Protein AF-A0A4P9W4B7-F1 (afdb_monomer)

Organism: NCBI:txid388810

Sequence (622 aa):
MSDSAPPSPTVDARPPLRFEDCFWGVDSKDPTVGVRSLHAVFSQNLKEAEDLLSLVKCRIKLEEDDAARTSDVGRHFGFPPPPLPSGTPVSSLMEFEAKERKAMNRRSHVPAFAASTMTGTEVPEKRSLASHIASGFGSAAATLFAGAKETALVKQHAAAAEEEDVADALRDGSSLRPVTRMLVDQISSMSRIHRRHADTLTLAVASPLQAFIEQNRRTMNKKKAEVDAHCQRLQALAADIEVRKRAYMEKSKIAEDEVKKFRDDASKRAAAAARPGPIAVGSRYMEVGELHGLVSQLQQDVRTRSITTPVGLFDGAFIGSDLVDSVRKRFPALPVADARALCSEILSRRLISSVVGGITPDFEPAIPYQFGRALLKTGEFPHAKASRDAADVRAEYETAIRTAEHTRSALDFHITAYLVAAQKAETYRLSIVRDCLVALESTQLFAAQETLNLWTPPENTDQDDTSPLPLLPSPDPIQGVQCLARKHRTGHVRHHPFVFESYRDGRAPHQVFGIGLDELAAATTVPILRAEFNGDLRGGRVSGAMLGRHGAGVLVAVLKLFLVEGPGSLCSCDTYETMKILYSGDFDDFDATVRLKSVTSLLSTISKPHYETLKLFAAYLS

pLDDT: mean 75.32, std 19.84, range [26.77, 98.56]

Secondary structure (DSSP, 8-state):
----PPPP--S--PPPPPHHHH-S-SSTT-TTHHHHHHHHHHHHHHHHHHHHHHHHHHHHHHHHHHHHHHHHHHHHT-PPPPPPPTT--THHHHHHHHHHHHHHHHSS----------------S---THHHHHHHHHHHHHHHHHHHHHHHHHHHTTTT-TTTHHHHHHHHT-THHHHHHHHHHHHHHHHHHHHHHHHHHIIIIIHHHHHHHHHHHHHHHHHHHHHHHHHHHHHHHHHHHHHHHHHHHHHHHHHHHHHHHHHHHHHHHHHHHT---PEEETTEEEPHHHHHHHHHHHHHHS--EEEE-SS-EEEEEEEHHHHHHHHHHH-TTS-HHHHHHHHHHHHHTTSEEESSSS--SS--TTSEEEESS--BTTS--HHHHHHHHHHHHHHHHHHHHHHHHHHHHHHHHHHHHHHHHHHHHHHHHHHHHHHHHHHHHHHHHHHHHHHHHHSSPPP--S-S--PPPPSSPPPPHHHHHHHHHHHH----PPPPPPPP-BTTTBSGGG-SS---HHHHHTT-SHHHHHHHHH-STT-----HHHHTTS-HHHHHHHHHHHHHSSSS-SS-HHHHHHHHHHTSGGGTTS-HHHHHHHHHHHHHTS-HHHHHHHHHHHHHH-

Mean predicted aligned error: 18.23 Å

Radius of gyration: 65.45 Å; Cα contacts (8 Å, |Δi|>4): 476; chains: 1; bounding box: 142×78×184 Å

Solvent-accessible surface area (backbone atoms only — not comparable to full-atom values): 35688 Å² total; per-residue (Å²): 143,78,92,76,79,79,83,81,91,81,72,80,90,64,78,85,86,49,52,72,80,68,41,60,34,96,48,94,87,43,62,55,50,27,54,54,54,50,48,52,52,50,53,51,56,49,48,54,53,50,50,51,41,50,53,50,52,52,51,30,49,52,27,44,51,50,15,50,55,33,38,49,54,28,57,73,71,56,76,74,80,76,84,72,72,94,82,73,68,72,77,62,54,59,57,50,56,52,49,52,54,53,56,57,61,65,75,69,70,75,84,83,78,80,87,76,81,93,84,76,95,78,87,75,88,89,70,67,76,65,62,63,56,52,52,54,52,49,47,54,49,46,56,54,54,55,51,55,53,56,58,51,54,59,57,64,64,62,74,75,39,82,85,53,47,72,62,50,38,61,72,68,56,34,45,57,52,64,43,51,48,52,53,31,52,52,40,37,50,47,14,52,48,31,39,51,44,24,54,46,47,42,63,60,31,42,48,56,50,50,52,52,51,57,53,51,53,55,53,52,53,51,42,49,52,53,32,54,54,34,50,54,51,39,54,54,44,53,56,52,43,56,52,36,49,51,52,27,54,54,34,42,51,52,16,53,53,34,44,50,48,52,51,53,48,54,55,46,48,58,54,36,75,68,60,88,72,70,43,78,52,80,95,42,75,40,50,70,70,56,50,53,55,50,49,62,48,47,67,72,68,39,71,60,44,73,45,79,49,100,78,44,48,28,52,67,23,29,45,33,48,49,50,39,51,47,48,32,72,75,38,77,88,53,52,71,68,42,34,46,51,48,49,22,48,40,43,57,60,46,53,33,26,69,73,56,85,75,90,64,86,65,67,53,46,89,41,39,30,22,70,37,71,57,43,33,68,87,70,46,46,57,36,61,50,24,44,47,56,23,50,53,40,41,52,53,37,55,49,47,50,54,53,38,52,53,40,47,54,51,31,54,49,37,47,43,58,36,31,53,47,51,51,51,49,52,55,49,48,56,51,52,52,51,53,27,50,53,42,52,51,52,52,50,54,49,51,52,50,53,54,51,56,73,75,47,47,65,78,79,87,82,65,96,64,89,69,76,54,66,78,62,69,81,61,49,67,66,61,27,52,50,39,42,49,71,75,65,60,90,72,85,83,71,88,76,60,82,67,66,67,42,95,87,69,44,45,51,86,84,53,92,62,63,71,57,71,73,58,43,40,78,73,43,74,48,49,62,56,50,46,65,48,61,65,38,101,79,63,52,80,88,45,72,75,62,56,70,75,51,59,69,71,51,55,52,49,41,51,50,47,59,38,44,70,38,104,60,48,59,46,47,71,68,56,46,53,52,51,49,52,65,70,31,82,90,40,67,87,55,59,68,70,58,52,50,50,53,51,52,53,56,55,68,74,45,55,68,74,39,43,55,52,52,52,53,51,51,66,72,74,108

Foldseek 3Di:
DDDDDDDDDDDPPDPDDFLLVPQADPDPPDRCRSVVVLVVVVVVLLVVLVVVLVVLLVLLVVLLVLLVVLQVVLVVLPDDDPPDDPDDDPVVVVVVVVVVVVVVVVVPDDDDDDPDDDDDDDDDPDDDPVVVVCVLCVVLVVLLVVVVVVVVVVVVVVVVCPVVVLVVCLVVLFLVVVLSNLVSVLSNVLSVLSNSLSVSSCSQFNVLSVVLSVVLVVVLVVLVVLLVVLVVVLVVLVVVLVVLVVVLVVLVVQLVQQVVQVVVLVVLLVVLVVDDDFDDQPPDTHHPVRLVVVLVVLLVQFDWDWDADPLGIFGSKHALLSSLVSQCVVVVVGDSVSSQVSVLNCVSNQQKDFPDDGSDNGRDRGTIIHGHAGAHPVRDHSSVSSVVSSVVSVVVSVVSVVVSVVSVVSSSVSSSVSSNSSVVSVVVSVVSVVSSVVSNVVSVVSSVVVSVVSCDQDDDPDDPPPDGDHSRDDRDPVSSVVSCCVVPPPDDDDDADDFDADPPQGGAPPDLDGDDPVVVVVVDPLVVLVCVQVVDPVGDDDDPVSVVVDDPVSVVSNVSCVQQVPVHRLAPPVRVVQLCVLPDPVNPPDDPVVSVVSNVVSLVPGDPVSSVVVVVVVVVVD

Nearest PDB structures (foldseek):
  4wpe-assembly1_A-2  TM=5.189E-01  e=2.497E-04  Saccharomyces cerevisiae S288C
  2efl-assembly1_A-2  TM=5.092E-01  e=4.591E-03  Homo sapiens
  3qwe-assembly1_A-2  TM=5.738E-01  e=7.698E-02  Homo sapiens
  5i6r-assembly1_A-2  TM=2.783E-01  e=7.350E-02  Homo sapiens
  5i7d-assembly1_A  TM=2.005E-01  e=3.848E-02  Homo sapiens

InterPro domains:
  IPR008936 Rho GTPase activation protein [SSF48350] (524-621)
  IPR027267 AH/BAR domain superfamily [G3DSA:1.20.1270.60] (19-510)
  IPR027267 AH/BAR domain superfamily [SSF103657] (173-503)

Structure (mmCIF, N/CA/C/O backbone):
data_AF-A0A4P9W4B7-F1
#
_entry.id   AF-A0A4P9W4B7-F1
#
loop_
_atom_site.group_PDB
_atom_site.id
_atom_site.type_symbol
_atom_site.label_atom_id
_atom_site.label_alt_id
_atom_site.label_comp_id
_atom_site.label_asym_id
_atom_site.label_entity_id
_atom_site.label_seq_id
_atom_site.pdbx_PDB_ins_code
_atom_site.Cartn_x
_atom_site.Cartn_y
_atom_site.Cartn_z
_atom_site.occupancy
_atom_site.B_iso_or_equiv
_atom_site.auth_seq_id
_atom_site.auth_comp_id
_atom_site.auth_asym_id
_atom_site.auth_atom_id
_atom_site.pdbx_PDB_model_num
ATOM 1 N N . MET A 1 1 ? 12.907 -38.551 -34.557 1.00 43.94 1 MET A N 1
ATOM 2 C CA . MET A 1 1 ? 12.338 -39.421 -33.508 1.00 43.94 1 MET A CA 1
ATOM 3 C C . MET A 1 1 ? 13.300 -39.390 -32.338 1.00 43.94 1 MET A C 1
ATOM 5 O O . MET A 1 1 ? 14.321 -40.058 -32.376 1.00 43.94 1 MET A O 1
ATOM 9 N N . SER A 1 2 ? 13.032 -38.513 -31.378 1.00 38.94 2 SER A N 1
ATOM 10 C CA . SER A 1 2 ? 13.786 -38.375 -30.133 1.00 38.94 2 SER A CA 1
ATOM 11 C C . SER A 1 2 ? 12.744 -38.297 -29.026 1.00 38.94 2 SER A C 1
ATOM 13 O O . SER A 1 2 ? 12.036 -37.295 -28.925 1.00 38.94 2 SER A O 1
ATOM 15 N N . ASP A 1 3 ? 12.598 -39.395 -28.288 1.00 45.12 3 ASP A N 1
ATOM 16 C CA . ASP A 1 3 ? 11.686 -39.535 -27.155 1.00 45.12 3 ASP A CA 1
ATOM 17 C C . ASP A 1 3 ? 12.055 -38.532 -26.059 1.00 45.12 3 ASP A C 1
ATOM 19 O O . ASP A 1 3 ? 13.038 -38.704 -25.337 1.00 45.12 3 ASP A O 1
ATOM 23 N N . SER A 1 4 ? 11.259 -37.471 -25.923 1.00 48.75 4 SER A N 1
ATOM 24 C CA . SER A 1 4 ? 11.249 -36.654 -24.714 1.00 48.75 4 SER A CA 1
ATOM 25 C C . SER A 1 4 ? 10.365 -37.349 -23.682 1.00 48.75 4 SER A C 1
ATOM 27 O O . SER A 1 4 ? 9.150 -37.449 -23.866 1.00 48.75 4 SER A O 1
ATOM 29 N N . ALA A 1 5 ? 10.979 -37.836 -22.606 1.00 50.66 5 ALA A N 1
ATOM 30 C CA . ALA A 1 5 ? 10.281 -38.395 -21.457 1.00 50.66 5 ALA A CA 1
ATOM 31 C C . ALA A 1 5 ? 9.204 -37.422 -20.918 1.00 50.66 5 ALA A C 1
ATOM 33 O O . ALA A 1 5 ? 9.424 -36.206 -20.922 1.00 50.66 5 ALA A O 1
ATOM 34 N N . PRO A 1 6 ? 8.050 -37.923 -20.440 1.00 51.19 6 PRO A N 1
ATOM 35 C CA . PRO A 1 6 ? 7.016 -37.073 -19.864 1.00 51.19 6 PRO A CA 1
ATOM 36 C C . PRO A 1 6 ? 7.502 -36.458 -18.538 1.00 51.19 6 PRO A C 1
ATOM 38 O O . PRO A 1 6 ? 8.196 -37.132 -17.771 1.00 51.19 6 PRO A O 1
ATOM 41 N N . PRO A 1 7 ? 7.143 -35.197 -18.234 1.00 49.91 7 PRO A N 1
ATOM 42 C CA . PRO A 1 7 ? 7.537 -34.560 -16.986 1.00 49.91 7 PRO A CA 1
ATOM 43 C C . PRO A 1 7 ? 6.885 -35.270 -15.791 1.00 49.91 7 PRO A C 1
ATOM 45 O O . PRO A 1 7 ? 5.684 -35.540 -15.773 1.00 49.91 7 PRO A O 1
ATOM 48 N N . SER A 1 8 ? 7.698 -35.564 -14.781 1.00 45.88 8 SER A N 1
ATOM 49 C CA . SER A 1 8 ? 7.299 -36.140 -13.496 1.00 45.88 8 SER A CA 1
ATOM 50 C C . SER A 1 8 ? 6.288 -35.247 -12.752 1.00 45.88 8 SER A C 1
ATOM 52 O O . SER A 1 8 ? 6.561 -34.056 -12.578 1.00 45.88 8 SER A O 1
ATOM 54 N N . PRO A 1 9 ? 5.155 -35.782 -12.252 1.00 54.34 9 PRO A N 1
ATOM 55 C CA . PRO A 1 9 ? 4.183 -35.012 -11.492 1.00 54.34 9 PRO A CA 1
ATOM 56 C C . PRO A 1 9 ? 4.551 -35.042 -10.006 1.00 54.34 9 PRO A C 1
ATOM 58 O O . PRO A 1 9 ? 4.150 -35.938 -9.271 1.00 54.34 9 PRO A O 1
ATOM 61 N N . THR A 1 10 ? 5.302 -34.051 -9.540 1.00 55.50 10 THR A N 1
ATOM 62 C CA . THR A 1 10 ? 5.438 -33.791 -8.099 1.00 55.50 10 THR A CA 1
ATOM 63 C C . THR A 1 10 ? 5.320 -32.297 -7.844 1.00 55.50 10 THR A C 1
ATOM 65 O O . THR A 1 10 ? 6.303 -31.610 -7.584 1.00 55.50 10 THR A O 1
ATOM 68 N N . VAL A 1 11 ? 4.095 -31.789 -7.949 1.00 56.22 11 VAL A N 1
ATOM 69 C CA . VAL A 1 11 ? 3.700 -30.537 -7.301 1.00 56.22 11 VAL A CA 1
ATOM 70 C C . VAL A 1 11 ? 2.789 -30.950 -6.155 1.00 56.22 11 VAL A C 1
ATOM 72 O O . VAL A 1 11 ? 1.766 -31.590 -6.391 1.00 56.22 11 VAL A O 1
ATOM 75 N N . ASP A 1 12 ? 3.221 -30.667 -4.925 1.00 52.19 12 ASP A N 1
ATOM 76 C CA . ASP A 1 12 ? 2.485 -30.901 -3.681 1.00 52.19 12 ASP A CA 1
ATOM 77 C C . ASP A 1 12 ? 0.983 -30.632 -3.866 1.00 52.19 12 ASP A C 1
ATOM 79 O O . ASP A 1 12 ? 0.567 -29.502 -4.112 1.00 52.19 12 ASP A O 1
ATOM 83 N N . ALA A 1 13 ? 0.153 -31.667 -3.716 1.00 60.00 13 ALA A N 1
ATOM 84 C CA . ALA A 1 13 ? -1.305 -31.599 -3.839 1.00 60.00 13 ALA A CA 1
ATOM 85 C C . ALA A 1 13 ? -1.981 -30.881 -2.648 1.00 60.00 13 ALA A C 1
ATOM 87 O O . ALA A 1 13 ? -3.097 -31.224 -2.254 1.00 60.00 13 ALA A O 1
ATOM 88 N N . ARG A 1 14 ? -1.300 -29.914 -2.022 1.00 64.88 14 ARG A N 1
ATOM 89 C CA . ARG A 1 14 ? -1.874 -29.101 -0.949 1.00 64.88 14 ARG A CA 1
ATOM 90 C C . ARG A 1 14 ? -2.638 -27.932 -1.570 1.00 64.88 14 ARG A C 1
ATOM 92 O O . ARG A 1 14 ? -2.121 -27.294 -2.487 1.00 64.88 14 ARG A O 1
ATOM 99 N N . PRO A 1 15 ? -3.855 -27.632 -1.091 1.00 73.81 15 PRO A N 1
ATOM 100 C CA . PRO A 1 15 ? -4.589 -26.468 -1.562 1.00 73.81 15 PRO A CA 1
ATOM 101 C C . PRO A 1 15 ? -3.774 -25.186 -1.307 1.00 73.81 15 PRO A C 1
ATOM 103 O O . PRO A 1 15 ? -3.057 -25.107 -0.305 1.00 73.81 15 PRO A O 1
ATOM 106 N N . PRO A 1 16 ? -3.864 -24.182 -2.198 1.00 81.56 16 PRO A N 1
ATOM 107 C CA . PRO A 1 16 ? -3.123 -22.939 -2.046 1.00 81.56 16 PRO A CA 1
ATOM 108 C C . PRO A 1 16 ? -3.547 -22.222 -0.762 1.00 81.56 16 PRO A C 1
ATOM 110 O O . PRO A 1 16 ? -4.736 -21.985 -0.537 1.00 81.56 16 PRO A O 1
ATOM 113 N N . LEU A 1 17 ? -2.565 -21.865 0.065 1.00 89.56 17 LEU A N 1
ATOM 114 C CA . LEU A 1 17 ? -2.789 -21.119 1.300 1.00 89.56 17 LEU A CA 1
ATOM 115 C C . LEU A 1 17 ? -3.252 -19.695 0.981 1.00 89.56 17 LEU A C 1
ATOM 117 O O . LEU A 1 17 ? -2.648 -19.004 0.154 1.00 89.56 17 LEU A O 1
ATOM 121 N N . ARG A 1 18 ? -4.314 -19.245 1.651 1.00 91.94 18 ARG A N 1
ATOM 122 C CA . ARG A 1 18 ? -4.812 -17.872 1.541 1.00 91.94 18 ARG A CA 1
ATOM 123 C C . ARG A 1 18 ? -4.344 -17.045 2.719 1.00 91.94 18 ARG A C 1
ATOM 125 O O . ARG A 1 18 ? -4.219 -17.538 3.837 1.00 91.94 18 ARG A O 1
ATOM 132 N N . PHE A 1 19 ? -4.128 -15.754 2.492 1.00 94.50 19 PHE A N 1
ATOM 133 C CA . PHE A 1 19 ? -3.647 -14.882 3.561 1.00 94.50 19 PHE A CA 1
ATOM 134 C C . PHE A 1 19 ? -4.679 -14.737 4.685 1.00 94.50 19 PHE A C 1
ATOM 136 O O . PHE A 1 19 ? -4.306 -14.679 5.854 1.00 94.50 19 PHE A O 1
ATOM 143 N N . GLU A 1 20 ? -5.964 -14.752 4.331 1.00 92.75 20 GLU A N 1
ATOM 144 C CA . GLU A 1 20 ? -7.092 -14.743 5.269 1.00 92.75 20 GLU A CA 1
ATOM 145 C C . GLU A 1 20 ? -7.157 -15.976 6.182 1.00 92.75 20 GLU A C 1
ATOM 147 O O . GLU A 1 20 ? -7.802 -15.902 7.218 1.00 92.75 20 GLU A O 1
ATOM 152 N N . ASP A 1 21 ? -6.443 -17.059 5.864 1.00 90.19 21 ASP A N 1
ATOM 153 C CA . ASP A 1 21 ? -6.408 -18.277 6.684 1.00 90.19 21 ASP A CA 1
ATOM 154 C C . ASP A 1 21 ? -5.134 -18.376 7.542 1.00 90.19 21 ASP A C 1
ATOM 156 O O . ASP A 1 21 ? -5.073 -19.164 8.483 1.00 90.19 21 ASP A O 1
ATOM 160 N N . CYS A 1 22 ? -4.088 -17.606 7.218 1.00 91.00 22 CYS A N 1
ATOM 161 C CA . CYS A 1 22 ? -2.736 -17.823 7.755 1.00 91.00 22 CYS A CA 1
ATOM 162 C C . CYS A 1 22 ? -2.172 -16.655 8.572 1.00 91.00 22 CYS A C 1
ATOM 164 O O . CYS A 1 22 ? -1.196 -16.843 9.294 1.00 91.00 22 CYS A O 1
ATOM 166 N N . PHE A 1 23 ? -2.747 -15.454 8.468 1.00 91.56 23 PHE A N 1
ATOM 167 C CA . PHE A 1 23 ? -2.186 -14.239 9.074 1.00 91.56 23 PHE A CA 1
ATOM 168 C C . PHE A 1 23 ? -3.079 -13.647 10.170 1.00 91.56 23 PHE A C 1
ATOM 170 O O . PHE A 1 23 ? -3.268 -12.431 10.252 1.00 91.56 23 PHE A O 1
ATOM 177 N N . TRP A 1 24 ? -3.583 -14.515 11.044 1.00 89.38 24 TRP A N 1
ATOM 178 C CA . TRP A 1 24 ? -4.199 -14.130 12.316 1.00 89.38 24 TRP A CA 1
ATOM 179 C C . TRP A 1 24 ? -3.181 -14.186 13.463 1.00 89.38 24 TRP A C 1
ATOM 181 O O . TRP A 1 24 ? -2.117 -14.796 13.345 1.00 89.38 24 TRP A O 1
ATOM 191 N N . GLY A 1 25 ? -3.483 -13.517 14.578 1.00 81.19 25 GLY A N 1
ATOM 192 C CA . GLY A 1 25 ? -2.677 -13.616 15.797 1.00 81.19 25 GLY A CA 1
ATOM 193 C C . GLY A 1 25 ? -2.731 -15.024 16.401 1.00 81.19 25 GLY A C 1
ATOM 194 O O . GLY A 1 25 ? -3.782 -15.658 16.391 1.00 81.19 25 GLY A O 1
ATOM 195 N N . VAL A 1 26 ? -1.602 -15.503 16.937 1.00 75.00 26 VAL A N 1
ATOM 196 C CA . VAL A 1 26 ? -1.511 -16.812 17.622 1.00 75.00 26 VAL A CA 1
ATOM 197 C C . VAL A 1 26 ? -2.295 -16.802 18.939 1.00 75.00 26 VAL A C 1
ATOM 199 O O . VAL A 1 26 ? -2.929 -17.790 19.296 1.00 75.00 26 VAL A O 1
ATOM 202 N N . ASP A 1 27 ? -2.307 -15.649 19.611 1.00 69.81 27 ASP A N 1
ATOM 203 C CA . ASP A 1 27 ? -3.035 -15.418 20.853 1.00 69.81 27 ASP A CA 1
ATOM 204 C C . ASP A 1 27 ? -4.134 -14.370 20.637 1.00 69.81 27 ASP A C 1
ATOM 206 O O . ASP A 1 27 ? -3.944 -13.388 19.914 1.00 69.81 27 ASP A O 1
ATOM 210 N N . SER A 1 28 ? -5.253 -14.499 21.360 1.00 67.62 28 SER A N 1
ATOM 211 C CA . SER A 1 28 ? -6.386 -13.553 21.312 1.00 67.62 28 SER A CA 1
ATOM 212 C C . SER A 1 28 ? -6.038 -12.117 21.732 1.00 67.62 28 SER A C 1
ATOM 214 O O . SER A 1 28 ? -6.863 -11.213 21.606 1.00 67.62 28 SER A O 1
ATOM 216 N N . LYS A 1 29 ? -4.822 -11.896 22.244 1.00 76.00 29 LYS A N 1
ATOM 217 C CA . LYS A 1 29 ? -4.349 -10.604 22.750 1.00 76.00 29 LYS A CA 1
ATOM 218 C C . LYS A 1 29 ? -4.073 -9.592 21.643 1.00 76.00 29 LYS A C 1
ATOM 220 O O . LYS A 1 29 ? -4.215 -8.398 21.890 1.00 76.00 29 LYS A O 1
ATOM 225 N N . ASP A 1 30 ? -3.668 -10.043 20.456 1.00 85.69 30 ASP A N 1
ATOM 226 C CA . ASP A 1 30 ? -3.366 -9.139 19.348 1.00 85.69 30 ASP A CA 1
ATOM 227 C C . ASP A 1 30 ? -3.710 -9.759 17.984 1.00 85.69 30 ASP A C 1
ATOM 229 O O . ASP A 1 30 ? -2.860 -10.379 17.335 1.00 85.69 30 ASP A O 1
ATOM 233 N N . PRO A 1 31 ? -4.949 -9.564 17.503 1.00 86.88 31 PRO A N 1
ATOM 234 C CA . PRO A 1 31 ? -5.375 -10.085 16.208 1.00 86.88 31 PRO A CA 1
ATOM 235 C C . PRO A 1 31 ? -4.701 -9.370 15.024 1.00 86.88 31 PRO A C 1
ATOM 237 O O . PRO A 1 31 ? -4.806 -9.831 13.891 1.00 86.88 31 PRO A O 1
ATOM 240 N N . THR A 1 32 ? -3.992 -8.257 15.253 1.00 93.00 32 THR A N 1
ATOM 241 C CA . THR A 1 32 ? -3.412 -7.428 14.183 1.00 93.00 32 THR A CA 1
ATOM 242 C C . THR A 1 32 ? -1.952 -7.756 13.864 1.00 93.00 32 THR A C 1
ATOM 244 O O . THR A 1 32 ? -1.388 -7.173 12.935 1.00 93.00 32 THR A O 1
ATOM 247 N N . VAL A 1 33 ? -1.329 -8.702 14.582 1.00 92.94 33 VAL A N 1
ATOM 248 C CA . VAL A 1 33 ? 0.074 -9.107 14.360 1.00 92.94 33 VAL A CA 1
ATOM 249 C C . VAL A 1 33 ? 0.319 -9.481 12.900 1.00 92.94 33 VAL A C 1
ATOM 251 O O . VAL A 1 33 ? 1.248 -8.957 12.289 1.00 92.94 33 VAL A O 1
ATOM 254 N N . GLY A 1 34 ? -0.540 -10.321 12.315 1.00 92.00 34 GLY A N 1
ATOM 255 C CA . GLY A 1 34 ? -0.390 -10.746 10.924 1.00 92.00 34 GLY A CA 1
ATOM 256 C C . GLY A 1 34 ? -0.489 -9.587 9.931 1.00 92.00 34 GLY A C 1
ATOM 257 O O . GLY A 1 34 ? 0.332 -9.497 9.020 1.00 92.00 34 GLY A O 1
ATOM 258 N N . VAL A 1 35 ? -1.403 -8.636 10.157 1.00 95.94 35 VAL A N 1
ATOM 259 C CA . VAL A 1 35 ? -1.517 -7.410 9.347 1.00 95.94 35 VAL A CA 1
ATOM 260 C C . VAL A 1 35 ? -0.242 -6.575 9.425 1.00 95.94 35 VAL A C 1
ATOM 262 O O . VAL A 1 35 ? 0.248 -6.127 8.391 1.00 95.94 35 VAL A O 1
ATOM 265 N N . ARG A 1 36 ? 0.328 -6.370 10.620 1.00 95.88 36 ARG A N 1
ATOM 266 C CA . ARG A 1 36 ? 1.565 -5.586 10.783 1.00 95.88 36 ARG A CA 1
ATOM 267 C C . ARG A 1 36 ? 2.758 -6.262 10.115 1.00 95.88 36 ARG A C 1
ATOM 269 O O . ARG A 1 36 ? 3.483 -5.592 9.383 1.00 95.88 36 ARG A O 1
ATOM 276 N N . SER A 1 37 ? 2.919 -7.568 10.318 1.00 94.69 37 SER A N 1
ATOM 277 C CA . SER A 1 37 ? 3.982 -8.35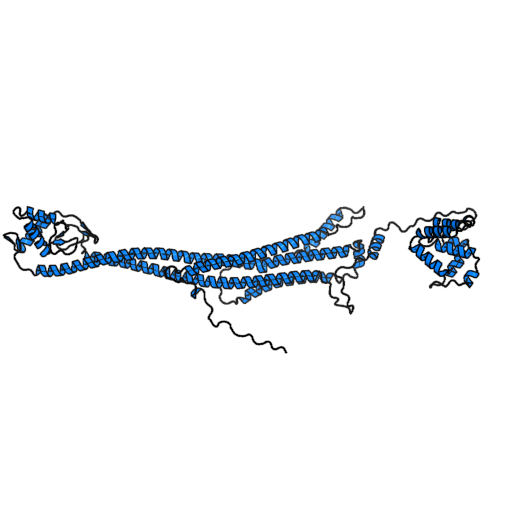3 9.686 1.00 94.69 37 SER A CA 1
ATOM 278 C C . SER A 1 37 ? 3.867 -8.309 8.162 1.00 94.69 37 SER A C 1
ATOM 280 O O . SER A 1 37 ? 4.829 -7.962 7.482 1.00 94.69 37 SER A O 1
ATOM 282 N N . LEU A 1 38 ? 2.672 -8.554 7.613 1.00 95.81 38 LEU A N 1
ATOM 283 C CA . LEU A 1 38 ? 2.437 -8.465 6.171 1.00 95.81 38 LEU A CA 1
ATOM 284 C C . LEU A 1 38 ? 2.617 -7.052 5.626 1.00 95.81 38 LEU A C 1
ATOM 286 O O . LEU A 1 38 ? 3.090 -6.895 4.508 1.00 95.81 38 LEU A O 1
ATOM 290 N N . HIS A 1 39 ? 2.247 -6.014 6.375 1.00 97.56 39 HIS A N 1
ATOM 291 C CA . HIS A 1 39 ? 2.465 -4.639 5.935 1.00 97.56 39 HIS A CA 1
ATOM 292 C C . HIS A 1 39 ? 3.950 -4.273 5.866 1.00 97.56 39 HIS A C 1
ATOM 294 O O . HIS A 1 39 ? 4.356 -3.545 4.959 1.00 97.56 39 HIS A O 1
ATOM 300 N N . ALA A 1 40 ? 4.763 -4.788 6.791 1.00 97.06 40 ALA A N 1
ATOM 301 C CA . ALA A 1 40 ? 6.211 -4.617 6.746 1.00 97.06 40 ALA A CA 1
ATOM 302 C C . ALA A 1 40 ? 6.801 -5.311 5.509 1.00 97.06 40 ALA A C 1
ATOM 304 O O . ALA A 1 40 ? 7.524 -4.673 4.746 1.00 97.06 40 ALA A O 1
ATOM 305 N N . VAL A 1 41 ? 6.402 -6.564 5.251 1.00 95.88 41 VAL A N 1
ATOM 306 C CA . VAL A 1 41 ? 6.798 -7.306 4.040 1.00 95.88 41 VAL A CA 1
ATOM 307 C C . VAL A 1 41 ? 6.351 -6.568 2.777 1.00 95.88 41 VAL A C 1
ATOM 309 O O . VAL A 1 41 ? 7.146 -6.337 1.878 1.00 95.88 41 VAL A O 1
ATOM 312 N N . PHE A 1 42 ? 5.103 -6.107 2.722 1.00 95.50 42 PHE A N 1
ATOM 313 C CA . PHE A 1 42 ? 4.595 -5.319 1.601 1.00 95.50 42 PHE A CA 1
ATOM 314 C C . PHE A 1 42 ? 5.393 -4.024 1.379 1.00 95.50 42 PHE A C 1
ATOM 316 O O . PHE A 1 42 ? 5.679 -3.663 0.239 1.00 95.50 42 PHE A O 1
ATOM 323 N N . SER A 1 43 ? 5.779 -3.329 2.451 1.00 95.81 43 SER A N 1
ATOM 324 C CA . SER A 1 43 ? 6.607 -2.121 2.351 1.00 95.81 43 SER A CA 1
ATOM 325 C C . SER A 1 43 ? 7.983 -2.431 1.764 1.00 95.81 43 SER A C 1
ATOM 327 O O . SER A 1 43 ? 8.464 -1.684 0.913 1.00 95.81 43 SER A O 1
ATOM 329 N N . GLN A 1 44 ? 8.586 -3.552 2.165 1.00 96.56 44 GLN A N 1
ATOM 330 C CA . GLN A 1 44 ? 9.830 -4.045 1.579 1.00 96.56 44 GLN A CA 1
ATOM 331 C C . GLN A 1 44 ? 9.648 -4.402 0.096 1.00 96.56 44 GLN A C 1
ATOM 333 O O . GLN A 1 44 ? 10.412 -3.938 -0.744 1.00 96.56 44 GLN A O 1
ATOM 338 N N . ASN A 1 45 ? 8.586 -5.126 -0.253 1.00 95.38 45 ASN A N 1
ATOM 339 C CA . ASN A 1 45 ? 8.288 -5.515 -1.632 1.00 95.38 45 ASN A CA 1
ATOM 340 C C . ASN A 1 45 ? 8.024 -4.306 -2.548 1.00 95.38 45 ASN A C 1
ATOM 342 O O . ASN A 1 45 ? 8.375 -4.324 -3.729 1.00 95.38 45 ASN A O 1
ATOM 346 N N . LEU A 1 46 ? 7.404 -3.241 -2.027 1.00 95.75 46 LEU A N 1
ATOM 347 C CA . LEU A 1 46 ? 7.278 -1.972 -2.747 1.00 95.75 46 LEU A CA 1
ATOM 348 C C . LEU A 1 46 ? 8.637 -1.307 -2.958 1.00 95.75 46 LEU A C 1
ATOM 350 O O . LEU A 1 46 ? 8.866 -0.742 -4.025 1.00 95.75 46 LEU A O 1
ATOM 354 N N . LYS A 1 47 ? 9.527 -1.376 -1.964 1.00 96.75 47 LYS A N 1
ATOM 355 C CA . LYS A 1 47 ? 10.870 -0.808 -2.066 1.00 96.75 47 LYS A CA 1
ATOM 356 C C . LYS A 1 47 ? 11.690 -1.497 -3.160 1.00 96.75 47 LYS A C 1
ATOM 358 O O . LYS A 1 47 ? 12.318 -0.811 -3.955 1.00 96.75 47 LYS A O 1
ATOM 363 N N . GLU A 1 48 ? 11.586 -2.819 -3.285 1.00 96.75 48 GLU A N 1
ATOM 364 C CA . GLU A 1 48 ? 12.195 -3.570 -4.396 1.00 96.75 48 GLU A CA 1
ATOM 365 C C . GLU A 1 48 ? 11.705 -3.076 -5.769 1.00 96.75 48 GLU A C 1
ATOM 367 O O . GLU A 1 48 ? 12.499 -2.882 -6.690 1.00 96.75 48 GLU A O 1
ATOM 372 N N . ALA A 1 49 ? 10.398 -2.828 -5.914 1.00 96.56 49 ALA A N 1
ATOM 373 C CA . ALA A 1 49 ? 9.834 -2.298 -7.155 1.00 96.56 49 ALA A CA 1
ATOM 374 C C . ALA A 1 49 ? 10.310 -0.861 -7.447 1.00 96.56 49 ALA A C 1
ATOM 376 O O . ALA A 1 49 ? 10.532 -0.506 -8.606 1.00 96.56 49 ALA A O 1
ATOM 377 N N . GLU A 1 50 ? 10.496 -0.033 -6.416 1.00 98.25 50 GLU A N 1
ATOM 378 C CA . GLU A 1 50 ? 11.080 1.308 -6.549 1.00 98.25 50 GLU A CA 1
ATOM 379 C C . GLU A 1 50 ? 12.547 1.272 -6.968 1.00 98.25 50 GLU A C 1
ATOM 381 O O . GLU A 1 50 ? 12.977 2.105 -7.770 1.00 98.25 50 GLU A O 1
ATOM 386 N N . ASP A 1 51 ? 13.311 0.315 -6.451 1.00 98.25 51 ASP A N 1
ATOM 387 C CA . ASP A 1 51 ? 14.712 0.136 -6.813 1.00 98.25 51 ASP A CA 1
ATOM 388 C C . ASP A 1 51 ? 14.827 -0.318 -8.279 1.00 98.25 51 ASP A C 1
ATOM 390 O O . ASP A 1 51 ? 15.615 0.255 -9.037 1.00 98.25 51 ASP A O 1
ATOM 394 N N . LEU A 1 52 ? 13.961 -1.238 -8.730 1.00 97.81 52 LEU A N 1
ATOM 395 C CA . LEU A 1 52 ? 13.853 -1.613 -10.146 1.00 97.81 52 LEU A CA 1
ATOM 396 C C . LEU A 1 52 ? 13.469 -0.414 -11.026 1.00 97.81 52 LEU A C 1
ATOM 398 O O . LEU A 1 52 ? 14.107 -0.169 -12.049 1.00 97.81 52 LEU A O 1
ATOM 402 N N . LEU A 1 53 ? 12.461 0.368 -10.629 1.00 98.44 53 LEU A N 1
ATOM 403 C CA . LEU A 1 53 ? 12.068 1.580 -11.353 1.00 98.44 53 LEU A CA 1
ATOM 404 C C . LEU A 1 53 ? 13.226 2.584 -11.441 1.00 98.44 53 LEU A C 1
ATOM 406 O O . LEU A 1 53 ? 13.429 3.204 -12.485 1.00 98.44 53 LEU A O 1
ATOM 410 N N . SER A 1 54 ? 13.989 2.744 -10.361 1.00 98.56 54 SER A N 1
ATOM 411 C CA . SER A 1 54 ? 15.151 3.636 -10.317 1.00 98.56 54 SER A CA 1
ATOM 412 C C . SER A 1 54 ? 16.244 3.167 -11.276 1.00 98.56 54 SER A C 1
ATOM 414 O O . SER A 1 54 ? 16.775 3.976 -12.036 1.00 98.56 54 SER A O 1
ATOM 416 N N . LEU A 1 55 ? 16.520 1.861 -11.315 1.00 98.44 55 LEU A N 1
ATOM 417 C CA . LEU A 1 55 ? 17.451 1.259 -12.270 1.00 98.44 55 LEU A CA 1
ATOM 418 C C . LEU A 1 55 ? 17.007 1.509 -13.718 1.00 98.44 55 LEU A C 1
ATOM 420 O O . LEU A 1 55 ? 17.810 1.950 -14.540 1.00 98.44 55 LEU A O 1
ATOM 424 N N . VAL A 1 56 ? 15.725 1.294 -14.025 1.00 98.19 56 VAL A N 1
ATOM 425 C CA . VAL A 1 56 ? 15.167 1.534 -15.367 1.00 98.19 56 VAL A CA 1
ATOM 426 C C . VAL A 1 56 ? 15.258 3.014 -15.746 1.00 98.19 56 VAL A C 1
ATOM 428 O O . VAL A 1 56 ? 15.654 3.327 -16.865 1.00 98.19 56 VAL A O 1
ATOM 431 N N . LYS A 1 57 ? 14.973 3.941 -14.822 1.00 98.50 57 LYS A N 1
ATOM 432 C CA . LYS A 1 57 ? 15.133 5.389 -15.055 1.00 98.50 57 LYS A CA 1
ATOM 433 C C . LYS A 1 57 ? 16.587 5.777 -15.325 1.00 98.50 57 LYS A C 1
ATOM 435 O O . LYS A 1 57 ? 16.838 6.581 -16.219 1.00 98.50 57 LYS A O 1
ATOM 440 N N . CYS A 1 58 ? 17.542 5.184 -14.610 1.00 98.56 58 CYS A N 1
ATOM 441 C CA . CYS A 1 58 ? 18.961 5.358 -14.915 1.00 98.56 58 CYS A CA 1
ATOM 442 C C . CYS A 1 58 ? 19.297 4.846 -16.320 1.00 98.56 58 CYS A C 1
ATOM 444 O O . CYS A 1 58 ? 20.000 5.535 -17.055 1.00 98.56 58 CYS A O 1
ATOM 446 N N . ARG A 1 59 ? 18.765 3.684 -16.728 1.00 98.12 59 ARG A N 1
ATOM 447 C CA . ARG A 1 59 ? 18.971 3.166 -18.088 1.00 98.12 59 ARG A CA 1
ATOM 448 C C . ARG A 1 59 ? 18.369 4.079 -19.155 1.00 98.12 59 ARG A C 1
ATOM 450 O O . ARG A 1 59 ? 19.049 4.356 -20.131 1.00 98.12 59 ARG A O 1
ATOM 457 N N . ILE A 1 60 ? 17.148 4.574 -18.957 1.00 98.50 60 ILE A N 1
ATOM 458 C CA . ILE A 1 60 ? 16.509 5.544 -19.862 1.00 98.50 60 ILE A CA 1
ATOM 459 C C . ILE A 1 60 ? 17.416 6.760 -20.046 1.00 98.50 60 ILE A C 1
ATOM 461 O O . ILE A 1 60 ? 17.724 7.121 -21.174 1.00 98.50 60 ILE A O 1
ATOM 465 N N . LYS A 1 61 ? 17.916 7.333 -18.946 1.00 98.50 61 LYS A N 1
ATOM 466 C CA . LYS A 1 61 ? 18.816 8.486 -19.006 1.00 98.50 61 LYS A CA 1
ATOM 467 C C . LYS A 1 61 ? 20.103 8.189 -19.784 1.00 98.50 61 LYS A C 1
ATOM 469 O O . LYS A 1 61 ? 20.534 9.022 -20.569 1.00 98.50 61 LYS A O 1
ATOM 474 N N . LEU A 1 62 ? 20.699 7.009 -19.593 1.00 98.31 62 LEU A N 1
ATOM 475 C CA . LEU A 1 62 ? 21.881 6.598 -20.361 1.00 98.31 62 LEU A CA 1
ATOM 476 C C . LEU A 1 62 ? 21.597 6.577 -21.869 1.00 98.31 62 LEU A C 1
ATOM 478 O O . LEU A 1 62 ? 22.392 7.110 -22.635 1.00 98.31 62 LEU A O 1
ATOM 482 N N . GLU A 1 63 ? 20.453 6.027 -22.281 1.00 98.12 63 GLU A N 1
ATOM 483 C CA . GLU A 1 63 ? 20.032 5.991 -23.688 1.00 98.12 63 GLU A CA 1
ATOM 484 C C . GLU A 1 63 ? 19.757 7.395 -24.251 1.00 98.12 63 GLU A C 1
ATOM 486 O O . GLU A 1 63 ? 20.116 7.691 -25.388 1.00 98.12 63 GLU A O 1
ATOM 491 N N . GLU A 1 64 ? 19.152 8.289 -23.463 1.00 98.06 64 GLU A N 1
ATOM 492 C CA . GLU A 1 64 ? 18.948 9.687 -23.863 1.00 98.06 64 GLU A CA 1
ATOM 493 C C . GLU A 1 64 ? 20.275 10.433 -24.041 1.00 98.06 64 GLU A C 1
ATOM 495 O O . GLU A 1 64 ? 20.452 11.157 -25.023 1.00 98.06 64 GLU A O 1
ATOM 500 N N . ASP A 1 65 ? 21.214 10.229 -23.117 1.00 97.69 65 ASP A N 1
ATOM 501 C CA . ASP A 1 65 ? 22.542 10.830 -23.165 1.00 97.69 65 ASP A CA 1
ATOM 502 C C . ASP A 1 65 ? 23.354 10.286 -24.361 1.00 97.69 65 ASP A C 1
ATOM 504 O O . ASP A 1 65 ? 24.029 11.054 -25.052 1.00 97.69 65 ASP A O 1
ATOM 508 N N . ASP A 1 66 ? 23.272 8.980 -24.645 1.00 95.81 66 ASP A N 1
ATOM 509 C CA . ASP A 1 66 ? 23.886 8.356 -25.827 1.00 95.81 66 ASP A CA 1
ATOM 510 C C . ASP A 1 66 ? 23.274 8.883 -27.128 1.00 95.81 66 ASP A C 1
ATOM 512 O O . ASP A 1 66 ? 24.007 9.240 -28.058 1.00 95.81 66 ASP A O 1
ATOM 516 N N . ALA A 1 67 ? 21.947 9.015 -27.189 1.00 96.81 67 ALA A N 1
ATOM 517 C CA . ALA A 1 67 ? 21.257 9.605 -28.330 1.00 96.81 67 ALA A CA 1
ATOM 518 C C . ALA A 1 67 ? 21.704 11.054 -28.577 1.00 96.81 67 ALA A C 1
ATOM 520 O O . ALA A 1 67 ? 21.980 11.426 -29.720 1.00 96.81 67 ALA A O 1
ATOM 521 N N . ALA A 1 68 ? 21.817 11.870 -27.526 1.00 95.25 68 ALA A N 1
ATOM 522 C CA . ALA A 1 68 ? 22.267 13.255 -27.636 1.00 95.25 68 ALA A CA 1
ATOM 523 C C . ALA A 1 68 ? 23.712 13.339 -28.151 1.00 95.25 68 ALA A C 1
ATOM 525 O O . ALA A 1 68 ? 23.970 14.003 -29.157 1.00 95.25 68 ALA A O 1
ATOM 526 N N . ARG A 1 69 ? 24.637 12.587 -27.535 1.00 94.88 69 ARG A N 1
ATOM 527 C CA . ARG A 1 69 ? 26.049 12.554 -27.948 1.00 94.88 69 ARG A CA 1
ATOM 528 C C . ARG A 1 69 ? 26.218 12.126 -29.404 1.00 94.88 69 ARG A C 1
ATOM 530 O O . ARG A 1 69 ? 26.961 12.759 -30.150 1.00 94.88 69 ARG A O 1
ATOM 537 N N . THR A 1 70 ? 25.531 11.067 -29.823 1.00 91.44 70 THR A N 1
ATOM 538 C CA . THR A 1 70 ? 25.615 10.555 -31.202 1.00 91.44 70 THR A CA 1
ATOM 539 C C . THR A 1 70 ? 24.983 11.512 -32.215 1.00 91.44 70 THR A C 1
ATOM 541 O O . THR A 1 70 ? 25.544 11.714 -33.292 1.00 91.44 70 THR A O 1
ATOM 544 N N . SER A 1 71 ? 23.878 12.178 -31.862 1.00 91.50 71 SER A N 1
ATOM 545 C CA . SER A 1 71 ? 23.289 13.243 -32.688 1.00 91.50 71 SER A CA 1
ATOM 546 C C . SER A 1 71 ? 24.270 14.400 -32.896 1.00 91.50 71 SER A C 1
ATOM 548 O O . SER A 1 71 ? 24.383 14.921 -34.006 1.00 91.50 71 SER A O 1
ATOM 550 N N . ASP A 1 72 ? 24.979 14.819 -31.848 1.00 89.06 72 ASP A N 1
ATOM 551 C CA . ASP A 1 72 ? 25.933 15.927 -31.939 1.00 89.06 72 ASP A CA 1
ATOM 552 C C . ASP A 1 72 ? 27.138 15.571 -32.817 1.00 89.06 72 ASP A C 1
ATOM 554 O O . ASP A 1 72 ? 27.549 16.383 -33.648 1.00 89.06 72 ASP A O 1
ATOM 558 N N . VAL A 1 73 ? 27.641 14.332 -32.733 1.00 86.75 73 VAL A N 1
ATOM 559 C CA . VAL A 1 73 ? 28.668 13.825 -33.662 1.00 86.75 73 VAL A CA 1
ATOM 560 C C . VAL A 1 73 ? 28.183 13.926 -35.110 1.00 86.75 73 VAL A C 1
ATOM 562 O O . VAL A 1 73 ? 28.905 14.454 -35.954 1.00 86.75 73 VAL A O 1
ATOM 565 N N . GLY A 1 74 ? 26.947 13.508 -35.400 1.00 80.38 74 GLY A N 1
ATOM 566 C CA . GLY A 1 74 ? 26.370 13.635 -36.742 1.00 80.38 74 GLY A CA 1
ATOM 567 C C . GLY A 1 74 ? 26.311 15.086 -37.244 1.00 80.38 74 GLY A C 1
ATOM 568 O O . GLY A 1 74 ? 26.552 15.354 -38.418 1.00 80.38 74 GLY A O 1
ATOM 569 N N . ARG A 1 75 ? 26.067 16.054 -36.352 1.00 79.50 75 ARG A N 1
ATOM 570 C CA . ARG A 1 75 ? 26.013 17.484 -36.704 1.00 79.50 75 ARG A CA 1
ATOM 571 C C . ARG A 1 75 ? 27.390 18.102 -36.943 1.00 79.50 75 ARG A C 1
ATOM 573 O O . ARG A 1 75 ? 27.527 18.922 -37.846 1.00 79.50 75 ARG A O 1
ATOM 580 N N . HIS A 1 76 ? 28.402 17.729 -36.160 1.00 75.06 76 HIS A N 1
ATOM 581 C CA . HIS A 1 76 ? 29.737 18.336 -36.234 1.00 75.06 76 HIS A CA 1
ATOM 582 C C . HIS A 1 76 ? 30.496 18.027 -37.531 1.00 75.06 76 HIS A C 1
ATOM 584 O O . HIS A 1 76 ? 31.321 18.836 -37.954 1.00 75.06 76 HIS A O 1
ATOM 590 N N . PHE A 1 77 ? 30.207 16.896 -38.175 1.00 69.75 77 PHE A N 1
ATOM 591 C CA . PHE A 1 77 ? 30.833 16.501 -39.442 1.00 69.75 77 PHE A CA 1
ATOM 592 C C . PHE A 1 77 ? 30.006 16.877 -40.685 1.00 69.75 77 PHE A C 1
ATOM 594 O O . PHE A 1 77 ? 30.396 16.547 -41.806 1.00 69.75 77 PHE A O 1
ATOM 601 N N . GLY A 1 78 ? 28.896 17.607 -40.519 1.00 59.81 78 GLY A N 1
ATOM 602 C CA . GLY A 1 78 ? 28.176 18.219 -41.633 1.00 59.81 78 GLY A CA 1
ATOM 603 C C . GLY A 1 78 ? 29.053 19.281 -42.298 1.00 59.81 78 GLY A C 1
ATOM 604 O O . GLY A 1 78 ? 29.305 20.335 -41.718 1.00 59.81 78 GLY A O 1
ATOM 605 N N . PHE A 1 79 ? 29.568 18.999 -43.497 1.00 58.25 79 PHE A N 1
ATOM 606 C CA . PHE A 1 79 ? 30.431 19.937 -44.214 1.00 58.25 79 PHE A CA 1
ATOM 607 C C . PHE A 1 79 ? 29.721 21.287 -44.422 1.00 58.25 79 PHE A C 1
ATOM 609 O O . PHE A 1 79 ? 28.587 21.294 -44.905 1.00 58.25 79 PHE A O 1
ATOM 616 N N . PRO A 1 80 ? 30.375 22.430 -44.140 1.00 54.78 80 PRO A N 1
ATOM 617 C CA . PRO A 1 80 ? 29.858 23.717 -44.582 1.00 54.78 80 PRO A CA 1
ATOM 618 C C . PRO A 1 80 ? 29.779 23.743 -46.120 1.00 54.78 80 PRO A C 1
ATOM 620 O O . PRO A 1 80 ? 30.594 23.086 -46.787 1.00 54.78 80 PRO A O 1
ATOM 623 N N . PRO A 1 81 ? 28.822 24.489 -46.704 1.00 50.12 81 PRO A N 1
ATOM 624 C CA . PRO A 1 81 ? 28.732 24.631 -48.152 1.00 50.12 81 PRO A CA 1
ATOM 625 C C . PRO A 1 81 ? 30.074 25.132 -48.712 1.00 50.12 81 PRO A C 1
ATOM 627 O O . PRO A 1 81 ? 30.769 25.910 -48.049 1.00 50.12 81 PRO A O 1
ATOM 630 N N . PRO A 1 82 ? 30.495 24.668 -49.905 1.00 49.12 82 PRO A N 1
ATOM 631 C CA . PRO A 1 82 ? 31.767 25.084 -50.480 1.00 49.12 82 PRO A CA 1
ATOM 632 C C . PRO A 1 82 ? 31.824 26.617 -50.600 1.00 49.12 82 PRO A C 1
ATOM 634 O O . PRO A 1 82 ? 30.808 27.228 -50.944 1.00 49.12 82 PRO A O 1
ATOM 637 N N . PRO A 1 83 ? 32.987 27.252 -50.352 1.00 44.44 83 PRO A N 1
ATOM 638 C CA . PRO A 1 83 ? 33.132 28.683 -50.571 1.00 44.44 83 PRO A CA 1
ATOM 639 C C . PRO A 1 83 ? 32.820 28.986 -52.039 1.00 44.44 83 PRO A C 1
ATOM 641 O O . PRO A 1 83 ? 33.405 28.390 -52.949 1.00 44.44 83 PRO A O 1
ATOM 644 N N . LEU A 1 84 ? 31.845 29.869 -52.257 1.00 45.12 84 LEU A N 1
ATOM 645 C CA . LEU A 1 84 ? 31.441 30.300 -53.589 1.00 45.12 84 LEU A CA 1
ATOM 646 C C . LEU A 1 84 ? 32.628 30.961 -54.311 1.00 45.12 84 LEU A C 1
ATOM 648 O O . LEU A 1 84 ? 33.439 31.635 -53.667 1.00 45.12 84 LEU A O 1
ATOM 652 N N . PRO A 1 85 ? 32.729 30.818 -55.645 1.00 50.09 85 PRO A N 1
ATOM 653 C CA . PRO A 1 85 ? 33.673 31.602 -56.426 1.00 50.09 85 PRO A CA 1
ATOM 654 C C . PRO A 1 85 ? 33.403 33.094 -56.192 1.00 50.09 85 PRO A C 1
ATOM 656 O O . PRO A 1 85 ? 32.253 33.529 -56.110 1.00 50.09 85 PRO A O 1
ATOM 659 N N . SER A 1 86 ? 34.470 33.879 -56.053 1.00 46.28 86 SER A N 1
ATOM 660 C CA . SER A 1 86 ? 34.409 35.323 -55.824 1.00 46.28 86 SER A CA 1
ATOM 661 C C . SER A 1 86 ? 33.543 36.008 -56.893 1.00 46.28 86 SER A C 1
ATOM 663 O O . SER A 1 86 ? 33.989 36.158 -58.029 1.00 46.28 86 SER A O 1
ATOM 665 N N . GLY A 1 87 ? 32.308 36.400 -56.545 1.00 49.56 87 GLY A N 1
ATOM 666 C CA . GLY A 1 87 ? 31.412 37.136 -57.451 1.00 49.56 87 GLY A CA 1
ATOM 667 C C . GLY A 1 87 ? 29.895 36.966 -57.263 1.00 49.56 87 GLY A C 1
ATOM 668 O O . GLY A 1 87 ? 29.145 37.734 -57.857 1.00 49.56 87 GLY A O 1
ATOM 669 N N . THR A 1 88 ? 29.399 36.016 -56.463 1.00 44.69 88 THR A N 1
ATOM 670 C CA . THR A 1 88 ? 27.939 35.804 -56.296 1.00 44.69 88 THR A CA 1
ATOM 671 C C . THR A 1 88 ? 27.293 36.721 -55.238 1.00 44.69 88 THR A C 1
ATOM 673 O O . THR A 1 88 ? 27.824 36.830 -54.132 1.00 44.69 88 THR A O 1
ATOM 676 N N . PRO A 1 89 ? 26.136 37.361 -55.522 1.00 45.78 89 PRO A N 1
ATOM 677 C CA . PRO A 1 89 ? 25.494 38.315 -54.615 1.00 45.78 89 PRO A CA 1
ATOM 678 C C . PRO A 1 89 ? 24.851 37.656 -53.380 1.00 45.78 89 PRO A C 1
ATOM 680 O O . PRO A 1 89 ? 24.133 36.660 -53.470 1.00 45.78 89 PRO A O 1
ATOM 683 N N . VAL A 1 90 ? 25.055 38.291 -52.220 1.00 49.28 90 VAL A N 1
ATOM 684 C CA . VAL A 1 90 ? 24.696 37.832 -50.858 1.00 49.28 90 VAL A CA 1
ATOM 685 C C . VAL A 1 90 ? 23.194 37.535 -50.665 1.00 49.28 90 VAL A C 1
ATOM 687 O O . VAL A 1 90 ? 22.827 36.729 -49.815 1.00 49.28 90 VAL A O 1
ATOM 690 N N . SER A 1 91 ? 22.309 38.106 -51.492 1.00 49.00 91 SER A N 1
ATOM 691 C CA . SER A 1 91 ? 20.851 37.893 -51.414 1.00 49.00 91 SER A CA 1
ATOM 692 C C . SER A 1 91 ? 20.416 36.450 -51.703 1.00 49.00 91 SER A C 1
ATOM 694 O O . SER A 1 91 ? 19.402 36.005 -51.174 1.00 49.00 91 SER A O 1
ATOM 696 N N . SER A 1 92 ? 21.176 35.703 -52.510 1.00 49.06 92 SER A N 1
ATOM 697 C CA . SER A 1 92 ? 20.862 34.303 -52.840 1.00 49.06 92 SER A CA 1
ATOM 698 C C . SER A 1 92 ? 21.207 33.329 -51.704 1.00 49.06 92 SER A C 1
ATOM 700 O O . SER A 1 92 ? 20.766 32.180 -51.728 1.00 49.06 92 SER A O 1
ATOM 702 N N . LEU A 1 93 ? 22.003 33.771 -50.721 1.00 42.41 93 LEU A N 1
ATOM 703 C CA . LEU A 1 93 ? 22.523 32.941 -49.632 1.00 42.41 93 LEU A CA 1
ATOM 704 C C . LEU A 1 93 ? 21.447 32.664 -48.568 1.00 42.41 93 LEU A C 1
ATOM 706 O O . LEU A 1 93 ? 21.280 31.530 -48.127 1.00 42.41 93 LEU A O 1
ATOM 710 N N . MET A 1 94 ? 20.652 33.683 -48.219 1.00 50.31 94 MET A N 1
ATOM 711 C CA . MET A 1 94 ? 19.592 33.547 -47.212 1.00 50.31 94 MET A CA 1
ATOM 712 C C . MET A 1 94 ? 18.403 32.708 -47.694 1.00 50.31 94 MET A C 1
ATOM 714 O O . MET A 1 94 ? 17.786 32.010 -46.892 1.00 50.31 94 MET A O 1
ATOM 718 N N . GLU A 1 95 ? 18.085 32.723 -48.991 1.00 46.56 95 GLU A N 1
ATOM 719 C CA . GLU A 1 95 ? 16.996 31.900 -49.533 1.00 46.56 95 GLU A CA 1
ATOM 720 C C . GLU A 1 95 ? 17.356 30.412 -49.617 1.00 46.56 95 GLU A C 1
ATOM 722 O O . GLU A 1 95 ? 16.483 29.564 -49.408 1.00 46.56 95 GLU A O 1
ATOM 727 N N . PHE A 1 96 ? 18.625 30.081 -49.883 1.00 46.62 96 PHE A N 1
ATOM 728 C CA . PHE A 1 96 ? 19.086 28.695 -49.960 1.00 46.62 96 PHE A CA 1
ATOM 729 C C . PHE A 1 96 ? 19.160 28.055 -48.566 1.00 46.62 96 PHE A C 1
ATOM 731 O O . PHE A 1 96 ? 18.548 27.010 -48.346 1.00 46.62 96 PHE A O 1
ATOM 738 N N . GLU A 1 97 ? 19.775 28.735 -47.591 1.00 45.03 97 GLU A N 1
ATOM 739 C CA . GLU A 1 97 ? 19.828 28.269 -46.195 1.00 45.03 97 GLU A CA 1
ATOM 740 C C . GLU A 1 97 ? 18.429 28.166 -45.559 1.00 45.03 97 GLU A C 1
ATOM 742 O O . GLU A 1 97 ? 18.147 27.235 -44.797 1.00 45.03 97 GLU A O 1
ATOM 747 N N . ALA A 1 98 ? 17.507 29.077 -45.899 1.00 51.09 98 ALA A N 1
ATOM 748 C CA . ALA A 1 98 ? 16.123 29.016 -45.433 1.00 51.09 98 ALA A CA 1
ATOM 749 C C . ALA A 1 98 ? 15.334 27.854 -46.061 1.00 51.09 98 ALA A C 1
ATOM 751 O O . ALA A 1 98 ? 14.496 27.255 -45.379 1.00 51.09 98 ALA A O 1
ATOM 752 N N . LYS A 1 99 ? 15.591 27.511 -47.333 1.00 47.12 99 LYS A N 1
ATOM 753 C CA . LYS A 1 99 ? 14.981 26.348 -48.003 1.00 47.12 99 LYS A CA 1
ATOM 754 C C . LYS A 1 99 ? 15.504 25.029 -47.441 1.00 47.12 99 LYS A C 1
ATOM 756 O O . LYS A 1 99 ? 14.693 24.140 -47.183 1.00 47.12 99 LYS A O 1
ATOM 761 N N . GLU A 1 100 ? 16.806 24.921 -47.195 1.00 42.81 100 GLU A N 1
ATOM 762 C CA . GLU A 1 100 ? 17.426 23.707 -46.654 1.00 42.81 100 GLU A CA 1
ATOM 763 C C . GLU A 1 100 ? 17.005 23.457 -45.196 1.00 42.81 100 GLU A C 1
ATOM 765 O O . GLU A 1 100 ? 16.548 22.362 -44.860 1.00 42.81 100 GLU A O 1
ATOM 770 N N . ARG A 1 101 ? 16.981 24.503 -44.350 1.00 44.31 101 ARG A N 1
ATOM 771 C CA . ARG A 1 101 ? 16.416 24.421 -42.987 1.00 44.31 101 ARG A CA 1
ATOM 772 C C . ARG A 1 101 ? 14.929 24.049 -42.980 1.00 44.31 101 ARG A C 1
ATOM 774 O O . ARG A 1 101 ? 14.500 23.281 -42.119 1.00 44.31 101 ARG A O 1
ATOM 781 N N . LYS A 1 102 ? 14.127 24.542 -43.937 1.00 44.03 102 LYS A N 1
ATOM 782 C CA . LYS A 1 102 ? 12.708 24.146 -44.078 1.00 44.03 102 LYS A CA 1
ATOM 783 C C . LYS A 1 102 ? 12.542 22.693 -44.527 1.00 44.03 102 LYS A C 1
ATOM 785 O O . LYS A 1 102 ? 11.581 22.053 -44.102 1.00 44.03 102 LYS A O 1
ATOM 790 N N . ALA A 1 103 ? 13.434 22.179 -45.372 1.00 42.47 103 ALA A N 1
ATOM 791 C CA . ALA A 1 103 ? 13.408 20.790 -45.825 1.00 42.47 103 ALA A CA 1
ATOM 792 C C . ALA A 1 103 ? 13.797 19.817 -44.698 1.00 42.47 103 ALA A C 1
ATOM 794 O O . ALA A 1 103 ? 13.144 18.786 -44.534 1.00 42.47 103 ALA A O 1
ATOM 795 N N . MET A 1 104 ? 14.778 20.184 -43.866 1.00 41.91 104 MET A N 1
ATOM 796 C CA . MET A 1 104 ? 15.201 19.388 -42.708 1.00 41.91 104 MET A CA 1
ATOM 797 C C . MET A 1 104 ? 14.139 19.362 -41.592 1.00 41.91 104 MET A C 1
ATOM 799 O O . MET A 1 104 ? 13.797 18.287 -41.108 1.00 41.91 104 MET A O 1
ATOM 803 N N . ASN A 1 105 ? 13.522 20.507 -41.261 1.00 38.84 105 ASN A N 1
ATOM 804 C CA . ASN A 1 105 ? 12.454 20.580 -40.246 1.00 38.84 105 ASN A CA 1
ATOM 805 C C . ASN A 1 105 ? 11.134 19.909 -40.669 1.00 38.84 105 ASN A C 1
ATOM 807 O O . ASN A 1 105 ? 10.322 19.551 -39.819 1.00 38.84 105 ASN A O 1
ATOM 811 N N . ARG A 1 106 ? 10.881 19.731 -41.974 1.00 39.66 106 ARG A N 1
ATOM 812 C CA . ARG A 1 106 ? 9.698 18.996 -42.461 1.00 39.66 106 ARG A CA 1
ATOM 813 C C . ARG A 1 106 ? 9.843 17.477 -42.346 1.00 39.66 106 ARG A C 1
ATOM 815 O O . ARG A 1 106 ? 8.826 16.795 -42.312 1.00 39.66 106 ARG A O 1
ATOM 822 N N . ARG A 1 107 ? 11.072 16.956 -42.259 1.00 39.75 107 ARG A N 1
ATOM 823 C CA . ARG A 1 107 ? 11.359 15.518 -42.106 1.00 39.75 107 ARG A CA 1
ATOM 824 C C . ARG A 1 107 ? 11.390 15.048 -40.644 1.00 39.75 107 ARG A C 1
ATOM 826 O O . ARG A 1 107 ? 11.457 13.852 -40.410 1.00 39.75 107 ARG A O 1
ATOM 833 N N . SER A 1 108 ? 11.324 15.957 -39.667 1.00 35.78 108 SER A N 1
ATOM 834 C CA . SER A 1 108 ? 11.410 15.649 -38.229 1.00 35.78 108 SER A CA 1
ATOM 835 C C . SER A 1 108 ? 10.064 15.649 -37.486 1.00 35.78 108 SER A C 1
ATOM 837 O O . SER A 1 108 ? 10.048 15.598 -36.258 1.00 35.78 108 SER A O 1
ATOM 839 N N . HIS A 1 109 ? 8.930 15.740 -38.188 1.00 28.62 109 HIS A N 1
ATOM 840 C CA . HIS A 1 109 ? 7.608 15.743 -37.557 1.00 28.62 109 HIS A CA 1
ATOM 841 C C . HIS A 1 109 ? 7.021 14.328 -37.466 1.00 28.62 109 HIS A C 1
ATOM 843 O O . HIS A 1 109 ? 6.442 13.822 -38.422 1.00 28.62 109 HIS A O 1
ATOM 849 N N . VAL A 1 110 ? 7.111 13.726 -36.279 1.00 33.50 110 VAL A N 1
ATOM 850 C CA . VAL A 1 110 ? 6.251 12.605 -35.868 1.00 33.50 110 VAL A CA 1
ATOM 851 C C . VAL A 1 110 ? 4.900 13.192 -35.422 1.00 33.50 110 VAL A C 1
ATOM 853 O O . VAL A 1 110 ? 4.896 14.189 -34.691 1.00 33.50 110 VAL A O 1
ATOM 856 N N . PRO A 1 111 ? 3.740 12.651 -35.844 1.00 30.80 111 PRO A N 1
ATOM 857 C CA . PRO A 1 111 ? 2.453 13.147 -35.376 1.00 30.80 111 PRO A CA 1
ATOM 858 C C . PRO A 1 111 ? 2.272 12.814 -33.891 1.00 30.80 111 PRO A C 1
ATOM 860 O O . PRO A 1 111 ? 2.346 11.657 -33.479 1.00 30.80 111 PRO A O 1
ATOM 863 N N . ALA A 1 112 ? 2.018 13.844 -33.083 1.00 29.50 112 ALA A N 1
ATOM 864 C CA . ALA A 1 112 ? 1.641 13.693 -31.687 1.00 29.50 112 ALA A CA 1
ATOM 865 C C . ALA A 1 112 ? 0.274 12.995 -31.600 1.00 29.50 112 ALA A C 1
ATOM 867 O O . ALA A 1 112 ? -0.754 13.588 -31.930 1.00 29.50 112 ALA A O 1
ATOM 868 N N . PHE A 1 113 ? 0.254 11.741 -31.150 1.00 29.81 113 PHE A N 1
ATOM 869 C CA . PHE A 1 113 ? -0.987 11.097 -30.736 1.00 29.81 113 PHE A CA 1
ATOM 870 C C . PHE A 1 113 ? -1.360 11.589 -29.337 1.00 29.81 113 PHE A C 1
ATOM 872 O O . PHE A 1 113 ? -0.619 11.416 -28.370 1.00 29.81 113 PHE A O 1
ATOM 879 N N . ALA A 1 114 ? -2.514 12.247 -29.257 1.00 27.78 114 ALA A N 1
ATOM 880 C CA . ALA A 1 114 ? -3.090 12.756 -28.027 1.00 27.78 114 ALA A CA 1
ATOM 881 C C . ALA A 1 114 ? -3.364 11.611 -27.040 1.00 27.78 114 ALA A C 1
ATOM 883 O O . ALA A 1 114 ? -4.152 10.705 -27.313 1.00 27.78 114 ALA A O 1
ATOM 884 N N . ALA A 1 115 ? -2.737 11.683 -25.867 1.00 28.88 115 ALA A N 1
ATOM 885 C CA . ALA A 1 115 ? -3.100 10.880 -24.711 1.00 28.88 115 ALA A CA 1
ATOM 886 C C . ALA A 1 115 ? -4.432 11.399 -24.141 1.00 28.88 115 ALA A C 1
ATOM 888 O O . ALA A 1 115 ? -4.460 12.285 -23.288 1.00 28.88 115 ALA A O 1
ATOM 889 N N . SER A 1 116 ? -5.554 10.878 -24.639 1.00 27.73 116 SER A N 1
ATOM 890 C CA . SER A 1 116 ? -6.869 11.136 -24.051 1.00 27.73 116 SER A CA 1
ATOM 891 C C . SER A 1 116 ? -7.125 10.220 -22.848 1.00 27.73 116 SER A C 1
ATOM 893 O O . SER A 1 116 ? -7.264 9.010 -22.979 1.00 27.73 116 SER A O 1
ATOM 895 N N . THR A 1 117 ? -7.183 10.859 -21.678 1.00 29.92 117 THR A N 1
ATOM 896 C CA . THR A 1 117 ? -8.172 10.667 -20.600 1.00 29.92 117 THR A CA 1
ATOM 897 C C . THR A 1 117 ? -8.493 9.231 -20.148 1.00 29.92 117 THR A C 1
ATOM 899 O O . THR A 1 117 ? -9.353 8.554 -20.702 1.00 29.92 117 THR A O 1
ATOM 902 N N . MET A 1 118 ? -7.917 8.827 -19.009 1.00 26.77 118 MET A N 1
ATOM 903 C CA . MET A 1 118 ? -8.429 7.748 -18.148 1.00 26.77 118 MET A CA 1
ATOM 904 C C . MET A 1 118 ? -8.744 8.319 -16.756 1.00 26.77 118 MET A C 1
ATOM 906 O O . MET A 1 118 ? -8.045 8.080 -15.776 1.00 26.77 118 MET A O 1
ATOM 910 N N . THR A 1 119 ? -9.810 9.113 -16.681 1.00 34.56 119 THR A N 1
ATOM 911 C CA . THR A 1 119 ? -10.529 9.406 -15.434 1.00 34.56 119 THR A CA 1
ATOM 912 C C . THR A 1 119 ? -11.941 8.869 -15.607 1.00 34.56 119 THR A C 1
ATOM 914 O O . THR A 1 119 ? -12.736 9.449 -16.341 1.00 34.56 119 THR A O 1
ATOM 917 N N . GLY A 1 120 ? -12.233 7.732 -14.983 1.00 27.42 120 GLY A N 1
ATOM 918 C CA . GLY A 1 120 ? -13.531 7.076 -15.088 1.00 27.42 120 GLY A CA 1
ATOM 919 C C . GLY A 1 120 ? -13.648 5.960 -14.068 1.00 27.42 120 GLY A C 1
ATOM 920 O O . GLY A 1 120 ? -13.333 4.808 -14.341 1.00 27.42 120 GLY A O 1
ATOM 921 N N . THR A 1 121 ? -14.055 6.337 -12.863 1.00 36.03 121 THR A N 1
ATOM 922 C CA . THR A 1 121 ? -14.620 5.443 -11.858 1.00 36.03 121 THR A CA 1
ATOM 923 C C . THR A 1 121 ? -15.906 4.836 -12.409 1.00 36.03 121 THR A C 1
ATOM 925 O O . THR A 1 121 ? -16.873 5.567 -12.561 1.00 36.03 121 THR A O 1
ATOM 928 N N . GLU A 1 122 ? -15.905 3.541 -12.718 1.00 27.14 122 GLU A N 1
ATOM 929 C CA . GLU A 1 122 ? -17.002 2.594 -12.462 1.00 27.14 122 GLU A CA 1
ATOM 930 C C . GLU A 1 122 ? -16.621 1.202 -12.985 1.00 27.14 122 GLU A C 1
ATOM 932 O O . GLU A 1 122 ? -16.019 1.042 -14.044 1.00 27.14 122 GLU A O 1
ATOM 937 N N . VAL A 1 123 ? -16.926 0.189 -12.178 1.00 35.16 123 VAL A N 1
ATOM 938 C CA . VAL A 1 123 ? -16.626 -1.223 -12.425 1.00 35.16 123 VAL A CA 1
ATOM 939 C C . VAL A 1 123 ? -17.804 -1.851 -13.172 1.00 35.16 123 VAL A C 1
ATOM 941 O O . VAL A 1 123 ? -18.895 -1.884 -12.606 1.00 35.16 123 VAL A O 1
ATOM 944 N N . PRO A 1 124 ? -17.599 -2.467 -14.351 1.00 28.83 124 PRO A N 1
ATOM 945 C CA . PRO A 1 124 ? -18.406 -3.597 -14.763 1.00 28.83 124 PRO A CA 1
ATOM 946 C C . PRO A 1 124 ? -17.577 -4.878 -14.654 1.00 28.83 124 PRO A C 1
ATOM 948 O O . PRO A 1 124 ? -16.493 -5.021 -15.226 1.00 28.83 124 PRO A O 1
ATOM 951 N N . GLU A 1 125 ? -18.106 -5.822 -13.884 1.00 42.31 125 GLU A N 1
ATOM 952 C CA . GLU A 1 125 ? -17.596 -7.181 -13.793 1.00 42.31 125 GLU A CA 1
ATOM 953 C C . GLU A 1 125 ? -17.623 -7.881 -15.163 1.00 42.31 125 GLU A C 1
ATOM 955 O O . GLU A 1 125 ? -18.562 -7.738 -15.944 1.00 42.31 125 GLU A O 1
ATOM 960 N N . LYS A 1 126 ? -16.602 -8.717 -15.391 1.00 37.75 126 LYS A N 1
ATOM 961 C CA . LYS A 1 126 ? -16.440 -9.663 -16.512 1.00 37.75 126 LYS A CA 1
ATOM 962 C C . LYS A 1 126 ? -16.074 -9.046 -17.870 1.00 37.75 126 LYS A C 1
ATOM 964 O O . LYS A 1 126 ? -16.761 -9.229 -18.870 1.00 37.75 126 LYS A O 1
ATOM 969 N N . ARG A 1 127 ? -14.868 -8.477 -17.953 1.00 32.34 127 ARG A N 1
ATOM 970 C CA . ARG A 1 127 ? -14.024 -8.578 -19.160 1.00 32.34 127 ARG A CA 1
ATOM 971 C C . ARG A 1 127 ? -12.655 -9.129 -18.771 1.00 32.34 127 ARG A C 1
ATOM 973 O O . ARG A 1 127 ? -12.092 -8.744 -17.752 1.00 32.34 127 ARG A O 1
ATOM 980 N N . SER A 1 128 ? -12.177 -10.109 -19.533 1.00 38.03 128 SER A N 1
ATOM 981 C CA . SER A 1 128 ? -10.972 -10.882 -19.231 1.00 38.03 128 SER A CA 1
ATOM 982 C C . SER A 1 128 ? -9.733 -9.988 -19.142 1.00 38.03 128 SER A C 1
ATOM 984 O O . SER A 1 128 ? -9.448 -9.247 -20.082 1.00 38.03 128 SER A O 1
ATOM 986 N N . LEU A 1 129 ? -8.955 -10.156 -18.069 1.00 40.19 129 LEU A N 1
ATOM 987 C CA . LEU A 1 129 ? -7.648 -9.533 -17.805 1.00 40.19 129 LEU A CA 1
ATOM 988 C C . LEU A 1 129 ? -6.680 -9.581 -19.015 1.00 40.19 129 LEU A C 1
ATOM 990 O O . LEU A 1 129 ? -5.828 -8.714 -19.174 1.00 40.19 129 LEU A O 1
ATOM 994 N N . ALA A 1 130 ? -6.860 -10.555 -19.913 1.00 32.97 130 ALA A N 1
ATOM 995 C CA . ALA A 1 130 ? -6.103 -10.709 -21.153 1.00 32.97 130 ALA A CA 1
ATOM 996 C C . ALA A 1 130 ? -6.270 -9.550 -22.165 1.00 32.97 130 ALA A C 1
ATOM 998 O O . ALA A 1 130 ? -5.353 -9.303 -22.945 1.00 32.97 130 ALA A O 1
ATOM 999 N N . SER A 1 131 ? -7.387 -8.803 -22.163 1.00 31.39 131 SER A N 1
ATOM 1000 C CA . SER A 1 131 ? -7.626 -7.777 -23.197 1.00 31.39 131 SER A CA 1
ATOM 1001 C C . SER A 1 131 ? -6.848 -6.476 -22.969 1.00 31.39 131 SER A C 1
ATOM 1003 O O . SER A 1 131 ? -6.548 -5.783 -23.936 1.00 31.39 131 SER A O 1
ATOM 1005 N N . HIS A 1 132 ? -6.483 -6.151 -21.723 1.00 39.59 132 HIS A N 1
ATOM 1006 C CA . HIS A 1 132 ? -5.633 -4.987 -21.426 1.00 39.59 132 HIS A CA 1
ATOM 1007 C C . HIS A 1 132 ? -4.136 -5.282 -21.610 1.00 39.59 132 HIS A C 1
ATOM 1009 O O . HIS A 1 132 ? -3.374 -4.396 -21.996 1.00 39.59 132 HIS A O 1
ATOM 1015 N N . ILE A 1 133 ? -3.724 -6.539 -21.419 1.00 40.44 133 ILE A N 1
ATOM 1016 C CA . ILE A 1 133 ? -2.345 -6.997 -21.652 1.00 40.44 133 ILE A CA 1
ATOM 1017 C C . ILE A 1 133 ? -2.032 -7.002 -23.159 1.00 40.44 133 ILE A C 1
ATOM 1019 O O . ILE A 1 133 ? -0.979 -6.518 -23.574 1.00 40.44 133 ILE A O 1
ATOM 1023 N N . ALA A 1 134 ? -2.984 -7.435 -23.994 1.00 33.59 134 ALA A N 1
ATOM 1024 C CA . ALA A 1 134 ? -2.848 -7.387 -25.451 1.00 33.59 134 ALA A CA 1
ATOM 1025 C C . ALA A 1 134 ? -2.799 -5.950 -26.009 1.00 33.59 134 ALA A C 1
ATOM 1027 O O . ALA A 1 134 ? -2.104 -5.707 -26.993 1.00 33.59 134 ALA A O 1
ATOM 1028 N N . SER A 1 135 ? -3.473 -4.976 -25.381 1.00 42.47 135 SER A N 1
ATOM 1029 C CA . SER A 1 135 ? -3.444 -3.583 -25.855 1.00 42.47 135 SER A CA 1
ATOM 1030 C C . SER A 1 135 ? -2.135 -2.853 -25.530 1.00 42.47 135 SER A C 1
ATOM 1032 O O . SER A 1 135 ? -1.694 -2.026 -26.323 1.00 42.47 135 SER A O 1
ATOM 1034 N N . GLY A 1 136 ? -1.490 -3.162 -24.395 1.00 41.97 136 GLY A N 1
ATOM 1035 C CA . GLY A 1 136 ? -0.203 -2.561 -24.009 1.00 41.97 136 GLY A CA 1
ATOM 1036 C C . GLY A 1 136 ? 0.971 -3.096 -24.834 1.00 41.97 136 GLY A C 1
ATOM 1037 O O . GLY A 1 136 ? 1.739 -2.314 -25.392 1.00 41.97 136 GLY A O 1
ATOM 1038 N N . PHE A 1 137 ? 1.048 -4.423 -24.995 1.00 42.00 137 PHE A N 1
ATOM 1039 C CA . PHE A 1 137 ? 2.023 -5.063 -25.885 1.00 42.00 137 PHE A CA 1
ATOM 1040 C C . PHE A 1 137 ? 1.756 -4.742 -27.356 1.00 42.00 137 PHE A C 1
ATOM 1042 O O . PHE A 1 137 ? 2.698 -4.487 -28.094 1.00 42.00 137 PHE A O 1
ATOM 1049 N N . GLY A 1 138 ? 0.489 -4.689 -27.778 1.00 45.75 138 GLY A N 1
ATOM 1050 C CA . GLY A 1 138 ? 0.117 -4.292 -29.135 1.00 45.75 138 GLY A CA 1
ATOM 1051 C C . GLY A 1 138 ? 0.518 -2.853 -29.456 1.00 45.75 138 GLY A C 1
ATOM 1052 O O . GLY A 1 138 ? 0.977 -2.596 -30.560 1.00 45.75 138 GLY A O 1
ATOM 1053 N N . SER A 1 139 ? 0.416 -1.935 -28.487 1.00 49.25 139 SER A N 1
ATOM 1054 C CA . SER A 1 139 ? 0.843 -0.542 -28.652 1.00 49.25 139 SER A CA 1
ATOM 1055 C C . SER A 1 139 ? 2.366 -0.420 -28.719 1.00 49.25 139 SER A C 1
ATOM 1057 O O . SER A 1 139 ? 2.873 0.122 -29.691 1.00 49.25 139 SER A O 1
ATOM 1059 N N . ALA A 1 140 ? 3.111 -1.001 -27.769 1.00 46.50 140 ALA A N 1
ATOM 1060 C CA . ALA A 1 140 ? 4.577 -0.959 -27.784 1.00 46.50 140 ALA A CA 1
ATOM 1061 C C . ALA A 1 140 ? 5.168 -1.678 -29.010 1.00 46.50 140 ALA A C 1
ATOM 1063 O O . ALA A 1 140 ? 6.040 -1.132 -29.681 1.00 46.50 140 ALA A O 1
ATOM 1064 N N . ALA A 1 141 ? 4.644 -2.856 -29.366 1.00 46.56 141 ALA A N 1
ATOM 1065 C CA . ALA A 1 141 ? 5.021 -3.549 -30.594 1.00 46.56 141 ALA A CA 1
ATOM 1066 C C . ALA A 1 141 ? 4.662 -2.722 -31.836 1.00 46.56 141 ALA A C 1
ATOM 1068 O O . ALA A 1 141 ? 5.481 -2.625 -32.744 1.00 46.56 141 ALA A O 1
ATOM 1069 N N . ALA A 1 142 ? 3.497 -2.066 -31.880 1.00 49.16 142 ALA A N 1
ATOM 1070 C CA . ALA A 1 142 ? 3.139 -1.178 -32.985 1.00 49.16 142 ALA A CA 1
ATOM 1071 C C . ALA A 1 142 ? 4.095 0.019 -33.109 1.00 49.16 142 ALA A C 1
ATOM 1073 O O . ALA A 1 142 ? 4.460 0.370 -34.230 1.00 49.16 142 ALA A O 1
ATOM 1074 N N . THR A 1 143 ? 4.564 0.605 -32.001 1.00 54.50 143 THR A N 1
ATOM 1075 C CA . THR A 1 143 ? 5.583 1.670 -32.025 1.00 54.50 143 THR A CA 1
ATOM 1076 C C . THR A 1 143 ? 6.921 1.159 -32.567 1.00 54.50 143 THR A C 1
ATOM 1078 O O . THR A 1 143 ? 7.569 1.843 -33.361 1.00 54.50 143 THR A O 1
ATOM 1081 N N . LEU A 1 144 ? 7.321 -0.062 -32.192 1.00 51.94 144 LEU A N 1
ATOM 1082 C CA . LEU A 1 144 ? 8.539 -0.707 -32.694 1.00 51.94 144 LEU A CA 1
ATOM 1083 C C . LEU A 1 144 ? 8.433 -1.033 -34.197 1.00 51.94 144 LEU A C 1
ATOM 1085 O O . LEU A 1 144 ? 9.338 -0.699 -34.963 1.00 51.94 144 LEU A O 1
ATOM 1089 N N . PHE A 1 145 ? 7.304 -1.592 -34.646 1.00 49.31 145 PHE A N 1
ATOM 1090 C CA . PHE A 1 145 ? 7.054 -1.929 -36.054 1.00 49.31 145 PHE A CA 1
ATOM 1091 C C . PHE A 1 145 ? 6.880 -0.697 -36.954 1.00 49.31 145 PHE A C 1
ATOM 1093 O O . PHE A 1 145 ? 7.307 -0.721 -38.109 1.00 49.31 145 PHE A O 1
ATOM 1100 N N . ALA A 1 146 ? 6.288 0.390 -36.451 1.00 51.62 146 ALA A N 1
ATOM 1101 C CA . ALA A 1 146 ? 6.169 1.640 -37.200 1.00 51.62 146 ALA A CA 1
ATOM 1102 C C . ALA A 1 146 ? 7.546 2.271 -37.475 1.00 51.62 146 ALA A C 1
ATOM 1104 O O . ALA A 1 146 ? 7.799 2.704 -38.598 1.00 51.62 146 ALA A O 1
ATOM 1105 N N . GLY A 1 147 ? 8.456 2.247 -36.493 1.00 49.50 147 GLY A N 1
ATOM 1106 C CA . GLY A 1 147 ? 9.818 2.767 -36.652 1.00 49.50 147 GLY A CA 1
ATOM 1107 C C . GLY A 1 147 ? 10.700 1.927 -37.585 1.00 49.50 147 GLY A C 1
ATOM 1108 O O . GLY A 1 147 ? 11.426 2.489 -38.402 1.00 49.50 147 GLY A O 1
ATOM 1109 N N . ALA A 1 148 ? 10.580 0.594 -37.544 1.00 48.78 148 ALA A N 1
ATOM 1110 C CA . ALA A 1 148 ? 11.310 -0.307 -38.448 1.00 48.78 148 ALA A CA 1
ATOM 1111 C C . ALA A 1 148 ? 10.935 -0.105 -39.932 1.00 48.78 148 ALA A C 1
ATOM 1113 O O . ALA A 1 148 ? 11.751 -0.297 -40.835 1.00 48.78 148 ALA A O 1
ATOM 1114 N N . LYS A 1 149 ? 9.690 0.311 -40.202 1.00 48.66 149 LYS A N 1
ATOM 1115 C CA . LYS A 1 149 ? 9.212 0.610 -41.559 1.00 48.66 149 LYS A CA 1
ATOM 1116 C C . LYS A 1 149 ? 9.793 1.922 -42.104 1.00 48.66 149 LYS A C 1
ATOM 1118 O O . LYS A 1 149 ? 10.013 2.039 -43.307 1.00 48.66 149 LYS A O 1
ATOM 1123 N N . GLU A 1 150 ? 10.072 2.885 -41.228 1.00 44.69 150 GLU A N 1
ATOM 1124 C CA . GLU A 1 150 ? 10.673 4.174 -41.583 1.00 44.69 150 GLU A CA 1
ATOM 1125 C C . GLU A 1 150 ? 12.175 4.039 -41.897 1.00 44.69 150 GLU A C 1
ATOM 1127 O O . GLU A 1 150 ? 12.656 4.624 -42.866 1.00 44.69 150 GLU A O 1
ATOM 1132 N N . THR A 1 151 ? 12.909 3.189 -41.169 1.00 46.50 151 THR A N 1
ATOM 1133 C CA . THR A 1 151 ? 14.316 2.856 -41.469 1.00 46.50 151 THR A CA 1
ATOM 1134 C C . THR A 1 151 ? 14.478 1.996 -42.728 1.00 46.50 151 THR A C 1
ATOM 1136 O O . THR A 1 151 ? 15.440 2.184 -43.473 1.00 46.50 151 THR A O 1
ATOM 1139 N N . ALA A 1 152 ? 13.528 1.103 -43.030 1.00 44.78 152 ALA A N 1
ATOM 1140 C CA . ALA A 1 152 ? 13.536 0.314 -44.268 1.00 44.78 152 ALA A CA 1
ATOM 1141 C C . ALA A 1 152 ? 13.334 1.172 -45.536 1.00 44.78 152 ALA A C 1
ATOM 1143 O O . ALA A 1 152 ? 13.973 0.921 -46.558 1.00 44.78 152 ALA A O 1
ATOM 1144 N N . LEU A 1 153 ? 12.510 2.225 -45.465 1.00 43.38 153 LEU A N 1
ATOM 1145 C CA . LEU A 1 153 ? 12.309 3.173 -46.571 1.00 43.38 153 LEU A CA 1
ATOM 1146 C C . LEU A 1 153 ? 13.580 3.971 -46.903 1.00 43.38 153 LEU A C 1
ATOM 1148 O O . LEU A 1 153 ? 13.838 4.251 -48.071 1.00 43.38 153 LEU A O 1
ATOM 1152 N N . VAL A 1 154 ? 14.414 4.282 -45.904 1.00 44.94 154 VAL A N 1
ATOM 1153 C CA . VAL A 1 154 ? 15.720 4.931 -46.125 1.00 44.94 154 VAL A CA 1
ATOM 1154 C C . VAL A 1 154 ? 16.679 4.010 -46.893 1.00 44.94 154 VAL A C 1
ATOM 1156 O O . VAL A 1 154 ? 17.396 4.488 -47.768 1.00 44.94 154 VAL A O 1
ATOM 1159 N N . LYS A 1 155 ? 16.647 2.688 -46.649 1.00 44.91 155 LYS A N 1
ATOM 1160 C CA . LYS A 1 155 ? 17.458 1.707 -47.400 1.00 44.91 155 LYS A CA 1
ATOM 1161 C C . LYS A 1 155 ? 17.021 1.562 -48.864 1.00 44.91 155 LYS A C 1
ATOM 1163 O O . LYS A 1 155 ? 17.874 1.405 -49.730 1.00 44.91 155 LYS A O 1
ATOM 1168 N N . GLN A 1 156 ? 15.724 1.670 -49.163 1.00 41.50 156 GLN A N 1
ATOM 1169 C CA . GLN A 1 156 ? 15.206 1.538 -50.535 1.00 41.50 156 GLN A CA 1
ATOM 1170 C C . GLN A 1 156 ? 15.600 2.706 -51.457 1.00 41.50 156 GLN A C 1
ATOM 1172 O O . GLN A 1 156 ? 15.707 2.522 -52.666 1.00 41.50 156 GLN A O 1
ATOM 1177 N N . HIS A 1 157 ? 15.871 3.889 -50.898 1.00 40.62 157 HIS A N 1
ATOM 1178 C CA . HIS A 1 157 ? 16.357 5.041 -51.662 1.00 40.62 157 HIS A CA 1
ATOM 1179 C C . HIS A 1 157 ? 17.864 4.998 -51.972 1.00 40.62 157 HIS A C 1
ATOM 1181 O O . HIS A 1 157 ? 18.307 5.746 -52.836 1.00 40.62 157 HIS A O 1
ATOM 1187 N N . ALA A 1 158 ? 18.643 4.127 -51.317 1.00 41.22 158 ALA A N 1
ATOM 1188 C CA . ALA A 1 158 ? 20.087 4.016 -51.539 1.00 41.22 158 ALA A CA 1
ATOM 1189 C C . ALA A 1 158 ? 20.459 3.125 -52.743 1.00 41.22 158 ALA A C 1
ATOM 1191 O O . ALA A 1 158 ? 21.507 3.327 -53.342 1.00 41.22 158 ALA A O 1
ATOM 1192 N N . ALA A 1 159 ? 19.600 2.174 -53.130 1.00 39.75 159 ALA A N 1
ATOM 1193 C CA . ALA A 1 159 ? 19.877 1.231 -54.223 1.00 39.75 159 ALA A CA 1
ATOM 1194 C C . ALA A 1 159 ? 19.591 1.794 -55.632 1.00 39.75 159 ALA A C 1
ATOM 1196 O O . ALA A 1 159 ? 20.058 1.248 -56.622 1.00 39.75 159 ALA A O 1
ATOM 1197 N N . ALA A 1 160 ? 18.846 2.899 -55.745 1.00 35.91 160 ALA A N 1
ATOM 1198 C CA . ALA A 1 160 ? 18.513 3.523 -57.032 1.00 35.91 160 ALA A CA 1
ATOM 1199 C C . ALA A 1 160 ? 19.598 4.496 -57.556 1.00 35.91 160 ALA A C 1
ATOM 1201 O O . ALA A 1 160 ? 19.364 5.192 -58.540 1.00 35.91 160 ALA A O 1
ATOM 1202 N N . ALA A 1 161 ? 20.756 4.580 -56.890 1.00 41.19 161 ALA A N 1
ATOM 1203 C CA . ALA A 1 161 ? 21.726 5.667 -57.047 1.00 41.19 161 ALA A CA 1
ATOM 1204 C C . ALA A 1 161 ? 22.899 5.384 -58.012 1.00 41.19 161 ALA A C 1
ATOM 1206 O O . ALA A 1 161 ? 23.731 6.265 -58.208 1.00 41.19 161 ALA A O 1
ATOM 1207 N N . GLU A 1 162 ? 22.987 4.207 -58.643 1.00 44.34 162 GLU A N 1
ATOM 1208 C CA . GLU A 1 162 ? 24.192 3.836 -59.412 1.00 44.34 162 GLU A CA 1
ATOM 1209 C C . GLU A 1 162 ? 24.374 4.600 -60.745 1.00 44.34 162 GLU A C 1
ATOM 1211 O O . GLU A 1 162 ? 25.506 4.762 -61.199 1.00 44.34 162 GLU A O 1
ATOM 1216 N N . GLU A 1 163 ? 23.316 5.159 -61.353 1.00 41.47 163 GLU A N 1
ATOM 1217 C CA . GLU A 1 163 ? 23.441 5.998 -62.569 1.00 41.47 163 GLU A CA 1
ATOM 1218 C C . GLU A 1 163 ? 23.560 7.515 -62.287 1.00 41.47 163 GLU A C 1
ATOM 1220 O O . GLU A 1 163 ? 23.955 8.278 -63.172 1.00 41.47 163 GLU A O 1
ATOM 1225 N N . GLU A 1 164 ? 23.291 7.976 -61.058 1.00 42.50 164 GLU A N 1
ATOM 1226 C CA . GLU A 1 164 ? 23.358 9.401 -60.661 1.00 42.50 164 GLU A CA 1
ATOM 1227 C C . GLU A 1 164 ? 24.710 9.777 -59.994 1.00 42.50 164 GLU A C 1
ATOM 1229 O O . GLU A 1 164 ? 25.067 10.954 -59.869 1.00 42.50 164 GLU A O 1
ATOM 1234 N N . ASP A 1 165 ? 25.522 8.773 -59.643 1.00 46.44 165 ASP A N 1
ATOM 1235 C CA . ASP A 1 165 ? 26.672 8.871 -58.728 1.00 46.44 165 ASP A CA 1
ATOM 1236 C C . ASP A 1 165 ? 27.890 9.634 -59.300 1.00 46.44 165 ASP A C 1
ATOM 1238 O O . ASP A 1 165 ? 28.637 10.317 -58.592 1.00 46.44 165 ASP A O 1
ATOM 1242 N N . VAL A 1 166 ? 28.078 9.615 -60.627 1.00 45.19 166 VAL A N 1
ATOM 1243 C CA . VAL A 1 166 ? 29.145 10.401 -61.280 1.00 45.19 166 VAL A CA 1
ATOM 1244 C C . VAL A 1 166 ? 28.797 11.894 -61.305 1.00 45.19 166 VAL A C 1
ATOM 1246 O O . VAL A 1 166 ? 29.697 12.736 -61.229 1.00 45.19 166 VAL A O 1
ATOM 1249 N N . ALA A 1 167 ? 27.509 12.240 -61.382 1.00 47.78 167 ALA A N 1
ATOM 1250 C CA . ALA A 1 167 ? 27.051 13.627 -61.401 1.00 47.78 167 ALA A CA 1
ATOM 1251 C C . ALA A 1 167 ? 27.147 14.276 -60.009 1.00 47.78 167 ALA A C 1
ATOM 1253 O O . ALA A 1 167 ? 27.560 15.436 -59.907 1.00 47.78 167 ALA A O 1
ATOM 1254 N N . ASP A 1 168 ? 26.860 13.525 -58.944 1.00 49.56 168 ASP A N 1
ATOM 1255 C CA . ASP A 1 168 ? 26.903 14.032 -57.568 1.00 49.56 168 ASP A CA 1
ATOM 1256 C C . ASP A 1 168 ? 28.332 14.092 -56.993 1.00 49.56 168 ASP A C 1
ATOM 1258 O O . ASP A 1 168 ? 28.699 15.082 -56.349 1.00 49.56 168 ASP A O 1
ATOM 1262 N N . ALA A 1 169 ? 29.219 13.151 -57.350 1.00 48.16 169 ALA A N 1
ATOM 1263 C CA . ALA A 1 169 ? 30.650 13.253 -57.034 1.00 48.16 169 ALA A CA 1
ATOM 1264 C C . ALA A 1 169 ? 31.306 14.500 -57.669 1.00 48.16 169 ALA A C 1
ATOM 1266 O O . ALA A 1 169 ? 32.149 15.164 -57.050 1.00 48.16 169 ALA A O 1
ATOM 1267 N N . LEU A 1 170 ? 30.883 14.866 -58.888 1.00 51.06 170 LEU A N 1
ATOM 1268 C CA . LEU A 1 170 ? 31.282 16.107 -59.566 1.00 51.06 170 LEU A CA 1
ATOM 1269 C C . LEU A 1 170 ? 30.739 17.359 -58.861 1.00 51.06 170 LEU A C 1
ATOM 1271 O O . LEU A 1 170 ? 31.418 18.391 -58.830 1.00 51.06 170 LEU A O 1
ATOM 1275 N N . ARG A 1 171 ? 29.542 17.270 -58.274 1.00 56.47 171 ARG A N 1
ATOM 1276 C CA . ARG A 1 171 ? 28.901 18.350 -57.514 1.00 56.47 171 ARG A CA 1
ATOM 1277 C C . ARG A 1 171 ? 29.611 18.605 -56.182 1.00 56.47 171 ARG A C 1
ATOM 1279 O O . ARG A 1 171 ? 29.839 19.758 -55.808 1.00 56.47 171 ARG A O 1
ATOM 1286 N N . ASP A 1 172 ? 30.058 17.540 -55.523 1.00 57.03 172 ASP A N 1
ATOM 1287 C CA . ASP A 1 172 ? 30.742 17.599 -54.233 1.00 57.03 172 ASP A CA 1
ATOM 1288 C C . ASP A 1 172 ? 32.245 17.845 -54.316 1.00 57.03 172 ASP A C 1
ATOM 1290 O O . ASP A 1 172 ? 32.835 18.366 -53.365 1.00 57.03 172 ASP A O 1
ATOM 1294 N N . GLY A 1 173 ? 32.884 17.530 -55.440 1.00 66.81 173 GLY A N 1
ATOM 1295 C CA . GLY A 1 173 ? 34.306 17.787 -55.646 1.00 66.81 173 GLY A CA 1
ATOM 1296 C C . GLY A 1 173 ? 35.249 16.862 -54.868 1.00 66.81 173 GLY A C 1
ATOM 1297 O O . GLY A 1 173 ? 36.412 17.225 -54.698 1.00 66.81 173 GLY A O 1
ATOM 1298 N N . SER A 1 174 ? 34.772 15.725 -54.349 1.00 73.50 174 SER A N 1
ATOM 1299 C CA . SER A 1 174 ? 35.589 14.752 -53.608 1.00 73.50 174 SER A CA 1
ATOM 1300 C C . SER A 1 174 ? 34.932 13.372 -53.577 1.00 73.50 174 SER A C 1
ATOM 1302 O O . SER A 1 174 ? 33.769 13.269 -53.196 1.00 73.50 174 SER A O 1
ATOM 1304 N N . SER A 1 175 ? 35.698 12.317 -53.874 1.00 76.88 175 SER A N 1
ATOM 1305 C CA . SER A 1 175 ? 35.259 10.916 -53.738 1.00 76.88 175 SER A CA 1
ATOM 1306 C C . SER A 1 175 ? 35.113 10.456 -52.278 1.00 76.88 175 SER A C 1
ATOM 1308 O O . SER A 1 175 ? 34.509 9.426 -52.011 1.00 76.88 175 SER A O 1
ATOM 1310 N N . LEU A 1 176 ? 35.612 11.233 -51.308 1.00 81.38 176 LEU A N 1
ATOM 1311 C CA . LEU A 1 176 ? 35.485 10.957 -49.867 1.00 81.38 176 LEU A CA 1
ATOM 1312 C C . LEU A 1 176 ? 34.195 11.518 -49.251 1.00 81.38 176 LEU A C 1
ATOM 1314 O O . LEU A 1 176 ? 33.737 11.034 -48.213 1.00 81.38 176 LEU A O 1
ATOM 1318 N N . ARG A 1 177 ? 33.615 12.567 -49.850 1.00 80.62 177 ARG A N 1
ATOM 1319 C CA . ARG A 1 177 ? 32.442 13.261 -49.292 1.00 80.62 177 ARG A CA 1
ATOM 1320 C C . ARG A 1 177 ? 31.193 12.373 -49.236 1.00 80.62 177 ARG A C 1
ATOM 1322 O O . ARG A 1 177 ? 30.588 12.361 -48.164 1.00 80.62 177 ARG A O 1
ATOM 1329 N N . PRO A 1 178 ? 30.839 11.606 -50.286 1.00 81.38 178 PRO A N 1
ATOM 1330 C CA . PRO A 1 178 ? 29.698 10.690 -50.237 1.00 81.38 178 PRO A CA 1
ATOM 1331 C C . PRO A 1 178 ? 29.826 9.661 -49.106 1.00 81.38 178 PRO A C 1
ATOM 1333 O O . PRO A 1 178 ? 28.935 9.552 -48.267 1.00 81.38 178 PRO A O 1
ATOM 1336 N N . VAL A 1 179 ? 30.993 9.013 -48.990 1.00 84.75 179 VAL A N 1
ATOM 1337 C CA . VAL A 1 179 ? 31.304 8.055 -47.912 1.00 84.75 179 VAL A CA 1
ATOM 1338 C C . VAL A 1 179 ? 31.154 8.696 -46.529 1.00 84.75 179 VAL A C 1
ATOM 1340 O O . VAL A 1 179 ? 30.545 8.125 -45.626 1.00 84.75 179 VAL A O 1
ATOM 1343 N N . THR A 1 180 ? 31.677 9.914 -46.360 1.00 84.62 180 THR A N 1
ATOM 1344 C CA . THR A 1 180 ? 31.586 10.643 -45.086 1.00 84.62 180 THR A CA 1
ATOM 1345 C C . THR A 1 180 ? 30.138 10.999 -44.737 1.00 84.62 180 THR A C 1
ATOM 1347 O O . THR A 1 180 ? 29.751 10.883 -43.577 1.00 84.62 180 THR A O 1
ATOM 1350 N N . ARG A 1 181 ? 29.316 11.399 -45.718 1.00 84.75 181 ARG A N 1
ATOM 1351 C CA . ARG A 1 181 ? 27.885 11.665 -45.496 1.00 84.75 181 ARG A CA 1
ATOM 1352 C C . ARG A 1 181 ? 27.130 10.407 -45.096 1.00 84.75 181 ARG A C 1
ATOM 1354 O O . ARG A 1 181 ? 26.405 10.448 -44.111 1.00 84.75 181 ARG A O 1
ATOM 1361 N N . MET A 1 182 ? 27.368 9.288 -45.780 1.00 86.88 182 MET A N 1
ATOM 1362 C CA . MET A 1 182 ? 26.767 8.006 -45.407 1.00 86.88 182 MET A CA 1
ATOM 1363 C C . MET A 1 182 ? 27.115 7.621 -43.967 1.00 86.88 182 MET A C 1
ATOM 1365 O O . MET A 1 182 ? 26.230 7.245 -43.205 1.00 86.88 182 MET A O 1
ATOM 1369 N N . LEU A 1 183 ? 28.377 7.778 -43.553 1.00 88.88 183 LEU A N 1
ATOM 1370 C CA . LEU A 1 183 ? 28.790 7.559 -42.162 1.00 88.88 183 LEU A CA 1
ATOM 1371 C C . LEU A 1 183 ? 28.026 8.461 -41.178 1.00 88.88 183 LEU A C 1
ATOM 1373 O O . LEU A 1 183 ? 27.537 7.982 -40.154 1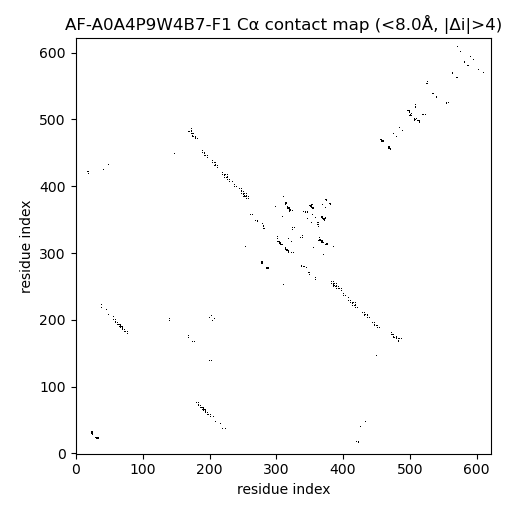.00 88.88 183 LEU A O 1
ATOM 1377 N N . VAL A 1 184 ? 27.890 9.753 -41.489 1.00 89.75 184 VAL A N 1
ATOM 1378 C CA . VAL A 1 184 ? 27.132 10.717 -40.672 1.00 89.75 184 VAL A CA 1
ATOM 1379 C C . VAL A 1 184 ? 25.648 10.344 -40.575 1.00 89.75 184 VAL A C 1
ATOM 1381 O O . VAL A 1 184 ? 25.061 10.433 -39.491 1.00 89.75 184 VAL A O 1
ATOM 1384 N N . ASP A 1 185 ? 25.046 9.882 -41.668 1.00 87.56 185 ASP A N 1
ATOM 1385 C CA . ASP A 1 185 ? 23.649 9.447 -41.711 1.00 87.56 185 ASP A CA 1
ATOM 1386 C C . ASP A 1 185 ? 23.426 8.165 -40.895 1.00 87.56 185 ASP A C 1
ATOM 1388 O O . ASP A 1 185 ? 22.428 8.062 -40.172 1.00 87.56 185 ASP A O 1
ATOM 1392 N N . GLN A 1 186 ? 24.372 7.218 -40.925 1.00 89.81 186 GLN A N 1
ATOM 1393 C CA . GLN A 1 186 ? 24.327 6.017 -40.082 1.00 89.81 186 GLN A CA 1
ATOM 1394 C C . GLN A 1 186 ? 24.423 6.369 -38.592 1.00 89.81 186 GLN A C 1
ATOM 1396 O O . GLN A 1 186 ? 23.606 5.910 -37.792 1.00 89.81 186 GLN A O 1
ATOM 1401 N N . ILE A 1 187 ? 25.354 7.252 -38.211 1.00 91.88 187 ILE A N 1
ATOM 1402 C CA . ILE A 1 187 ? 25.496 7.728 -36.824 1.00 91.88 187 ILE A CA 1
ATOM 1403 C C . ILE A 1 187 ? 24.224 8.460 -36.364 1.00 91.88 187 ILE A C 1
ATOM 1405 O O . ILE A 1 187 ? 23.732 8.235 -35.256 1.00 91.88 187 ILE A O 1
ATOM 1409 N N . SER A 1 188 ? 23.643 9.292 -37.231 1.00 90.88 188 SER A N 1
ATOM 1410 C CA . SER A 1 188 ? 22.385 9.996 -36.954 1.00 90.88 188 SER A CA 1
ATOM 1411 C C . SER A 1 188 ? 21.201 9.036 -36.812 1.00 90.88 188 SER A C 1
ATOM 1413 O O . SER A 1 188 ? 20.307 9.266 -35.997 1.00 90.88 188 SER A O 1
ATOM 1415 N N . SER A 1 189 ? 21.188 7.943 -37.576 1.00 92.31 189 SER A N 1
ATOM 1416 C CA . SER A 1 189 ? 20.169 6.894 -37.467 1.00 92.31 189 SER A CA 1
ATOM 1417 C C . SER A 1 189 ? 20.297 6.126 -36.151 1.00 92.31 189 SER A C 1
ATOM 1419 O O . SER A 1 189 ? 19.293 5.906 -35.476 1.00 92.31 189 SER A O 1
ATOM 1421 N N . MET A 1 190 ? 21.523 5.811 -35.728 1.00 93.81 190 MET A N 1
ATOM 1422 C CA . MET A 1 190 ? 21.806 5.179 -34.435 1.00 93.81 190 MET A CA 1
ATOM 1423 C C . MET A 1 190 ? 21.331 6.043 -33.258 1.00 93.81 190 MET A C 1
ATOM 1425 O O . MET A 1 190 ? 20.670 5.539 -32.352 1.00 93.81 190 MET A O 1
ATOM 1429 N N . SER A 1 191 ? 21.550 7.362 -33.313 1.00 95.31 191 SER A N 1
ATOM 1430 C CA . SER A 1 191 ? 21.001 8.309 -32.329 1.00 95.31 191 SER A CA 1
ATOM 1431 C C . SER A 1 191 ? 19.477 8.187 -32.176 1.00 95.31 191 SER A C 1
ATOM 1433 O O . SER A 1 191 ? 18.952 8.128 -31.060 1.00 95.31 191 SER A O 1
ATOM 1435 N N . ARG A 1 192 ? 18.745 8.081 -33.294 1.00 95.50 192 ARG A N 1
ATOM 1436 C CA . ARG A 1 192 ? 17.281 7.912 -33.279 1.00 95.50 192 ARG A CA 1
ATOM 1437 C C . ARG A 1 192 ? 16.854 6.571 -32.681 1.00 95.50 192 ARG A C 1
ATOM 1439 O O . ARG A 1 192 ? 15.814 6.522 -32.026 1.00 95.50 192 ARG A O 1
ATOM 1446 N N . ILE A 1 193 ? 17.629 5.499 -32.885 1.00 95.56 193 ILE A N 1
ATOM 1447 C CA . ILE A 1 193 ? 17.377 4.193 -32.252 1.00 95.56 193 ILE A CA 1
ATOM 1448 C C . ILE A 1 193 ? 17.482 4.323 -30.731 1.00 95.56 193 ILE A C 1
ATOM 1450 O O . ILE A 1 193 ? 16.525 3.975 -30.043 1.00 95.56 193 ILE A O 1
ATOM 1454 N N . HIS A 1 194 ? 18.572 4.898 -30.212 1.00 97.12 194 HIS A N 1
ATOM 1455 C CA . HIS A 1 194 ? 18.746 5.121 -28.770 1.00 97.12 194 HIS A CA 1
ATOM 1456 C C . HIS A 1 194 ? 17.617 5.973 -28.176 1.00 97.12 194 HIS A C 1
ATOM 1458 O O . HIS A 1 194 ? 17.029 5.613 -27.155 1.00 97.12 194 HIS A O 1
ATOM 1464 N N . ARG A 1 195 ? 17.225 7.059 -28.859 1.00 97.81 195 ARG A N 1
ATOM 1465 C CA . ARG A 1 195 ? 16.116 7.907 -28.401 1.00 97.81 195 ARG A CA 1
ATOM 1466 C C . ARG A 1 195 ? 14.795 7.137 -28.321 1.00 97.81 195 ARG A C 1
ATOM 1468 O O . ARG A 1 195 ? 14.110 7.189 -27.304 1.00 97.81 195 ARG A O 1
ATOM 1475 N N . ARG A 1 196 ? 14.453 6.387 -29.370 1.00 96.88 196 ARG A N 1
ATOM 1476 C CA . ARG A 1 196 ? 13.230 5.571 -29.415 1.00 96.88 196 ARG A CA 1
ATOM 1477 C C . ARG A 1 196 ? 13.262 4.437 -28.389 1.00 96.88 196 ARG A C 1
ATOM 1479 O O . ARG A 1 196 ? 12.221 4.105 -27.822 1.00 96.88 196 ARG A O 1
ATOM 1486 N N . HIS A 1 197 ? 14.432 3.865 -28.113 1.00 97.62 197 HIS A N 1
ATOM 1487 C CA . HIS A 1 197 ? 14.608 2.875 -27.055 1.00 97.62 197 HIS A CA 1
ATOM 1488 C C . HIS A 1 197 ? 14.311 3.481 -25.675 1.00 97.62 197 HIS A C 1
ATOM 1490 O O . HIS A 1 197 ? 13.514 2.909 -24.932 1.00 97.62 197 HIS A O 1
ATOM 1496 N N . ALA A 1 198 ? 14.839 4.672 -25.370 1.00 98.31 198 ALA A N 1
ATOM 1497 C CA . ALA A 1 198 ? 14.528 5.412 -24.142 1.00 98.31 198 ALA A CA 1
ATOM 1498 C C . ALA A 1 198 ? 13.019 5.683 -23.975 1.00 98.31 198 ALA A C 1
ATOM 1500 O O . ALA A 1 198 ? 12.442 5.423 -22.912 1.00 98.31 198 ALA A O 1
ATOM 1501 N N . ASP A 1 199 ? 12.358 6.149 -25.039 1.00 97.62 199 ASP A N 1
ATOM 1502 C CA . ASP A 1 199 ? 10.914 6.410 -25.036 1.00 97.62 199 ASP A CA 1
ATOM 1503 C C . ASP A 1 199 ? 10.114 5.104 -24.826 1.00 97.62 199 ASP A C 1
ATOM 1505 O O . ASP A 1 199 ? 9.148 5.066 -24.056 1.00 97.62 199 ASP A O 1
ATOM 1509 N N . THR A 1 200 ? 10.553 3.996 -25.436 1.00 96.62 200 THR A N 1
ATOM 1510 C CA . THR A 1 200 ? 9.909 2.680 -25.285 1.00 96.62 200 THR A CA 1
ATOM 1511 C C . THR A 1 200 ? 10.076 2.126 -23.869 1.00 96.62 200 THR A C 1
ATOM 1513 O O . THR A 1 200 ? 9.100 1.665 -23.281 1.00 96.62 200 THR A O 1
ATOM 1516 N N . LEU A 1 201 ? 11.272 2.221 -23.278 1.00 97.88 201 LEU A N 1
ATOM 1517 C CA . LEU A 1 201 ? 11.518 1.847 -21.879 1.00 97.88 201 LEU A CA 1
ATOM 1518 C C . LEU A 1 201 ? 10.650 2.664 -20.915 1.00 97.88 201 LEU A C 1
ATOM 1520 O O . LEU A 1 201 ? 10.117 2.129 -19.940 1.00 97.88 201 LEU A O 1
ATOM 1524 N N . THR A 1 202 ? 10.468 3.953 -21.204 1.00 98.25 202 THR A N 1
ATOM 1525 C CA . THR A 1 202 ? 9.592 4.824 -20.416 1.00 98.25 202 THR A CA 1
ATOM 1526 C C . THR A 1 202 ? 8.157 4.303 -20.430 1.00 98.25 202 THR A C 1
ATOM 1528 O O . THR A 1 202 ? 7.573 4.083 -19.367 1.00 98.25 202 THR A O 1
ATOM 1531 N N . LEU A 1 203 ? 7.608 4.052 -21.620 1.00 97.62 203 LEU A N 1
ATOM 1532 C CA . LEU A 1 203 ? 6.212 3.658 -21.796 1.00 97.62 203 LEU A CA 1
ATOM 1533 C C . LEU A 1 203 ? 5.925 2.219 -21.338 1.00 97.62 203 LEU A C 1
ATOM 1535 O O . LEU A 1 203 ? 4.910 1.974 -20.689 1.00 97.62 203 LEU A O 1
ATOM 1539 N N . ALA A 1 204 ? 6.796 1.269 -21.685 1.00 95.62 204 ALA A N 1
ATOM 1540 C CA . ALA A 1 204 ? 6.561 -0.161 -21.484 1.00 95.62 204 ALA A CA 1
ATOM 1541 C C . ALA A 1 204 ? 7.016 -0.671 -20.107 1.00 95.62 204 ALA A C 1
ATOM 1543 O O . ALA A 1 204 ? 6.523 -1.700 -19.646 1.00 95.62 204 ALA A O 1
ATOM 1544 N N . VAL A 1 205 ? 7.938 0.033 -19.438 1.00 97.88 205 VAL A N 1
ATOM 1545 C CA . VAL A 1 205 ? 8.547 -0.435 -18.182 1.00 97.88 205 VAL A CA 1
ATOM 1546 C C . VAL A 1 205 ? 8.362 0.579 -17.056 1.00 97.88 205 VAL A C 1
ATOM 1548 O O . VAL A 1 205 ? 7.778 0.254 -16.021 1.00 97.88 205 VAL A O 1
ATOM 1551 N N . ALA A 1 206 ? 8.811 1.824 -17.240 1.00 98.19 206 ALA A N 1
ATOM 1552 C CA . ALA A 1 206 ? 8.822 2.800 -16.150 1.00 98.19 206 ALA A CA 1
ATOM 1553 C C . ALA A 1 206 ? 7.411 3.255 -15.738 1.00 98.19 206 ALA A C 1
ATOM 1555 O O . ALA A 1 206 ? 7.099 3.279 -14.545 1.00 98.19 206 ALA A O 1
ATOM 1556 N N . SER A 1 207 ? 6.545 3.601 -16.698 1.00 97.94 207 SER A N 1
ATOM 1557 C CA . SER A 1 207 ? 5.181 4.061 -16.404 1.00 97.94 207 SER A CA 1
ATOM 1558 C C . SER A 1 207 ? 4.317 2.993 -15.709 1.00 97.94 207 SER A C 1
ATOM 1560 O O . SER A 1 207 ? 3.704 3.329 -14.691 1.00 97.94 207 SER A O 1
ATOM 1562 N N . PRO A 1 208 ? 4.283 1.718 -16.156 1.00 97.69 208 PRO A N 1
ATOM 1563 C CA . PRO A 1 208 ? 3.523 0.673 -15.469 1.00 97.69 208 PRO A CA 1
ATOM 1564 C C . PRO A 1 208 ? 4.014 0.402 -14.040 1.00 97.69 208 PRO A C 1
ATOM 1566 O O . PRO A 1 208 ? 3.193 0.327 -13.123 1.00 97.69 208 PRO A O 1
ATOM 1569 N N . LEU A 1 209 ? 5.336 0.328 -13.823 1.00 97.38 209 LEU A N 1
ATOM 1570 C CA . LEU A 1 209 ? 5.911 0.160 -12.481 1.00 97.38 209 LEU A CA 1
ATOM 1571 C C . LEU A 1 209 ? 5.550 1.330 -11.563 1.00 97.38 209 LEU A C 1
ATOM 1573 O O . LEU A 1 209 ? 5.130 1.116 -10.425 1.00 97.38 209 LEU A O 1
ATOM 1577 N N . GLN A 1 210 ? 5.667 2.566 -12.052 1.00 98.31 210 GLN A N 1
ATOM 1578 C CA . GLN A 1 210 ? 5.331 3.750 -11.265 1.00 98.31 210 GLN A CA 1
ATOM 1579 C C . GLN A 1 210 ? 3.846 3.775 -10.873 1.00 98.31 210 GLN A C 1
ATOM 1581 O O . GLN A 1 210 ? 3.524 3.986 -9.701 1.00 98.31 210 GLN A O 1
ATOM 1586 N N . ALA A 1 211 ? 2.945 3.504 -11.822 1.00 96.94 211 ALA A N 1
ATOM 1587 C CA . ALA A 1 211 ? 1.510 3.435 -11.557 1.00 96.94 211 ALA A CA 1
ATOM 1588 C C . ALA A 1 211 ? 1.176 2.357 -10.510 1.00 96.94 211 ALA A C 1
ATOM 1590 O O . ALA A 1 211 ? 0.418 2.615 -9.570 1.00 96.94 211 ALA A O 1
ATOM 1591 N N . PHE A 1 212 ? 1.796 1.176 -10.626 1.00 96.56 212 PHE A N 1
ATOM 1592 C CA . PHE A 1 212 ? 1.663 0.096 -9.650 1.00 96.56 212 PHE A CA 1
ATOM 1593 C C . PHE A 1 212 ? 2.084 0.542 -8.239 1.00 96.56 212 PHE A C 1
ATOM 1595 O O . PHE A 1 212 ? 1.318 0.346 -7.287 1.00 96.56 212 PHE A O 1
ATOM 1602 N N . ILE A 1 213 ? 3.265 1.158 -8.099 1.00 97.62 213 ILE A N 1
ATOM 1603 C CA . ILE A 1 213 ? 3.821 1.591 -6.806 1.00 97.62 213 ILE A CA 1
ATOM 1604 C C . ILE A 1 213 ? 2.886 2.598 -6.128 1.00 97.62 213 ILE A C 1
ATOM 1606 O O . ILE A 1 213 ? 2.518 2.427 -4.963 1.00 97.62 213 ILE A O 1
ATOM 1610 N N . GLU A 1 214 ? 2.463 3.636 -6.853 1.00 97.25 214 GLU A N 1
ATOM 1611 C CA . GLU A 1 214 ? 1.626 4.701 -6.299 1.00 97.25 214 GLU A CA 1
ATOM 1612 C C . GLU A 1 214 ? 0.243 4.190 -5.872 1.00 97.25 214 GLU A C 1
ATOM 1614 O O . GLU A 1 214 ? -0.226 4.501 -4.770 1.00 97.25 214 GLU A O 1
ATOM 1619 N N . GLN A 1 215 ? -0.406 3.378 -6.711 1.00 95.94 215 GLN A N 1
ATOM 1620 C CA . GLN A 1 215 ? -1.738 2.843 -6.432 1.00 95.94 215 GLN A CA 1
ATOM 1621 C C . GLN A 1 215 ? -1.736 1.905 -5.218 1.00 95.94 215 GLN A C 1
ATOM 1623 O O . GLN A 1 215 ? -2.590 2.032 -4.329 1.00 95.94 215 GLN A O 1
ATOM 1628 N N . ASN A 1 216 ? -0.784 0.968 -5.159 1.00 95.69 216 ASN A N 1
ATOM 1629 C CA . ASN A 1 216 ? -0.736 -0.025 -4.088 1.00 95.69 216 ASN A CA 1
ATOM 1630 C C . ASN A 1 216 ? -0.321 0.606 -2.758 1.00 95.69 216 ASN A C 1
ATOM 1632 O O . ASN A 1 216 ? -0.935 0.303 -1.735 1.00 95.69 216 ASN A O 1
ATOM 1636 N N . ARG A 1 217 ? 0.615 1.566 -2.762 1.00 97.12 217 ARG A N 1
ATOM 1637 C CA . ARG A 1 217 ? 0.963 2.353 -1.568 1.00 97.12 217 ARG A CA 1
ATOM 1638 C C . ARG A 1 217 ? -0.260 3.036 -0.963 1.00 97.12 217 ARG A C 1
ATOM 1640 O O . ARG A 1 217 ? -0.530 2.880 0.226 1.00 97.12 217 ARG A O 1
ATOM 1647 N N . ARG A 1 218 ? -1.023 3.774 -1.777 1.00 96.88 218 ARG A N 1
ATOM 1648 C CA . ARG A 1 218 ? -2.227 4.487 -1.312 1.00 96.88 218 ARG A CA 1
ATOM 1649 C C . ARG A 1 218 ? -3.266 3.517 -0.748 1.00 96.88 218 ARG A C 1
ATOM 1651 O O . ARG A 1 218 ? -3.787 3.736 0.343 1.00 96.88 218 ARG A O 1
ATOM 1658 N N . THR A 1 219 ? -3.539 2.436 -1.476 1.00 96.31 219 THR A N 1
ATOM 1659 C CA . THR A 1 219 ? -4.577 1.459 -1.114 1.00 96.31 219 THR A CA 1
ATOM 1660 C C . THR A 1 219 ? -4.245 0.725 0.184 1.00 96.31 219 THR A C 1
ATOM 1662 O O . THR A 1 219 ? -5.090 0.631 1.077 1.00 96.31 219 THR A O 1
ATOM 1665 N N . MET A 1 220 ? -3.012 0.233 0.314 1.00 97.31 220 MET A N 1
ATOM 1666 C CA . MET A 1 220 ? -2.598 -0.557 1.473 1.00 97.31 220 MET A CA 1
ATOM 1667 C C . MET A 1 220 ? -2.447 0.295 2.732 1.00 97.31 220 MET A C 1
ATOM 1669 O O . MET A 1 220 ? -2.870 -0.142 3.801 1.00 97.31 220 MET A O 1
ATOM 1673 N N . ASN A 1 221 ? -1.943 1.529 2.615 1.00 97.62 221 ASN A N 1
ATOM 1674 C CA . ASN A 1 221 ? -1.860 2.450 3.752 1.00 97.62 221 ASN A CA 1
ATOM 1675 C C . ASN A 1 221 ? -3.248 2.818 4.284 1.00 97.62 221 ASN A C 1
ATOM 1677 O O . ASN A 1 221 ? -3.459 2.817 5.494 1.00 97.62 221 ASN A O 1
ATOM 1681 N N . LYS A 1 222 ? -4.217 3.067 3.390 1.00 98.06 222 LYS A N 1
ATOM 1682 C CA . LYS A 1 222 ? -5.606 3.329 3.786 1.00 98.06 222 LYS A CA 1
ATOM 1683 C C . LYS A 1 222 ? -6.199 2.149 4.561 1.00 98.06 222 LYS A C 1
ATOM 1685 O O . LYS A 1 222 ? -6.709 2.336 5.660 1.00 98.06 222 LYS A O 1
ATOM 1690 N N . LYS A 1 223 ? -6.096 0.931 4.018 1.00 97.81 223 LYS A N 1
ATOM 1691 C CA . LYS A 1 223 ? -6.635 -0.276 4.667 1.00 97.81 223 LYS A CA 1
ATOM 1692 C C . LYS A 1 223 ? -5.956 -0.567 6.004 1.00 97.81 223 LYS A C 1
ATOM 1694 O O . LYS A 1 223 ? -6.627 -0.953 6.955 1.00 97.81 223 LYS A O 1
ATOM 1699 N N . LYS A 1 224 ? -4.641 -0.354 6.098 1.00 97.75 224 LYS A N 1
ATOM 1700 C CA . LYS A 1 224 ? -3.921 -0.475 7.368 1.00 97.75 224 LYS A CA 1
ATOM 1701 C C . LYS A 1 224 ? -4.435 0.528 8.404 1.00 97.75 224 LYS A C 1
ATOM 1703 O O . LYS A 1 224 ? -4.689 0.136 9.537 1.00 97.75 224 LYS A O 1
ATOM 1708 N N . ALA A 1 225 ? -4.629 1.787 8.014 1.00 98.06 225 ALA A N 1
ATOM 1709 C CA . ALA A 1 225 ? -5.153 2.812 8.912 1.00 98.06 225 ALA A CA 1
ATOM 1710 C C . ALA A 1 225 ? -6.566 2.476 9.423 1.00 98.06 225 ALA A C 1
ATOM 1712 O O . ALA A 1 225 ? -6.859 2.712 10.593 1.00 98.06 225 ALA A O 1
ATOM 1713 N N . GLU A 1 226 ? -7.424 1.881 8.585 1.00 97.94 226 GLU A N 1
ATOM 1714 C CA . GLU A 1 226 ? -8.745 1.384 9.005 1.00 97.94 226 GLU A CA 1
ATOM 1715 C C . GLU A 1 226 ? -8.622 0.300 10.092 1.00 97.94 226 GLU A C 1
ATOM 1717 O O . GLU A 1 226 ? -9.278 0.398 11.131 1.00 97.94 226 GLU A O 1
ATOM 1722 N N . VAL A 1 227 ? -7.738 -0.689 9.902 1.00 97.88 227 VAL A N 1
ATOM 1723 C CA . VAL A 1 227 ? -7.471 -1.737 10.906 1.00 97.88 227 VAL A CA 1
ATOM 1724 C C . VAL A 1 227 ? -6.951 -1.130 12.212 1.00 97.88 227 VAL A C 1
ATOM 1726 O O . VAL A 1 227 ? -7.493 -1.418 13.280 1.00 97.88 227 VAL A O 1
ATOM 1729 N N . ASP A 1 228 ? -5.945 -0.255 12.136 1.00 97.06 228 ASP A N 1
ATOM 1730 C CA . ASP A 1 228 ? -5.325 0.361 13.313 1.00 97.06 228 ASP A CA 1
ATOM 1731 C C . ASP A 1 228 ? -6.353 1.206 14.102 1.00 97.06 228 ASP A C 1
ATOM 1733 O O . ASP A 1 228 ? -6.440 1.099 15.328 1.00 97.06 228 ASP A O 1
ATOM 1737 N N . ALA A 1 229 ? -7.206 1.974 13.412 1.00 97.50 229 ALA A N 1
ATOM 1738 C CA . ALA A 1 229 ? -8.252 2.787 14.038 1.00 97.50 229 ALA A CA 1
ATOM 1739 C C . ALA A 1 229 ? -9.344 1.947 14.726 1.00 97.50 229 ALA A C 1
ATOM 1741 O O . ALA A 1 229 ? -9.862 2.330 15.779 1.00 97.50 229 ALA A O 1
ATOM 1742 N N . HIS A 1 230 ? -9.735 0.807 14.149 1.00 97.00 230 HIS A N 1
ATOM 1743 C CA . HIS A 1 230 ? -10.700 -0.102 14.779 1.00 97.00 230 HIS A CA 1
ATOM 1744 C C . HIS A 1 230 ? -10.090 -0.872 15.955 1.00 97.00 230 HIS A C 1
ATOM 1746 O O . HIS A 1 230 ? -10.758 -1.043 16.974 1.00 97.00 230 HIS A O 1
ATOM 1752 N N . CYS A 1 231 ? -8.815 -1.256 15.865 1.00 95.50 231 CYS A N 1
ATOM 1753 C CA . CYS A 1 231 ? -8.096 -1.895 16.962 1.00 95.50 231 CYS A CA 1
ATOM 1754 C C . CYS A 1 231 ? -7.982 -0.967 18.181 1.00 95.50 231 CYS A C 1
ATOM 1756 O O . CYS A 1 231 ? -8.306 -1.372 19.297 1.00 95.50 231 CYS A O 1
ATOM 1758 N N . GLN A 1 232 ? -7.597 0.298 17.976 1.00 95.94 232 GLN A N 1
ATOM 1759 C CA . GLN A 1 232 ? -7.517 1.293 19.055 1.00 95.94 232 GLN A CA 1
ATOM 1760 C C . GLN A 1 232 ? -8.882 1.544 19.711 1.00 95.94 232 GLN A C 1
ATOM 1762 O O . GLN A 1 232 ? -8.986 1.590 20.937 1.00 95.94 232 GLN A O 1
ATOM 1767 N N . ARG A 1 233 ? -9.953 1.648 18.909 1.00 96.31 233 ARG A N 1
ATOM 1768 C CA . ARG A 1 233 ? -11.322 1.786 19.433 1.00 96.31 233 ARG A CA 1
ATOM 1769 C C . ARG A 1 233 ? -11.747 0.579 20.265 1.00 96.31 233 ARG A C 1
ATOM 1771 O O . ARG A 1 233 ? -12.314 0.762 21.338 1.00 96.31 233 ARG A O 1
ATOM 1778 N N . LEU A 1 234 ? -11.446 -0.637 19.810 1.00 95.25 234 LEU A N 1
ATOM 1779 C CA . LEU A 1 234 ? -11.769 -1.854 20.553 1.00 95.25 234 LEU A CA 1
ATOM 1780 C C . LEU A 1 234 ? -11.020 -1.924 21.893 1.00 95.25 234 LEU A C 1
ATOM 1782 O O . LEU A 1 234 ? -11.616 -2.294 22.900 1.00 95.25 234 LEU A O 1
ATOM 1786 N N . GLN A 1 235 ? -9.749 -1.513 21.932 1.00 93.94 235 GLN A N 1
ATOM 1787 C CA . GLN A 1 235 ? -8.965 -1.450 23.173 1.00 93.94 235 GLN A CA 1
ATOM 1788 C C . GLN A 1 235 ? -9.559 -0.460 24.186 1.00 93.94 235 GLN A C 1
ATOM 1790 O O . GLN A 1 235 ? -9.662 -0.783 25.370 1.00 93.94 235 GLN A O 1
ATOM 1795 N N . ALA A 1 236 ? -10.003 0.716 23.729 1.00 95.38 236 ALA A N 1
ATOM 1796 C CA . ALA A 1 236 ? -10.682 1.687 24.587 1.00 95.38 236 ALA A CA 1
ATOM 1797 C C . ALA A 1 236 ? -12.002 1.128 25.150 1.00 95.38 236 ALA A C 1
ATOM 1799 O O . ALA A 1 236 ? -12.259 1.239 26.349 1.00 95.38 236 ALA A O 1
ATOM 1800 N N . LEU A 1 237 ? -12.804 0.462 24.308 1.00 95.44 237 LEU A N 1
ATOM 1801 C CA . LEU A 1 237 ? -14.050 -0.186 24.732 1.00 95.44 237 LEU A CA 1
ATOM 1802 C C . LEU A 1 237 ? -13.805 -1.341 25.713 1.00 95.44 237 LEU A C 1
ATOM 1804 O O . LEU A 1 237 ? -14.576 -1.507 26.654 1.00 95.44 237 LEU A O 1
ATOM 1808 N N . ALA A 1 238 ? -12.731 -2.114 25.546 1.00 93.38 238 ALA A N 1
ATOM 1809 C CA . ALA A 1 238 ? -12.380 -3.194 26.467 1.00 93.38 238 ALA A CA 1
ATOM 1810 C C . ALA A 1 238 ? -12.064 -2.670 27.882 1.00 93.38 238 ALA A C 1
ATOM 1812 O O . ALA A 1 238 ? -12.535 -3.235 28.870 1.00 93.38 238 ALA A O 1
ATOM 1813 N N . ALA A 1 239 ? -11.325 -1.560 27.993 1.00 94.38 239 ALA A N 1
ATOM 1814 C CA . ALA A 1 239 ? -11.056 -0.919 29.283 1.00 94.38 239 ALA A CA 1
ATOM 1815 C C . ALA A 1 239 ? -12.346 -0.403 29.951 1.00 94.38 239 ALA A C 1
ATOM 1817 O O . ALA A 1 239 ? -12.545 -0.570 31.156 1.00 94.38 239 ALA A O 1
ATOM 1818 N N . ASP A 1 240 ? -13.239 0.179 29.153 1.00 95.44 240 ASP A N 1
ATOM 1819 C CA . ASP A 1 240 ? -14.530 0.716 29.586 1.00 95.44 240 ASP A CA 1
ATOM 1820 C C . ASP A 1 240 ? -15.508 -0.396 30.038 1.00 95.44 240 ASP A C 1
ATOM 1822 O O . ASP A 1 240 ? -16.206 -0.271 31.048 1.00 95.44 240 ASP A O 1
ATOM 1826 N N . ILE A 1 241 ? -15.492 -1.551 29.363 1.00 96.88 241 ILE A N 1
ATOM 1827 C CA . ILE A 1 241 ? -16.212 -2.770 29.771 1.00 96.88 241 ILE A CA 1
ATOM 1828 C C . ILE A 1 241 ? -15.748 -3.253 31.146 1.00 96.88 241 ILE A C 1
ATOM 1830 O O . ILE A 1 241 ? -16.590 -3.561 31.987 1.00 96.88 241 ILE A O 1
ATOM 1834 N N . GLU A 1 242 ? -14.441 -3.294 31.417 1.00 95.56 242 GLU A N 1
ATOM 1835 C CA . GLU A 1 242 ? -13.929 -3.728 32.726 1.00 95.56 242 GLU A CA 1
ATOM 1836 C C . GLU A 1 242 ? -14.307 -2.759 33.861 1.00 95.56 242 GLU A C 1
ATOM 1838 O O . GLU A 1 242 ? -14.531 -3.188 34.997 1.00 95.56 242 GLU A O 1
ATOM 1843 N N . VAL A 1 243 ? -14.436 -1.458 33.573 1.00 96.44 243 VAL A N 1
ATOM 1844 C CA . VAL A 1 243 ? -14.970 -0.473 34.529 1.00 96.44 243 VAL A CA 1
ATOM 1845 C C . VAL A 1 243 ? -16.443 -0.754 34.831 1.00 96.44 243 VAL A C 1
ATOM 1847 O O . VAL A 1 243 ? -16.808 -0.882 36.003 1.00 96.44 243 VAL A O 1
ATOM 1850 N N . ARG A 1 244 ? -17.284 -0.917 33.800 1.00 96.50 244 ARG A N 1
ATOM 1851 C CA . ARG A 1 244 ? -18.721 -1.194 33.991 1.00 96.50 244 ARG A CA 1
ATOM 1852 C C . ARG A 1 244 ? -18.985 -2.549 34.632 1.00 96.50 244 ARG A C 1
ATOM 1854 O O . ARG A 1 244 ? -19.864 -2.654 35.481 1.00 96.50 244 ARG A O 1
ATOM 1861 N N 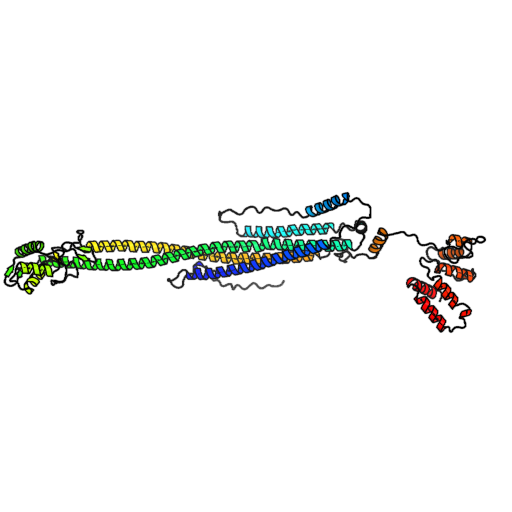. LYS A 1 245 ? -18.183 -3.563 34.310 1.00 97.06 245 LYS A N 1
ATOM 1862 C CA . LYS A 1 245 ? -18.224 -4.878 34.957 1.00 97.06 245 LYS A CA 1
ATOM 1863 C C . LYS A 1 245 ? -17.995 -4.761 36.460 1.00 97.06 245 LYS A C 1
ATOM 1865 O O . LYS A 1 245 ? -18.762 -5.323 37.234 1.00 97.06 245 LYS A O 1
ATOM 1870 N N . ARG A 1 246 ? -16.976 -4.007 36.891 1.00 96.25 246 ARG A N 1
ATOM 1871 C CA . ARG A 1 246 ? -16.720 -3.764 38.322 1.00 96.25 246 ARG A CA 1
ATOM 1872 C C . ARG A 1 246 ? -17.898 -3.065 39.001 1.00 96.25 246 ARG A C 1
ATOM 1874 O O . ARG A 1 246 ? -18.334 -3.534 40.049 1.00 96.25 246 ARG A O 1
ATOM 1881 N N . ALA A 1 247 ? -18.449 -2.021 38.380 1.00 94.44 247 ALA A N 1
ATOM 1882 C CA . ALA A 1 247 ? -19.622 -1.316 38.903 1.00 94.44 247 ALA A CA 1
ATOM 1883 C C . ALA A 1 247 ? -20.851 -2.238 39.025 1.00 94.44 247 ALA A C 1
ATOM 1885 O O . ALA A 1 247 ? -21.533 -2.232 40.050 1.00 94.44 247 ALA A O 1
ATOM 1886 N N . TYR A 1 248 ? -21.100 -3.076 38.015 1.00 96.94 248 TYR A N 1
ATOM 1887 C CA . TYR A 1 248 ? -22.181 -4.060 38.024 1.00 96.94 248 TYR A CA 1
ATOM 1888 C C . TYR A 1 248 ? -22.018 -5.083 39.156 1.00 96.94 248 TYR A C 1
ATOM 1890 O O . TYR A 1 248 ? -22.973 -5.339 39.891 1.00 96.94 248 TYR A O 1
ATOM 1898 N N . MET A 1 249 ? -20.814 -5.637 39.333 1.00 96.00 249 MET A N 1
ATOM 1899 C CA . MET A 1 249 ? -20.531 -6.612 40.394 1.00 96.00 249 MET A CA 1
ATOM 1900 C C . MET A 1 249 ? -20.714 -6.003 41.789 1.00 96.00 249 MET A C 1
ATOM 1902 O O . MET A 1 249 ? -21.292 -6.638 42.670 1.00 96.00 249 MET A O 1
ATOM 1906 N N . GLU A 1 250 ? -20.269 -4.761 41.990 1.00 95.25 250 GLU A N 1
ATOM 1907 C CA . GLU A 1 250 ? -20.442 -4.043 43.255 1.00 95.25 250 GLU A CA 1
ATOM 1908 C C . GLU A 1 250 ? -21.923 -3.774 43.561 1.00 95.25 250 GLU A C 1
ATOM 1910 O O . GLU A 1 250 ? -22.403 -4.101 44.648 1.00 95.25 250 GLU A O 1
ATOM 1915 N N . LYS A 1 251 ? -22.677 -3.236 42.593 1.00 93.31 251 LYS A N 1
ATOM 1916 C CA . LYS A 1 251 ? -24.107 -2.933 42.764 1.00 93.31 251 LYS A CA 1
ATOM 1917 C C . LYS A 1 251 ? -24.961 -4.187 42.930 1.00 93.31 251 LYS A C 1
ATOM 1919 O O . LYS A 1 251 ? -25.884 -4.174 43.741 1.00 93.31 251 LYS A O 1
ATOM 1924 N N . SER A 1 252 ? -24.624 -5.275 42.240 1.00 93.31 252 SER A N 1
ATOM 1925 C CA . SER A 1 252 ? -25.307 -6.566 42.397 1.00 93.31 252 SER A CA 1
ATOM 1926 C C . SER A 1 252 ? -25.099 -7.145 43.792 1.00 93.31 252 SER A C 1
ATOM 1928 O O . SER A 1 252 ? -26.062 -7.571 44.421 1.00 93.31 252 SER A O 1
ATOM 1930 N N . LYS A 1 253 ? -23.873 -7.068 44.326 1.00 93.75 253 LYS A N 1
ATOM 1931 C CA . LYS A 1 253 ? -23.587 -7.489 45.701 1.00 93.75 253 LYS A CA 1
ATOM 1932 C C . LYS A 1 253 ? -24.400 -6.685 46.722 1.00 93.75 253 LYS A C 1
ATOM 1934 O O . LYS A 1 253 ? -25.000 -7.266 47.619 1.00 93.75 253 LYS A O 1
ATOM 1939 N N . ILE A 1 254 ? -24.470 -5.360 46.558 1.00 91.00 254 ILE A N 1
ATOM 1940 C CA . ILE A 1 254 ? -25.293 -4.494 47.420 1.00 91.00 254 ILE A CA 1
ATOM 1941 C C . ILE A 1 254 ? -26.776 -4.888 47.329 1.00 91.00 254 ILE A C 1
ATOM 1943 O O . ILE A 1 254 ? -27.451 -4.967 48.353 1.00 91.00 254 ILE A O 1
ATOM 1947 N N . ALA A 1 255 ? -27.289 -5.157 46.126 1.00 91.94 255 ALA A N 1
ATOM 1948 C CA . ALA A 1 255 ? -28.671 -5.586 45.935 1.00 91.94 255 ALA A CA 1
ATOM 1949 C C . ALA A 1 255 ? -28.964 -6.929 46.625 1.00 91.94 255 ALA A C 1
ATOM 1951 O O . ALA A 1 255 ? -29.971 -7.041 47.323 1.00 91.94 255 ALA A O 1
ATOM 1952 N N . GLU A 1 256 ? -28.081 -7.921 46.493 1.00 92.25 256 GLU A N 1
ATOM 1953 C CA . GLU A 1 256 ? -28.206 -9.219 47.171 1.00 92.25 256 GLU A CA 1
ATOM 1954 C C . GLU A 1 256 ? -28.199 -9.076 48.698 1.00 92.25 256 GLU A C 1
ATOM 1956 O O . GLU A 1 256 ? -29.063 -9.642 49.377 1.00 92.25 256 GLU A O 1
ATOM 1961 N N . ASP A 1 257 ? -27.277 -8.274 49.236 1.00 89.38 257 ASP A N 1
ATOM 1962 C CA . ASP A 1 257 ? -27.181 -8.004 50.670 1.00 89.38 257 ASP A CA 1
ATOM 1963 C C . ASP A 1 257 ? -28.461 -7.330 51.199 1.00 89.38 257 ASP A C 1
ATOM 1965 O O . ASP A 1 257 ? -28.988 -7.723 52.243 1.00 89.38 257 ASP A O 1
ATOM 1969 N N . GLU A 1 258 ? -29.018 -6.356 50.472 1.00 87.69 258 GLU A N 1
ATOM 1970 C CA . GLU A 1 258 ? -30.256 -5.668 50.862 1.00 87.69 258 GLU A CA 1
ATOM 1971 C C . GLU A 1 258 ? -31.510 -6.542 50.710 1.00 87.69 258 GLU A C 1
ATOM 1973 O O . GLU A 1 258 ? -32.403 -6.495 51.560 1.00 87.69 258 GLU A O 1
ATOM 1978 N N . VAL A 1 259 ? -31.587 -7.388 49.678 1.00 88.75 259 VAL A N 1
ATOM 1979 C CA . VAL A 1 259 ? -32.676 -8.368 49.522 1.00 88.75 259 VAL A CA 1
ATOM 1980 C C . VAL A 1 259 ? -32.638 -9.392 50.655 1.00 88.75 259 VAL A C 1
ATOM 1982 O O . VAL A 1 259 ? -33.683 -9.717 51.228 1.00 88.75 259 VAL A O 1
ATOM 1985 N N . LYS A 1 260 ? -31.444 -9.861 51.036 1.00 88.12 260 LYS A N 1
ATOM 1986 C CA . LYS A 1 260 ? -31.260 -10.755 52.182 1.00 88.12 260 LYS A CA 1
ATOM 1987 C C . LYS A 1 260 ? -31.707 -10.088 53.483 1.00 88.12 260 LYS A C 1
ATOM 1989 O O . LYS A 1 260 ? -32.510 -10.671 54.209 1.00 88.12 260 LYS A O 1
ATOM 1994 N N . LYS A 1 261 ? -31.287 -8.840 53.737 1.00 85.12 261 LYS A N 1
ATOM 1995 C CA . LYS A 1 261 ? -31.759 -8.052 54.891 1.00 85.12 261 LYS A CA 1
ATOM 1996 C C . LYS A 1 261 ? -33.277 -7.898 54.888 1.00 85.12 261 LYS A C 1
ATOM 1998 O O . LYS A 1 261 ? -33.908 -8.085 55.921 1.00 85.12 261 LYS A O 1
ATOM 2003 N N . PHE A 1 262 ? -33.889 -7.595 53.746 1.00 85.50 262 PHE A N 1
ATOM 2004 C CA . PHE A 1 262 ? -35.340 -7.447 53.667 1.00 85.50 262 PHE A CA 1
ATOM 2005 C C . PHE A 1 262 ? -36.078 -8.760 53.970 1.00 85.50 262 PHE A C 1
ATOM 2007 O O . PHE A 1 262 ? -37.060 -8.757 54.715 1.00 85.50 262 PHE A O 1
ATOM 2014 N N . ARG A 1 263 ? -35.587 -9.893 53.451 1.00 85.81 263 ARG A N 1
ATOM 2015 C CA . ARG A 1 263 ? -36.158 -11.224 53.706 1.00 85.81 263 ARG A CA 1
ATOM 2016 C C . ARG A 1 263 ? -36.033 -11.628 55.175 1.00 85.81 263 ARG A C 1
ATOM 2018 O O . ARG A 1 263 ? -37.018 -12.060 55.777 1.00 85.81 263 ARG A O 1
ATOM 2025 N N . ASP A 1 264 ? -34.853 -11.441 55.757 1.00 84.56 264 ASP A N 1
ATOM 2026 C CA . ASP A 1 264 ? -34.594 -11.746 57.164 1.00 84.56 264 ASP A CA 1
ATOM 2027 C C . ASP A 1 264 ? -35.413 -10.827 58.090 1.00 84.56 264 ASP A C 1
ATOM 2029 O O . ASP A 1 264 ? -35.930 -11.273 59.117 1.00 84.56 264 ASP A O 1
ATOM 2033 N N . ASP A 1 265 ? -35.586 -9.550 57.728 1.00 81.00 265 ASP A N 1
ATOM 2034 C CA . ASP A 1 265 ? -36.422 -8.608 58.475 1.00 81.00 265 ASP A CA 1
ATOM 2035 C C . ASP A 1 265 ? -37.907 -8.978 58.398 1.00 81.00 265 ASP A C 1
ATOM 2037 O O . ASP A 1 265 ? -38.592 -8.969 59.420 1.00 81.00 265 ASP A O 1
ATOM 2041 N N . ALA A 1 266 ? -38.401 -9.378 57.222 1.00 80.56 266 ALA A N 1
ATOM 2042 C CA . ALA A 1 266 ? -39.767 -9.864 57.052 1.00 80.56 266 ALA A CA 1
ATOM 2043 C C . ALA A 1 266 ? -40.038 -11.119 57.901 1.00 80.56 266 ALA A C 1
ATOM 2045 O O . ALA A 1 266 ? -41.030 -11.160 58.632 1.00 80.56 266 ALA A O 1
ATOM 2046 N N . SER A 1 267 ? -39.127 -12.101 57.879 1.00 82.50 267 SER A N 1
ATOM 2047 C CA . SER A 1 267 ? -39.232 -13.312 58.704 1.00 82.50 267 SER A CA 1
ATOM 2048 C C . SER A 1 267 ? -39.213 -12.992 60.202 1.00 82.50 267 SER A C 1
ATOM 2050 O O . SER A 1 267 ? -40.005 -13.542 60.967 1.00 82.50 267 SER A O 1
ATOM 2052 N N . LYS A 1 268 ? -38.334 -12.084 60.642 1.00 79.56 268 LYS A N 1
ATOM 2053 C CA . LYS A 1 268 ? -38.229 -11.686 62.055 1.00 79.56 268 LYS A CA 1
ATOM 2054 C C . LYS A 1 268 ? -39.414 -10.830 62.516 1.00 79.56 268 LYS A C 1
ATOM 2056 O O . LYS A 1 268 ? -39.849 -10.993 63.649 1.00 79.56 268 LYS A O 1
ATOM 2061 N N . ARG A 1 269 ? -39.982 -9.964 61.664 1.00 76.00 269 ARG A N 1
ATOM 2062 C CA . ARG A 1 269 ? -41.232 -9.230 61.960 1.00 76.00 269 ARG A CA 1
ATOM 2063 C C . ARG A 1 269 ? -42.409 -10.176 62.167 1.00 76.00 269 ARG A C 1
ATOM 2065 O O . ARG A 1 269 ? -43.173 -9.966 63.102 1.00 76.00 269 ARG A O 1
ATOM 2072 N N . ALA A 1 270 ? -42.535 -11.212 61.335 1.00 77.75 270 ALA A N 1
ATOM 2073 C CA . ALA A 1 270 ? -43.566 -12.234 61.508 1.00 77.75 270 ALA A CA 1
ATOM 2074 C C . ALA A 1 270 ? -43.422 -12.954 62.863 1.00 77.75 270 ALA A C 1
ATOM 2076 O O . ALA A 1 270 ? -44.408 -13.126 63.575 1.00 77.75 270 ALA A O 1
ATOM 2077 N N . ALA A 1 271 ? -42.190 -13.284 63.270 1.00 78.69 271 ALA A N 1
ATOM 2078 C CA . ALA A 1 271 ? -41.912 -13.865 64.585 1.00 78.69 271 ALA A CA 1
ATOM 2079 C C . ALA A 1 271 ? -42.169 -12.888 65.754 1.00 78.69 271 ALA A C 1
ATOM 2081 O O . ALA A 1 271 ? -42.678 -13.296 66.795 1.00 78.69 271 ALA A O 1
ATOM 2082 N N . ALA A 1 272 ? -41.847 -11.600 65.595 1.00 74.69 272 ALA A N 1
ATOM 2083 C CA . ALA A 1 272 ? -42.067 -10.574 66.617 1.00 74.69 272 ALA A CA 1
ATOM 2084 C C . ALA A 1 272 ? -43.558 -10.275 66.843 1.00 74.69 272 ALA A C 1
ATOM 2086 O O . ALA A 1 272 ? -43.983 -10.133 67.987 1.00 74.69 272 ALA A O 1
ATOM 2087 N N . ALA A 1 273 ? -44.359 -10.235 65.774 1.00 69.38 273 ALA A N 1
ATOM 2088 C CA . ALA A 1 273 ? -45.813 -10.092 65.865 1.00 69.38 273 ALA A CA 1
ATOM 2089 C C . ALA A 1 273 ? -46.472 -11.281 66.589 1.00 69.38 273 ALA A C 1
ATOM 2091 O O . ALA A 1 273 ? -47.513 -11.121 67.219 1.00 69.38 273 ALA A O 1
ATOM 2092 N N . ALA A 1 274 ? -45.844 -12.459 66.540 1.00 67.44 274 ALA A N 1
ATOM 2093 C CA . ALA A 1 274 ? -46.311 -13.669 67.201 1.00 67.44 274 ALA A CA 1
ATOM 2094 C C . ALA A 1 274 ? -45.871 -13.802 68.674 1.00 67.44 274 ALA A C 1
ATOM 2096 O O . ALA A 1 274 ? -46.181 -14.828 69.268 1.00 67.44 274 ALA A O 1
ATOM 2097 N N . ARG A 1 275 ? -45.159 -12.827 69.274 1.00 68.06 275 ARG A N 1
ATOM 2098 C CA . ARG A 1 275 ? -44.738 -12.842 70.695 1.00 68.06 275 ARG A CA 1
ATOM 2099 C C . ARG A 1 275 ? -45.797 -12.195 71.610 1.00 68.06 275 ARG A C 1
ATOM 2101 O O . ARG A 1 275 ? -45.835 -10.964 71.694 1.00 68.06 275 ARG A O 1
ATOM 2108 N N . PRO A 1 276 ? -46.599 -12.967 72.370 1.00 60.03 276 PRO A N 1
ATOM 2109 C CA . PRO A 1 276 ? -47.538 -12.427 73.342 1.00 60.03 276 PRO A CA 1
ATOM 2110 C C . PRO A 1 276 ? -46.882 -12.468 74.729 1.00 60.03 276 PRO A C 1
ATOM 2112 O O . PRO A 1 276 ? -46.626 -13.538 75.276 1.00 60.03 276 PRO A O 1
ATOM 2115 N N . GLY A 1 277 ? -46.574 -11.308 75.306 1.00 65.94 277 GLY A N 1
ATOM 2116 C CA . GLY A 1 277 ? -46.059 -11.246 76.673 1.00 65.94 277 GLY A CA 1
ATOM 2117 C C . GLY A 1 277 ? -45.702 -9.827 77.131 1.00 65.94 277 GLY A C 1
ATOM 2118 O O . GLY A 1 277 ? -45.295 -9.013 76.288 1.00 65.94 277 GLY A O 1
ATOM 2119 N N . PRO A 1 278 ? -45.860 -9.526 78.436 1.00 69.81 278 PRO A N 1
ATOM 2120 C CA . PRO A 1 278 ? -45.457 -8.255 79.036 1.00 69.81 278 PRO A CA 1
ATOM 2121 C C . PRO A 1 278 ? -43.934 -8.073 78.981 1.00 69.81 278 PRO A C 1
ATOM 2123 O O . PRO A 1 278 ? -43.173 -9.039 79.032 1.00 69.81 278 PRO A O 1
ATOM 2126 N N . ILE A 1 279 ? -43.483 -6.827 78.847 1.00 73.62 279 ILE A N 1
ATOM 2127 C CA . ILE A 1 279 ? -42.071 -6.468 78.662 1.00 73.62 279 ILE A CA 1
ATOM 2128 C C . ILE A 1 279 ? -41.479 -6.087 80.010 1.00 73.62 279 ILE A C 1
ATOM 2130 O O . ILE A 1 279 ? -41.958 -5.147 80.638 1.00 73.62 279 ILE A O 1
ATOM 2134 N N . ALA A 1 280 ? -40.431 -6.778 80.447 1.00 70.38 280 ALA A N 1
ATOM 2135 C CA . ALA A 1 280 ? -39.713 -6.404 81.658 1.00 70.38 280 ALA A CA 1
ATOM 2136 C C . ALA A 1 280 ? -38.791 -5.201 81.383 1.00 70.38 280 ALA A C 1
ATOM 2138 O O . ALA A 1 280 ? -37.909 -5.263 80.529 1.00 70.38 280 ALA A O 1
ATOM 2139 N N . VAL A 1 281 ? -38.995 -4.109 82.118 1.00 69.12 281 VAL A N 1
ATOM 2140 C CA . VAL A 1 281 ? -38.178 -2.889 82.093 1.00 69.12 281 VAL A CA 1
ATOM 2141 C C . VAL A 1 281 ? -37.713 -2.614 83.520 1.00 69.12 281 VAL A C 1
ATOM 2143 O O . VAL A 1 281 ? -38.450 -2.048 84.333 1.00 69.12 281 VAL A O 1
ATOM 2146 N N . GLY A 1 282 ? -36.504 -3.065 83.861 1.00 67.88 282 GLY A N 1
ATOM 2147 C CA . GLY A 1 282 ? -36.024 -3.053 85.245 1.00 67.88 282 GLY A CA 1
ATOM 2148 C C . GLY A 1 282 ? -36.958 -3.865 86.155 1.00 67.88 282 GLY A C 1
ATOM 2149 O O . GLY A 1 282 ? -37.143 -5.061 85.954 1.00 67.88 282 GLY A O 1
ATOM 2150 N N . SER A 1 283 ? -37.583 -3.213 87.138 1.00 66.25 283 SER A N 1
ATOM 2151 C CA . SER A 1 283 ? -38.540 -3.826 88.075 1.00 66.25 283 SER A CA 1
ATOM 2152 C C . SER A 1 283 ? -40.014 -3.733 87.649 1.00 66.25 283 SER A C 1
ATOM 2154 O O . SER A 1 283 ? -40.893 -4.140 88.410 1.00 66.25 283 SER A O 1
ATOM 2156 N N . ARG A 1 284 ? -40.314 -3.180 86.465 1.00 67.25 284 ARG A N 1
ATOM 2157 C CA . ARG A 1 284 ? -41.684 -2.965 85.973 1.00 67.25 284 ARG A CA 1
ATOM 2158 C C . ARG A 1 284 ? -41.990 -3.840 84.765 1.00 67.25 284 ARG A C 1
ATOM 2160 O O . ARG A 1 284 ? -41.121 -4.082 83.935 1.00 67.25 284 ARG A O 1
ATOM 2167 N N . TYR A 1 285 ? -43.244 -4.259 84.650 1.00 75.69 285 TYR A N 1
ATOM 2168 C CA . TYR A 1 285 ? -43.773 -4.910 83.457 1.00 75.69 285 TYR A CA 1
ATOM 2169 C C . TYR A 1 285 ? -44.591 -3.890 82.671 1.00 75.69 285 TYR A C 1
ATOM 2171 O O . TYR A 1 285 ? -45.481 -3.265 83.238 1.00 75.69 285 TYR A O 1
ATOM 2179 N N . MET A 1 286 ? -44.263 -3.711 81.396 1.00 77.69 286 MET A N 1
ATOM 2180 C CA . MET A 1 286 ? -45.009 -2.870 80.465 1.00 77.69 286 MET A CA 1
ATOM 2181 C C . MET A 1 286 ? -45.901 -3.725 79.576 1.00 77.69 286 MET A C 1
ATOM 2183 O O . MET A 1 286 ? -45.459 -4.741 79.022 1.00 77.69 286 MET A O 1
ATOM 2187 N N . GLU A 1 287 ? -47.137 -3.280 79.383 1.00 79.50 287 GLU A N 1
ATOM 2188 C CA . GLU A 1 287 ? -48.001 -3.851 78.357 1.00 79.50 287 GLU A CA 1
ATOM 2189 C C . GLU A 1 287 ? -47.587 -3.386 76.953 1.00 79.50 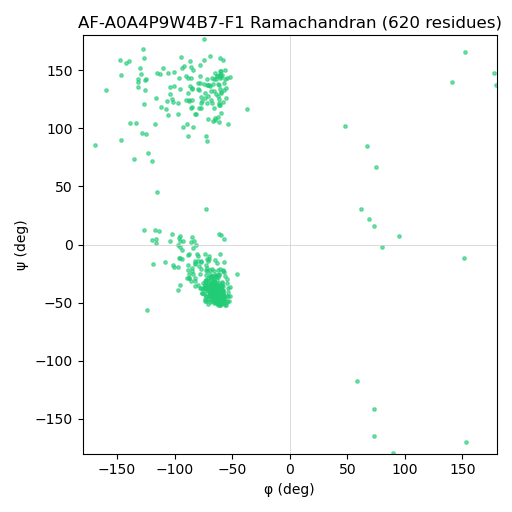287 GLU A C 1
ATOM 2191 O O . GLU A 1 287 ? -46.939 -2.355 76.755 1.00 79.50 287 GLU A O 1
ATOM 2196 N N . VAL A 1 288 ? -47.982 -4.152 75.934 1.00 77.00 288 VAL A N 1
ATOM 2197 C CA . VAL A 1 288 ? -47.632 -3.859 74.534 1.00 77.00 288 VAL A CA 1
ATOM 2198 C C . VAL A 1 288 ? -48.166 -2.486 74.100 1.00 77.00 288 VAL A C 1
ATOM 2200 O O . VAL A 1 288 ? -47.467 -1.751 73.403 1.00 77.00 288 VAL A O 1
ATOM 2203 N N . GLY A 1 289 ? -49.363 -2.100 74.559 1.00 77.62 289 GLY A N 1
ATOM 2204 C CA . GLY A 1 289 ? -49.948 -0.782 74.290 1.00 77.62 289 GLY A CA 1
ATOM 2205 C C . GLY A 1 289 ? -49.153 0.371 74.913 1.00 77.62 289 GLY A C 1
ATOM 2206 O O . GLY A 1 289 ? -48.942 1.396 74.264 1.00 77.62 289 GLY A O 1
ATOM 2207 N N . GLU A 1 290 ? -48.631 0.176 76.127 1.00 81.88 290 GLU A N 1
ATOM 2208 C CA . GLU A 1 290 ? -47.779 1.159 76.806 1.00 81.88 290 GLU A CA 1
ATOM 2209 C C . GLU A 1 290 ? -46.444 1.347 76.073 1.00 81.88 290 GLU A C 1
ATOM 2211 O O . GLU A 1 290 ? -45.955 2.472 75.959 1.00 81.88 290 GLU A O 1
ATOM 2216 N N . LEU A 1 291 ? -45.874 0.274 75.506 1.00 82.50 291 LEU A N 1
ATOM 2217 C CA . LEU A 1 291 ? -44.657 0.365 74.690 1.00 82.50 291 LEU A CA 1
ATOM 2218 C C . LEU A 1 291 ? -44.884 1.160 73.405 1.00 82.50 291 LEU A C 1
ATOM 2220 O O . LEU A 1 291 ? -44.051 1.992 73.049 1.00 82.50 291 LEU A O 1
ATOM 2224 N N . HIS A 1 292 ? -46.000 0.932 72.712 1.00 83.19 292 HIS A N 1
ATOM 2225 C CA . HIS A 1 292 ? -46.335 1.711 71.522 1.00 83.19 292 HIS A CA 1
ATOM 2226 C C . HIS A 1 292 ? -46.505 3.199 71.853 1.00 83.19 292 HIS A C 1
ATOM 2228 O O . HIS A 1 292 ? -45.948 4.037 71.144 1.00 83.19 292 HIS A O 1
ATOM 2234 N N . GLY A 1 293 ? -47.182 3.523 72.961 1.00 85.12 293 GLY A N 1
ATOM 2235 C CA . GLY A 1 293 ? -47.293 4.897 73.457 1.00 85.12 293 GLY A CA 1
ATOM 2236 C C . GLY A 1 293 ? -45.930 5.527 73.759 1.00 85.12 293 GLY A C 1
ATOM 2237 O O . GLY A 1 293 ? -45.667 6.655 73.339 1.00 85.12 293 GLY A O 1
ATOM 2238 N N . LEU A 1 294 ? -45.029 4.779 74.407 1.00 86.06 294 LEU A N 1
ATOM 2239 C CA . LEU A 1 294 ? -43.662 5.225 74.678 1.00 86.06 294 LEU A CA 1
ATOM 2240 C C . LEU A 1 294 ? -42.878 5.495 73.386 1.00 86.06 294 LEU A C 1
ATOM 2242 O O . LEU A 1 294 ? -42.219 6.527 73.282 1.00 86.06 294 LEU A O 1
ATOM 2246 N N . VAL A 1 295 ? -42.948 4.603 72.394 1.00 87.06 295 VAL A N 1
ATOM 2247 C CA . VAL A 1 295 ? -42.235 4.776 71.118 1.00 87.06 295 VAL A CA 1
ATOM 2248 C C . VAL A 1 295 ? -42.758 5.974 70.333 1.00 87.06 295 VAL A C 1
ATOM 2250 O O . VAL A 1 295 ? -41.950 6.736 69.808 1.00 87.06 295 VAL A O 1
ATOM 2253 N N . SER A 1 296 ? -44.075 6.197 70.291 1.00 87.38 296 SER A N 1
ATOM 2254 C CA . SER A 1 296 ? -44.655 7.381 69.641 1.00 87.38 296 SER A CA 1
ATOM 2255 C C . SER A 1 296 ? -44.160 8.685 70.261 1.00 87.38 296 SER A C 1
ATOM 2257 O O . SER A 1 296 ? -43.939 9.663 69.552 1.00 87.38 296 SER A O 1
ATOM 2259 N N . GLN A 1 297 ? -43.942 8.699 71.575 1.00 87.12 297 GLN A N 1
ATOM 2260 C CA . GLN A 1 297 ? -43.373 9.858 72.249 1.00 87.12 297 GLN A CA 1
ATOM 2261 C C . GLN A 1 297 ? -41.856 9.975 72.003 1.00 87.12 297 GLN A C 1
ATOM 2263 O O . GLN A 1 297 ? -41.368 11.060 71.699 1.00 87.12 297 GLN A O 1
ATOM 2268 N N . LEU A 1 298 ? -41.108 8.863 72.036 1.00 89.25 298 LEU A N 1
ATOM 2269 C CA . LEU A 1 298 ? -39.678 8.847 71.688 1.00 89.25 298 LEU A CA 1
ATOM 2270 C C . LEU A 1 298 ? -39.424 9.331 70.253 1.00 89.25 298 LEU A C 1
ATOM 2272 O O . LEU A 1 298 ? -38.414 9.982 70.004 1.00 89.25 298 LEU A O 1
ATOM 2276 N N . GLN A 1 299 ? -40.342 9.071 69.323 1.00 88.19 299 GLN A N 1
ATOM 2277 C CA . GLN A 1 299 ? -40.254 9.561 67.948 1.00 88.19 299 GLN A CA 1
ATOM 2278 C C . GLN A 1 299 ? -40.270 11.097 67.852 1.00 88.19 299 GLN A C 1
ATOM 2280 O O . GLN A 1 299 ? -39.689 11.643 66.918 1.00 88.19 299 GLN A O 1
ATOM 2285 N N . GLN A 1 300 ? -40.901 11.790 68.805 1.00 86.94 300 GLN A N 1
ATOM 2286 C CA . GLN A 1 300 ? -40.912 13.257 68.881 1.00 86.94 300 GLN A CA 1
ATOM 2287 C C . GLN A 1 300 ? -39.684 13.809 69.621 1.00 86.94 300 GLN A C 1
ATOM 2289 O O . GLN A 1 300 ? -39.213 14.899 69.307 1.00 86.94 300 GLN A O 1
ATOM 2294 N N . ASP A 1 301 ? -39.166 13.050 70.591 1.00 87.06 301 ASP A N 1
ATOM 2295 C CA . ASP A 1 301 ? -38.101 13.489 71.500 1.00 87.06 301 ASP A CA 1
ATOM 2296 C C . ASP A 1 301 ? -36.682 13.243 70.946 1.00 87.06 301 ASP A C 1
ATOM 2298 O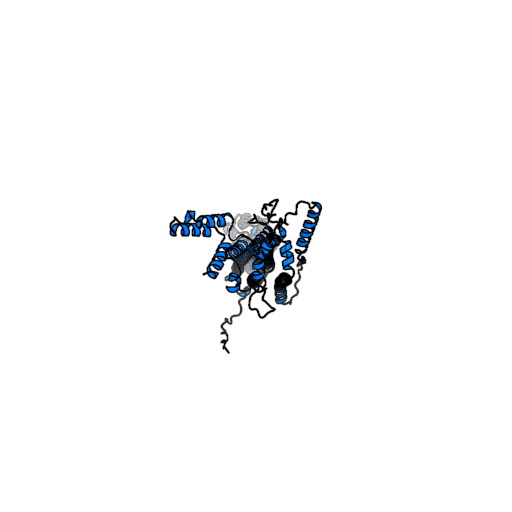 O . ASP A 1 301 ? -35.732 13.937 71.314 1.00 87.06 301 ASP A O 1
ATOM 2302 N N . VAL A 1 302 ? -36.502 12.223 70.100 1.00 91.44 302 VAL A N 1
ATOM 2303 C CA . VAL A 1 302 ? -35.188 11.811 69.582 1.00 91.44 302 VAL A CA 1
ATOM 2304 C C . VAL A 1 302 ? -34.719 12.727 68.452 1.00 91.44 302 VAL A C 1
ATOM 2306 O O . VAL A 1 302 ? -35.437 13.001 67.492 1.00 91.44 302 VAL A O 1
ATOM 2309 N N . ARG A 1 303 ? -33.455 13.161 68.526 1.00 87.69 303 ARG A N 1
ATOM 2310 C CA . ARG A 1 303 ? -32.839 14.017 67.508 1.00 87.69 303 ARG A CA 1
ATOM 2311 C C . ARG A 1 303 ? -32.580 13.237 66.218 1.00 87.69 303 ARG A C 1
ATOM 2313 O O . ARG A 1 303 ? -31.650 12.437 66.136 1.00 87.69 303 ARG A O 1
ATOM 2320 N N . THR A 1 304 ? -33.360 13.527 65.184 1.00 90.44 304 THR A N 1
ATOM 2321 C CA . THR A 1 304 ? -33.171 12.941 63.855 1.00 90.44 304 THR A CA 1
ATOM 2322 C C . THR A 1 304 ? -32.156 13.711 63.003 1.00 90.44 304 THR A C 1
ATOM 2324 O O . THR A 1 304 ? -31.982 14.921 63.150 1.00 90.44 304 THR A O 1
ATOM 2327 N N . ARG A 1 305 ? -31.501 13.011 62.075 1.00 91.12 305 ARG A N 1
ATOM 2328 C CA . ARG A 1 305 ? -30.518 13.499 61.100 1.00 91.12 305 ARG A CA 1
ATOM 2329 C C . ARG A 1 305 ? -30.624 12.692 59.800 1.00 91.12 305 ARG A C 1
ATOM 2331 O O . ARG A 1 305 ? -31.103 11.558 59.807 1.00 91.12 305 ARG A O 1
ATOM 2338 N N . SER A 1 306 ? -30.144 13.248 58.692 1.00 90.44 306 SER A N 1
ATOM 2339 C CA . SER A 1 306 ? -30.063 12.511 57.426 1.00 90.44 306 SER A CA 1
ATOM 2340 C C . SER A 1 306 ? -28.747 11.724 57.344 1.00 90.44 306 SER A C 1
ATOM 2342 O O . SER A 1 306 ? -27.689 12.243 57.703 1.00 90.44 306 SER A O 1
ATOM 2344 N N . ILE A 1 307 ? -28.804 10.468 56.895 1.00 88.75 307 ILE A N 1
ATOM 2345 C CA . ILE A 1 307 ? -27.665 9.536 56.878 1.00 88.75 307 ILE A CA 1
ATOM 2346 C C . ILE A 1 307 ? -27.479 8.969 55.474 1.00 88.75 307 ILE A C 1
ATOM 2348 O O . ILE A 1 307 ? -28.380 8.335 54.923 1.00 88.75 307 ILE A O 1
ATOM 2352 N N . THR A 1 308 ? -26.303 9.198 54.893 1.00 89.19 308 THR A N 1
ATOM 2353 C CA . THR A 1 308 ? -25.949 8.720 53.551 1.00 89.19 308 THR A CA 1
ATOM 2354 C C . THR A 1 308 ? -25.335 7.329 53.628 1.00 89.19 308 THR A C 1
ATOM 2356 O O . THR A 1 308 ? -24.404 7.090 54.392 1.00 89.19 308 THR A O 1
ATOM 2359 N N . THR A 1 309 ? -25.839 6.417 52.805 1.00 88.00 309 THR A N 1
ATOM 2360 C CA . THR A 1 309 ? -25.357 5.036 52.672 1.00 88.00 309 THR A CA 1
ATOM 2361 C C . THR A 1 309 ? -25.061 4.719 51.200 1.00 88.00 309 THR A C 1
ATOM 2363 O O . THR A 1 309 ? -25.509 5.467 50.325 1.00 88.00 309 THR A O 1
ATOM 2366 N N . PRO A 1 310 ? -24.388 3.593 50.887 1.00 83.12 310 PRO A N 1
ATOM 2367 C CA . PRO A 1 310 ? -24.172 3.151 49.503 1.00 83.12 310 PRO A CA 1
ATOM 2368 C C . PRO A 1 310 ? -25.462 2.950 48.687 1.00 83.12 310 PRO A C 1
ATOM 2370 O O . PRO A 1 310 ? -25.434 3.025 47.458 1.00 83.12 310 PRO A O 1
ATOM 2373 N N . VAL A 1 311 ? -26.593 2.710 49.365 1.00 86.44 311 VAL A N 1
ATOM 2374 C CA . VAL A 1 311 ? -27.922 2.541 48.753 1.00 86.44 311 VAL A CA 1
ATOM 2375 C C . VAL A 1 311 ? -28.631 3.890 48.586 1.00 86.44 311 VAL A C 1
ATOM 2377 O O . VAL A 1 311 ? -29.419 4.086 47.663 1.00 86.44 311 VAL A O 1
ATOM 2380 N N . GLY A 1 312 ? -28.346 4.872 49.442 1.00 86.69 312 GLY A N 1
ATOM 2381 C CA . GLY A 1 312 ? -28.901 6.219 49.336 1.00 86.69 312 GLY A CA 1
ATOM 2382 C C . GLY A 1 312 ? -29.000 6.962 50.663 1.00 86.69 312 GLY A C 1
ATOM 2383 O O . GLY A 1 312 ? -28.458 6.542 51.685 1.00 86.69 312 GLY A O 1
ATOM 2384 N N . LEU A 1 313 ? -29.697 8.095 50.623 1.00 90.25 313 LEU A N 1
ATOM 2385 C CA . LEU A 1 313 ? -29.919 8.962 51.774 1.00 90.25 313 LEU A CA 1
ATOM 2386 C C . LEU A 1 313 ? -31.171 8.518 52.537 1.00 90.25 313 LEU A C 1
ATOM 2388 O O . LEU A 1 313 ? -32.260 8.481 51.964 1.00 90.25 313 LEU A O 1
ATOM 2392 N N . PHE A 1 314 ? -31.017 8.233 53.823 1.00 89.31 314 PHE A N 1
ATOM 2393 C CA . PHE A 1 314 ? -32.116 8.034 54.762 1.00 89.31 314 PHE A CA 1
ATOM 2394 C C . PHE A 1 314 ? -32.397 9.347 55.484 1.00 89.31 314 PHE A C 1
ATOM 2396 O O . PHE A 1 314 ? -31.461 10.010 55.932 1.00 89.31 314 PHE A O 1
ATOM 2403 N N . ASP A 1 315 ? -33.669 9.723 55.591 1.00 87.50 315 ASP A N 1
ATOM 2404 C CA . ASP A 1 315 ? -34.099 10.909 56.333 1.00 87.50 315 ASP A CA 1
ATOM 2405 C C . ASP A 1 315 ? -34.856 10.502 57.601 1.00 87.50 315 ASP A C 1
ATOM 2407 O O . ASP A 1 315 ? -35.445 9.422 57.658 1.00 87.50 315 ASP A O 1
ATOM 2411 N N . GLY A 1 316 ? -34.819 11.329 58.644 1.00 87.19 316 GLY A N 1
ATOM 2412 C CA . GLY A 1 316 ? -35.451 10.972 59.921 1.00 87.19 316 GLY A CA 1
ATOM 2413 C C . GLY A 1 316 ? -34.761 9.822 60.681 1.00 87.19 316 GLY A C 1
ATOM 2414 O O . GLY A 1 316 ? -35.400 9.163 61.500 1.00 87.19 316 GLY A O 1
ATOM 2415 N N . ALA A 1 317 ? -33.481 9.548 60.406 1.00 90.88 317 ALA A N 1
ATOM 2416 C CA . ALA A 1 317 ? -32.696 8.541 61.123 1.00 90.88 317 ALA A CA 1
ATOM 2417 C C . ALA A 1 317 ? -32.044 9.140 62.382 1.00 90.88 317 ALA A C 1
ATOM 2419 O O . ALA A 1 317 ? -31.836 10.344 62.467 1.00 90.88 317 ALA A O 1
ATOM 2420 N N . PHE A 1 318 ? -31.687 8.329 63.368 1.00 92.00 318 PHE A N 1
ATOM 2421 C CA . PHE A 1 318 ? -31.049 8.770 64.614 1.00 92.00 318 PHE A CA 1
ATOM 2422 C C . PHE A 1 318 ? -29.953 7.785 65.026 1.00 92.00 318 PHE A C 1
ATOM 2424 O O . PHE A 1 318 ? -29.958 6.639 64.582 1.00 92.00 318 PHE A O 1
ATOM 2431 N N . ILE A 1 319 ? -28.990 8.211 65.847 1.00 91.38 319 ILE A N 1
ATOM 2432 C CA . ILE A 1 319 ? -27.964 7.292 66.365 1.00 91.38 319 ILE A CA 1
ATOM 2433 C C . ILE A 1 319 ? -28.497 6.611 67.625 1.00 91.38 319 ILE A C 1
ATOM 2435 O O . ILE A 1 319 ? -29.198 7.235 68.419 1.00 91.38 319 ILE A O 1
ATOM 2439 N N . GLY A 1 320 ? -28.171 5.332 67.824 1.00 89.94 320 GLY A N 1
ATOM 2440 C CA . GLY A 1 320 ? -28.646 4.568 68.977 1.00 89.94 320 GLY A CA 1
ATOM 2441 C C . GLY A 1 320 ? -28.333 5.215 70.339 1.00 89.94 320 GLY A C 1
ATOM 2442 O O . GLY A 1 320 ? -29.150 5.128 71.252 1.00 89.94 320 GLY A O 1
ATOM 2443 N N . SER A 1 321 ? -27.210 5.925 70.483 1.00 91.31 321 SER A N 1
ATOM 2444 C CA . SER A 1 321 ? -26.892 6.708 71.687 1.00 91.31 321 SER A CA 1
ATOM 2445 C C . SER A 1 321 ? -27.957 7.759 72.002 1.00 91.31 321 SER A C 1
ATOM 2447 O O . SER A 1 321 ? -28.369 7.877 73.152 1.00 91.31 321 SER A O 1
ATOM 2449 N N . ASP A 1 322 ? -28.469 8.446 70.977 1.00 91.56 322 ASP A N 1
ATOM 2450 C CA . ASP A 1 322 ? -29.488 9.488 71.135 1.00 91.56 322 ASP A CA 1
ATOM 2451 C C . ASP A 1 322 ? -30.811 8.884 71.638 1.00 91.56 322 ASP A C 1
ATOM 2453 O O . ASP A 1 322 ? -31.521 9.498 72.432 1.00 91.56 322 ASP A O 1
ATOM 2457 N N . LEU A 1 323 ? -31.133 7.652 71.219 1.00 92.00 323 LEU A N 1
ATOM 2458 C CA . LEU A 1 323 ? -32.310 6.927 71.705 1.00 92.00 323 LEU A CA 1
ATOM 2459 C C . LEU A 1 323 ? -32.163 6.533 73.180 1.00 92.00 323 LEU A C 1
ATOM 2461 O O . LEU A 1 323 ? -33.105 6.706 73.953 1.00 92.00 323 LEU A O 1
ATOM 2465 N N . VAL A 1 324 ? -30.986 6.039 73.579 1.00 90.94 324 VAL A N 1
ATOM 2466 C CA . VAL A 1 324 ? -30.695 5.686 74.981 1.00 90.94 324 VAL A CA 1
ATOM 2467 C C . VAL A 1 324 ? -30.798 6.918 75.877 1.00 90.94 324 VAL A C 1
ATOM 2469 O O . VAL A 1 324 ? -31.399 6.846 76.951 1.00 90.94 324 VAL A O 1
ATOM 2472 N N . ASP A 1 325 ? -30.274 8.056 75.427 1.00 90.62 325 ASP A N 1
ATOM 2473 C CA . ASP A 1 325 ? -30.344 9.314 76.169 1.00 90.62 325 ASP A CA 1
ATOM 2474 C C . ASP A 1 325 ? -31.789 9.821 76.298 1.00 90.62 325 ASP A C 1
ATOM 2476 O O . ASP A 1 325 ? -32.204 10.211 77.393 1.00 90.62 325 ASP A O 1
ATOM 2480 N N . SER A 1 326 ? -32.598 9.728 75.236 1.00 89.62 326 SER A N 1
ATOM 2481 C CA . SER A 1 326 ? -34.029 10.068 75.286 1.00 89.62 326 SER A CA 1
ATOM 2482 C C . SER A 1 326 ? -34.825 9.159 76.230 1.00 89.62 326 SER A C 1
ATOM 2484 O O . SER A 1 326 ? -35.682 9.644 76.973 1.00 89.62 326 SER A O 1
ATOM 2486 N N . VAL A 1 327 ? -34.516 7.858 76.275 1.00 89.00 327 VAL A N 1
ATOM 2487 C CA . VAL A 1 327 ? -35.123 6.916 77.234 1.00 89.00 327 VAL A CA 1
ATOM 2488 C C . VAL A 1 327 ? -34.755 7.285 78.674 1.00 89.00 327 VAL A C 1
ATOM 2490 O O . VAL A 1 327 ? -35.632 7.366 79.535 1.00 89.00 327 VAL A O 1
ATOM 2493 N N . ARG A 1 328 ? -33.476 7.570 78.948 1.00 89.38 328 ARG A N 1
ATOM 2494 C CA . ARG A 1 328 ? -32.997 7.943 80.292 1.00 89.38 328 ARG A CA 1
ATOM 2495 C C . ARG A 1 328 ? -33.527 9.291 80.763 1.00 89.38 328 ARG A C 1
ATOM 2497 O O . ARG A 1 328 ? -33.794 9.457 81.948 1.00 89.38 328 ARG A O 1
ATOM 2504 N N . LYS A 1 329 ? -33.721 10.246 79.853 1.00 87.69 329 LYS A N 1
ATOM 2505 C CA . LYS A 1 329 ? -34.343 11.538 80.170 1.00 87.69 329 LYS A CA 1
ATOM 2506 C C . LYS A 1 329 ? -35.778 11.365 80.672 1.00 87.69 329 LYS A C 1
ATOM 2508 O O . LYS A 1 329 ? -36.213 12.104 81.551 1.00 87.69 329 LYS A O 1
ATOM 2513 N N . ARG A 1 330 ? -36.500 10.379 80.134 1.00 84.00 330 ARG A N 1
ATOM 2514 C CA . ARG A 1 330 ? -37.883 10.069 80.514 1.00 84.00 330 ARG A CA 1
ATOM 2515 C C . ARG A 1 330 ? -37.980 9.214 81.778 1.00 84.00 330 ARG A C 1
ATOM 2517 O O . ARG A 1 330 ? -38.919 9.375 82.552 1.00 84.00 330 ARG A O 1
ATOM 2524 N N . PHE A 1 331 ? -36.992 8.349 82.006 1.00 85.19 331 PHE A N 1
ATOM 2525 C CA . PHE A 1 331 ? -36.874 7.518 83.203 1.00 85.19 331 PHE A CA 1
ATOM 2526 C C . PHE A 1 331 ? -35.529 7.773 83.907 1.00 85.19 331 PHE A C 1
ATOM 2528 O O . PHE A 1 331 ? -34.612 6.959 83.784 1.00 85.19 331 PHE A O 1
ATOM 2535 N N . PRO A 1 332 ? -35.391 8.871 84.679 1.00 80.12 332 PRO A N 1
ATOM 2536 C CA . PRO A 1 332 ? -34.110 9.270 85.276 1.00 80.12 332 PRO A CA 1
ATOM 2537 C C . PRO A 1 332 ? -33.534 8.240 86.257 1.00 80.12 332 PRO A C 1
ATOM 2539 O O . PRO A 1 332 ? -32.326 8.189 86.465 1.00 80.12 332 PRO A O 1
ATOM 2542 N N . ALA A 1 333 ? -34.405 7.417 86.852 1.00 81.19 333 ALA A N 1
ATOM 2543 C CA . ALA A 1 333 ? -34.045 6.354 87.787 1.00 81.19 333 ALA A CA 1
ATOM 2544 C C . ALA A 1 333 ? -33.632 5.034 87.103 1.00 81.19 333 ALA A C 1
ATOM 2546 O O . ALA A 1 333 ? -33.283 4.083 87.798 1.00 81.19 333 ALA A O 1
ATOM 2547 N N . LEU A 1 334 ? -33.690 4.948 85.767 1.00 83.44 334 LEU A N 1
ATOM 2548 C CA . LEU A 1 334 ? -33.378 3.730 85.021 1.00 83.44 334 LEU A CA 1
ATOM 2549 C C . LEU A 1 334 ? -31.859 3.622 84.759 1.00 83.44 334 LEU A C 1
ATOM 2551 O O . LEU A 1 334 ? -31.276 4.530 84.150 1.00 83.44 334 LEU A O 1
ATOM 2555 N N . PRO A 1 335 ? -31.196 2.523 85.170 1.00 86.81 335 PRO A N 1
ATOM 2556 C CA . PRO A 1 335 ? -29.804 2.254 84.824 1.00 86.81 335 PRO A CA 1
ATOM 2557 C C . PRO A 1 335 ? -29.566 2.251 83.308 1.00 86.81 335 PRO A C 1
ATOM 2559 O O . PRO A 1 335 ? -30.425 1.858 82.522 1.00 86.81 335 PRO A O 1
ATOM 2562 N N . VAL A 1 336 ? -28.356 2.628 82.877 1.00 85.38 336 VAL A N 1
ATOM 2563 C CA . VAL A 1 336 ? -27.973 2.640 81.447 1.00 85.38 336 VAL A CA 1
ATOM 2564 C C . VAL A 1 336 ? -28.124 1.255 80.806 1.00 85.38 336 VAL A C 1
ATOM 2566 O O . VAL A 1 336 ? -28.519 1.152 79.646 1.00 85.38 336 VAL A O 1
ATOM 2569 N N . ALA A 1 337 ? -27.830 0.193 81.562 1.00 84.62 337 ALA A N 1
ATOM 2570 C CA . ALA A 1 337 ? -27.996 -1.188 81.115 1.00 84.62 337 ALA A CA 1
ATOM 2571 C C . ALA A 1 337 ? -29.467 -1.513 80.803 1.00 84.62 337 ALA A C 1
ATOM 2573 O O . ALA A 1 337 ? -29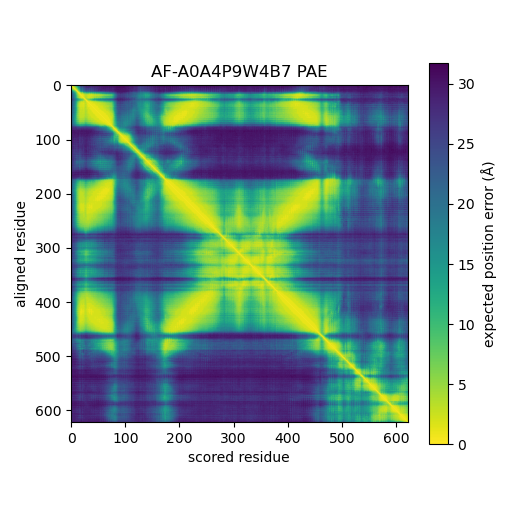.757 -2.058 79.741 1.00 84.62 337 ALA A O 1
ATOM 2574 N N . ASP A 1 338 ? -30.388 -1.080 81.664 1.00 85.19 338 ASP A N 1
ATOM 2575 C CA . ASP A 1 338 ? -31.825 -1.319 81.506 1.00 85.19 338 ASP A CA 1
ATOM 2576 C C . ASP A 1 338 ? -32.426 -0.447 80.393 1.00 85.19 338 ASP A C 1
ATOM 2578 O O . ASP A 1 338 ? -33.280 -0.904 79.635 1.00 85.19 338 ASP A O 1
ATOM 2582 N N . ALA A 1 339 ? -31.933 0.786 80.217 1.00 85.75 339 ALA A N 1
ATOM 2583 C CA . ALA A 1 339 ? -32.299 1.636 79.081 1.00 85.75 339 ALA A CA 1
ATOM 2584 C C . ALA A 1 339 ? -31.866 1.013 77.742 1.00 85.75 339 ALA A C 1
ATOM 2586 O O . ALA A 1 339 ? -32.613 1.051 76.762 1.00 85.75 339 ALA A O 1
ATOM 2587 N N . ARG A 1 340 ? -30.679 0.392 77.703 1.00 87.88 340 ARG A N 1
ATOM 2588 C CA . ARG A 1 340 ? -30.203 -0.360 76.537 1.00 87.88 340 ARG A CA 1
ATOM 2589 C C . ARG A 1 340 ? -31.039 -1.617 76.305 1.00 87.88 340 ARG A C 1
ATOM 2591 O O . ARG A 1 340 ? -31.394 -1.874 75.163 1.00 87.88 340 ARG A O 1
ATOM 2598 N N . ALA A 1 341 ? -31.394 -2.354 77.359 1.00 85.44 341 ALA A N 1
ATOM 2599 C CA . ALA A 1 341 ? -32.267 -3.525 77.268 1.00 85.44 341 ALA A CA 1
ATOM 2600 C C . ALA A 1 341 ? -33.660 -3.160 76.725 1.00 85.44 341 ALA A C 1
ATOM 2602 O O . ALA A 1 341 ? -34.187 -3.858 75.861 1.00 85.44 341 ALA A O 1
ATOM 2603 N N . LEU A 1 342 ? -34.214 -2.014 77.137 1.00 86.44 342 LEU A N 1
ATOM 2604 C CA . LEU A 1 342 ? -35.455 -1.483 76.575 1.00 86.44 342 LEU A CA 1
ATOM 2605 C C . LEU A 1 342 ? -35.309 -1.137 75.085 1.00 86.44 342 LEU A C 1
ATOM 2607 O O . LEU A 1 342 ? -36.175 -1.489 74.290 1.00 86.44 342 LEU A O 1
ATOM 2611 N N . CYS A 1 343 ? -34.207 -0.497 74.680 1.00 88.75 343 CYS A N 1
ATOM 2612 C CA . CYS A 1 343 ? -33.926 -0.229 73.264 1.00 88.75 343 CYS A CA 1
ATOM 2613 C C . CYS A 1 343 ? -33.744 -1.525 72.453 1.00 88.75 343 CYS A C 1
ATOM 2615 O O . CYS A 1 343 ? -34.229 -1.609 71.323 1.00 88.75 343 CYS A O 1
ATOM 2617 N N . SER A 1 344 ? -33.114 -2.551 73.038 1.00 87.75 344 SER A N 1
ATOM 2618 C CA . SER A 1 344 ? -33.047 -3.900 72.467 1.00 87.75 344 SER A CA 1
ATOM 2619 C C . SER A 1 344 ? -34.433 -4.498 72.283 1.00 87.75 344 SER A C 1
ATOM 2621 O O . SER A 1 344 ? -34.681 -5.088 71.239 1.00 87.75 344 SER A O 1
ATOM 2623 N N . GLU A 1 345 ? -35.368 -4.297 73.215 1.00 85.12 345 GLU A N 1
ATOM 2624 C CA . GLU A 1 345 ? -36.743 -4.772 73.037 1.00 85.12 345 GLU A CA 1
ATOM 2625 C C . GLU A 1 345 ? -37.543 -3.984 71.993 1.00 85.12 345 GLU A C 1
ATOM 2627 O O . GLU A 1 345 ? -38.298 -4.570 71.215 1.00 85.12 345 GLU A O 1
ATOM 2632 N N . ILE A 1 346 ? -37.331 -2.668 71.893 1.00 88.12 346 ILE A N 1
ATOM 2633 C CA . ILE A 1 346 ? -37.895 -1.834 70.817 1.00 88.12 346 ILE A CA 1
ATOM 2634 C C . ILE A 1 346 ? -37.391 -2.325 69.443 1.00 88.12 346 ILE A C 1
ATOM 2636 O O . ILE A 1 346 ? -38.170 -2.411 68.485 1.00 88.12 346 ILE A O 1
ATOM 2640 N N . LEU A 1 347 ? -36.108 -2.696 69.347 1.00 87.38 347 LEU A N 1
ATOM 2641 C CA . LEU A 1 347 ? -35.506 -3.288 68.150 1.00 87.38 347 LEU A CA 1
ATOM 2642 C C . LEU A 1 347 ? -36.033 -4.707 67.876 1.00 87.38 347 LEU A C 1
ATOM 2644 O O . LEU A 1 347 ? -36.377 -5.014 66.732 1.00 87.38 347 LEU A O 1
ATOM 2648 N N . SER A 1 348 ? -36.143 -5.554 68.906 1.00 83.75 348 SER A N 1
ATOM 2649 C CA . SER A 1 348 ? -36.633 -6.940 68.811 1.00 83.75 348 SER A CA 1
ATOM 2650 C C . SER A 1 348 ? -38.072 -6.987 68.283 1.00 83.75 348 SER A C 1
ATOM 2652 O O . SER A 1 348 ? -38.407 -7.809 67.427 1.00 83.75 348 SER A O 1
ATOM 2654 N N . ARG A 1 349 ? -38.902 -6.034 68.727 1.00 83.06 349 ARG A N 1
ATOM 2655 C CA . ARG A 1 349 ? -40.298 -5.856 68.306 1.00 83.06 349 ARG A CA 1
ATOM 2656 C C . ARG A 1 349 ? -40.453 -5.070 67.003 1.00 83.06 349 ARG A C 1
ATOM 2658 O O . ARG A 1 349 ? -41.575 -4.858 66.554 1.00 83.06 349 ARG A O 1
ATOM 2665 N N . ARG A 1 350 ? -39.343 -4.682 66.360 1.00 84.38 350 ARG A N 1
ATOM 2666 C CA . ARG A 1 350 ? -39.297 -4.036 65.032 1.00 84.38 350 ARG A CA 1
ATOM 2667 C C . ARG A 1 350 ? -40.011 -2.689 64.952 1.00 84.38 350 ARG A C 1
ATOM 2669 O O . ARG A 1 350 ? -40.485 -2.293 63.884 1.00 84.38 350 ARG A O 1
ATOM 2676 N N . LEU A 1 351 ? -40.034 -1.969 66.072 1.00 86.12 351 LEU A N 1
ATOM 2677 C CA . LEU A 1 351 ? -40.491 -0.580 66.140 1.00 86.12 351 LEU A CA 1
ATOM 2678 C C . LEU A 1 351 ? -39.416 0.397 65.643 1.00 86.12 351 LEU A C 1
ATOM 2680 O O . LEU A 1 351 ? -39.733 1.521 65.264 1.00 86.12 351 LEU A O 1
ATOM 2684 N N . ILE A 1 352 ? -38.162 -0.057 65.589 1.00 88.94 352 ILE A N 1
ATOM 2685 C CA . ILE A 1 352 ? -37.040 0.605 64.920 1.00 88.94 352 ILE A CA 1
ATOM 2686 C C . ILE A 1 352 ? -36.323 -0.402 64.008 1.00 88.94 352 ILE A C 1
ATOM 2688 O O . ILE A 1 352 ? -36.336 -1.606 64.273 1.00 88.94 352 ILE A O 1
ATOM 2692 N N . SER A 1 353 ? -35.691 0.083 62.941 1.00 87.44 353 SER A N 1
ATOM 2693 C CA . SER A 1 353 ? -34.866 -0.711 62.019 1.00 87.44 353 SER A CA 1
ATOM 2694 C C . SER A 1 353 ? -33.477 -0.093 61.897 1.00 87.44 353 SER A C 1
ATOM 2696 O O . SER A 1 353 ? -33.360 1.133 61.868 1.00 87.44 353 SER A O 1
ATOM 2698 N N . SER A 1 354 ? -32.426 -0.915 61.818 1.00 87.38 354 SER A N 1
ATOM 2699 C CA . SER A 1 354 ? -31.078 -0.415 61.530 1.00 87.38 354 SER A CA 1
ATOM 2700 C C . SER A 1 354 ? -30.992 0.068 60.082 1.00 87.38 354 SER A C 1
ATOM 2702 O O . SER A 1 354 ? -31.514 -0.563 59.163 1.00 87.38 354 SER A O 1
ATOM 2704 N N . VAL A 1 355 ? -30.348 1.217 59.891 1.00 84.44 355 VAL A N 1
ATOM 2705 C CA . VAL A 1 355 ? -30.141 1.845 58.576 1.00 84.44 355 VAL A CA 1
ATOM 2706 C C . VAL A 1 355 ? -28.838 1.360 57.934 1.00 84.44 355 VAL A C 1
ATOM 2708 O O . VAL A 1 355 ? -28.716 1.304 56.713 1.00 84.44 355 VAL A O 1
ATOM 2711 N N . VAL A 1 356 ? -27.856 0.997 58.761 1.00 77.94 356 VAL A N 1
ATOM 2712 C CA . VAL A 1 356 ? -26.528 0.536 58.342 1.00 77.94 356 VAL A CA 1
ATOM 2713 C C . VAL A 1 356 ? -26.197 -0.772 59.058 1.00 77.94 356 VAL A C 1
ATOM 2715 O O . VAL A 1 356 ? -26.596 -0.975 60.202 1.00 77.94 356 VAL A O 1
ATOM 2718 N N . GLY A 1 357 ? -25.453 -1.652 58.384 1.00 67.81 357 GLY A N 1
ATOM 2719 C CA . GLY A 1 357 ? -25.050 -2.954 58.919 1.00 67.81 357 GLY A CA 1
ATOM 2720 C C . GLY A 1 357 ? -26.043 -4.078 58.615 1.00 67.81 357 GLY A C 1
ATOM 2721 O O . GLY A 1 357 ? -27.034 -3.893 57.903 1.00 67.81 357 GLY A O 1
ATOM 2722 N N . GLY A 1 358 ? -25.725 -5.284 59.086 1.00 65.00 358 GLY A N 1
ATOM 2723 C CA . GLY A 1 358 ? -26.638 -6.426 59.043 1.00 65.00 358 GLY A CA 1
ATOM 2724 C C . GLY A 1 358 ? -27.747 -6.300 60.088 1.00 65.00 358 GLY A C 1
ATOM 2725 O O . GLY A 1 358 ? -27.761 -5.378 60.903 1.00 65.00 358 GLY A O 1
ATOM 2726 N N . ILE A 1 359 ? -28.678 -7.253 60.096 1.00 65.56 359 ILE A N 1
ATOM 2727 C CA . ILE A 1 359 ? -29.651 -7.354 61.184 1.00 65.56 359 ILE A CA 1
ATOM 2728 C C . ILE A 1 359 ? -28.931 -7.889 62.424 1.00 65.56 359 ILE A C 1
ATOM 2730 O O . ILE A 1 359 ? -28.837 -9.107 62.600 1.00 65.56 359 ILE A O 1
ATOM 2734 N N . THR A 1 360 ? -28.443 -6.995 63.282 1.00 65.38 360 THR A N 1
ATOM 2735 C CA . THR A 1 360 ? -27.928 -7.376 64.598 1.00 65.38 360 THR A CA 1
ATOM 2736 C C . THR A 1 360 ? -29.097 -7.793 65.501 1.00 65.38 360 THR A C 1
ATOM 2738 O O . THR A 1 360 ? -30.167 -7.176 65.447 1.00 65.38 360 THR A O 1
ATOM 2741 N N . PRO A 1 361 ? -28.959 -8.884 66.278 1.00 66.94 361 PRO A N 1
ATOM 2742 C CA . PRO A 1 361 ? -29.961 -9.254 67.276 1.00 66.94 361 PRO A CA 1
ATOM 2743 C C . PRO A 1 361 ? -29.985 -8.255 68.441 1.00 66.94 361 PRO A C 1
ATOM 2745 O O . PRO A 1 361 ? -31.044 -8.027 69.019 1.00 66.94 361 PRO A O 1
ATOM 2748 N N . ASP A 1 362 ? -28.843 -7.621 68.713 1.00 79.69 362 ASP A N 1
ATOM 2749 C CA . ASP A 1 362 ? -28.650 -6.715 69.836 1.00 79.69 362 ASP A CA 1
ATOM 2750 C C . ASP A 1 362 ? -28.614 -5.251 69.388 1.00 79.69 362 ASP A C 1
ATOM 2752 O O . ASP A 1 362 ? -28.162 -4.909 68.286 1.00 79.69 362 ASP A O 1
ATOM 2756 N N . PHE A 1 363 ? -29.109 -4.376 70.263 1.00 86.88 363 PHE A N 1
ATOM 2757 C CA . PHE A 1 363 ? -29.077 -2.937 70.054 1.00 86.88 363 PHE A CA 1
ATOM 2758 C C . PHE A 1 363 ? -27.677 -2.370 70.312 1.00 86.88 363 PHE A C 1
ATOM 2760 O O . PHE A 1 363 ? -27.124 -2.473 71.413 1.00 86.88 363 PHE A O 1
ATOM 2767 N N . GLU A 1 364 ? -27.134 -1.689 69.307 1.00 89.25 364 GLU A N 1
ATOM 2768 C CA . GLU A 1 364 ? -25.823 -1.058 69.362 1.00 89.25 364 GLU A CA 1
ATOM 2769 C C . GLU A 1 364 ? -25.955 0.470 69.337 1.00 89.25 364 GLU A C 1
ATOM 2771 O O . GLU A 1 364 ? -26.401 1.035 68.340 1.00 89.25 364 GLU A O 1
ATOM 2776 N N . PRO A 1 365 ? -25.503 1.190 70.380 1.00 87.81 365 PRO A N 1
ATOM 2777 C CA . PRO A 1 365 ? -25.630 2.646 70.429 1.00 87.81 365 PRO A CA 1
ATOM 2778 C C . PRO A 1 365 ? -24.888 3.389 69.313 1.00 87.81 365 PRO A C 1
ATOM 2780 O O . PRO A 1 365 ? -25.229 4.528 69.021 1.00 87.81 365 PRO A O 1
ATOM 2783 N N . ALA A 1 366 ? -23.875 2.773 68.699 1.00 87.56 366 ALA A N 1
ATOM 2784 C CA . ALA A 1 366 ? -23.080 3.392 67.640 1.00 87.56 366 ALA A CA 1
ATOM 2785 C C . ALA A 1 366 ? -23.742 3.314 66.252 1.00 87.56 366 ALA A C 1
ATOM 2787 O O . ALA A 1 366 ? -23.318 4.016 65.334 1.00 87.56 366 ALA A O 1
ATOM 2788 N N . ILE A 1 367 ? -24.769 2.475 66.083 1.00 89.75 367 ILE A N 1
ATOM 2789 C CA . ILE A 1 367 ? -25.419 2.243 64.792 1.00 89.75 367 ILE A CA 1
ATOM 2790 C C . ILE A 1 367 ? -26.580 3.233 64.600 1.00 89.75 367 ILE A C 1
ATOM 2792 O O . ILE A 1 367 ? -27.264 3.596 65.563 1.00 89.75 367 ILE A O 1
ATOM 2796 N N . PRO A 1 368 ? -26.824 3.695 63.362 1.00 90.56 368 PRO A N 1
ATOM 2797 C CA . PRO A 1 368 ? -28.002 4.481 63.045 1.00 90.56 368 PRO A CA 1
ATOM 2798 C C . PRO A 1 368 ? -29.268 3.638 62.849 1.00 90.56 368 PRO A C 1
ATOM 2800 O O . PRO A 1 368 ? -29.258 2.610 62.166 1.00 90.56 368 PRO A O 1
ATOM 2803 N N . TYR A 1 369 ? -30.382 4.139 63.375 1.00 90.75 369 TYR A N 1
ATOM 2804 C CA . TYR A 1 369 ? -31.706 3.527 63.311 1.00 90.75 369 TYR A CA 1
ATOM 2805 C C . TYR A 1 369 ? -32.748 4.500 62.749 1.00 90.75 369 TYR A C 1
ATOM 2807 O O . TYR A 1 369 ? -32.563 5.715 62.757 1.00 90.75 369 TYR A O 1
ATOM 2815 N N . GLN A 1 370 ? -33.867 3.959 62.274 1.00 91.19 370 GLN A N 1
ATOM 2816 C CA . GLN A 1 370 ? -35.052 4.712 61.867 1.00 91.19 370 GLN A CA 1
ATOM 2817 C C . GLN A 1 370 ? -36.285 4.070 62.505 1.00 91.19 370 GLN A C 1
ATOM 2819 O O . GLN A 1 370 ? -36.351 2.844 62.630 1.00 91.19 370 GLN A O 1
ATOM 2824 N N . PHE A 1 371 ? -37.257 4.880 62.922 1.00 89.25 371 PHE A N 1
ATOM 2825 C CA . PHE A 1 371 ? -38.526 4.363 63.435 1.00 89.25 371 PHE A CA 1
ATOM 2826 C C . PHE A 1 371 ? -39.308 3.661 62.319 1.00 89.25 371 PHE A C 1
ATOM 2828 O O . PHE A 1 371 ? -39.378 4.140 61.189 1.00 89.25 371 PHE A O 1
ATOM 2835 N N . GLY A 1 372 ? -39.907 2.516 62.636 1.00 85.56 372 GLY A N 1
ATOM 2836 C CA . GLY A 1 372 ? -40.647 1.699 61.681 1.00 85.56 372 GLY A CA 1
ATOM 2837 C C . GLY A 1 372 ? -39.745 0.957 60.692 1.00 85.56 372 GLY A C 1
ATOM 2838 O O . GLY A 1 372 ? -38.711 0.403 61.068 1.00 85.56 372 GLY A O 1
ATOM 2839 N N . ARG A 1 373 ? -40.179 0.857 59.428 1.00 84.94 373 ARG A N 1
ATOM 2840 C CA . ARG A 1 373 ? -39.374 0.278 58.337 1.00 84.94 373 ARG A CA 1
ATOM 2841 C C . ARG A 1 373 ? -38.346 1.288 57.857 1.00 84.94 373 ARG A C 1
ATOM 2843 O O . ARG A 1 373 ? -38.683 2.449 57.662 1.00 84.94 373 ARG A O 1
ATOM 2850 N N . ALA A 1 374 ? -37.138 0.801 57.588 1.00 84.94 374 ALA A N 1
ATOM 2851 C CA . ALA A 1 374 ? -36.117 1.609 56.946 1.00 84.94 374 ALA A CA 1
ATOM 2852 C C . ALA A 1 374 ? -36.596 2.049 55.547 1.00 84.94 374 ALA A C 1
ATOM 2854 O O . ALA A 1 374 ? -36.898 1.208 54.694 1.00 84.94 374 ALA A O 1
ATOM 2855 N N . LEU A 1 375 ? -36.679 3.360 55.335 1.00 87.69 375 LEU A N 1
ATOM 2856 C CA . LEU A 1 375 ? -37.129 4.010 54.109 1.00 87.69 375 LEU A CA 1
ATOM 2857 C C . LEU A 1 375 ? -36.138 5.099 53.716 1.00 87.69 375 LEU A C 1
ATOM 2859 O O . LEU A 1 375 ? -35.696 5.901 54.543 1.00 87.69 375 LEU A O 1
ATOM 2863 N N . LEU A 1 376 ? -35.819 5.141 52.428 1.00 89.06 376 LEU A N 1
ATOM 2864 C CA . LEU A 1 376 ? -35.000 6.203 51.862 1.00 89.06 376 LEU A CA 1
ATOM 2865 C C . LEU A 1 376 ? -35.773 7.528 51.865 1.00 89.06 376 LEU A C 1
ATOM 2867 O O . LEU A 1 376 ? -37.002 7.546 51.906 1.00 89.06 376 LEU A O 1
ATOM 2871 N N . LYS A 1 377 ? -35.062 8.651 51.722 1.00 88.44 377 LYS A N 1
ATOM 2872 C CA . LYS A 1 377 ? -35.672 9.983 51.561 1.00 88.44 377 LYS A CA 1
ATOM 2873 C C . LYS A 1 377 ? -36.643 10.052 50.373 1.00 88.44 377 LYS A C 1
ATOM 2875 O O . LYS A 1 377 ? -37.579 10.839 50.385 1.00 88.44 377 LYS A O 1
ATOM 2880 N N . THR A 1 378 ? -36.432 9.215 49.357 1.00 85.25 378 THR A N 1
ATOM 2881 C CA . THR A 1 378 ? -37.319 9.075 48.193 1.00 85.25 378 THR A CA 1
ATOM 2882 C C . THR A 1 378 ? -38.629 8.342 48.501 1.00 85.25 378 THR A C 1
ATOM 2884 O O . THR A 1 378 ? -39.493 8.277 47.636 1.00 85.25 378 THR A O 1
ATOM 2887 N N . GLY A 1 379 ? -38.786 7.769 49.698 1.00 84.31 379 GLY A N 1
ATOM 2888 C CA . GLY A 1 379 ? -39.926 6.926 50.072 1.00 84.31 379 GLY A CA 1
ATOM 2889 C C . GLY A 1 379 ? -39.827 5.478 49.577 1.00 84.31 379 GLY A C 1
ATOM 2890 O O . GLY A 1 379 ? -40.696 4.666 49.879 1.00 84.31 379 GLY A O 1
ATOM 2891 N N . GLU A 1 380 ? -38.768 5.129 48.844 1.00 87.88 380 GLU A N 1
ATOM 2892 C CA . GLU A 1 380 ? -38.532 3.772 48.348 1.00 87.88 380 GLU A CA 1
ATOM 2893 C C . GLU A 1 380 ? -37.848 2.892 49.404 1.00 87.88 380 GLU A C 1
ATOM 2895 O O . GLU A 1 380 ? -37.050 3.359 50.226 1.00 87.88 380 GLU A O 1
ATOM 2900 N N . PHE A 1 381 ? -38.117 1.584 49.354 1.00 89.06 381 PHE A N 1
ATOM 2901 C CA . PHE A 1 381 ? -37.389 0.625 50.179 1.00 89.06 381 PHE A CA 1
ATOM 2902 C C . PHE A 1 381 ? -35.948 0.436 49.668 1.00 89.06 381 PHE A C 1
ATOM 2904 O O . PHE A 1 381 ? -35.744 0.337 48.453 1.00 89.06 381 PHE A O 1
ATOM 2911 N N . PRO A 1 382 ? -34.956 0.281 50.567 1.00 88.81 382 PRO A N 1
ATOM 2912 C CA . PRO A 1 382 ? -33.551 0.099 50.189 1.00 88.81 382 PRO A CA 1
ATOM 2913 C C . PRO A 1 382 ? -33.308 -1.058 49.209 1.00 88.81 382 PRO A C 1
ATOM 2915 O O . PRO A 1 382 ? -32.630 -0.870 48.203 1.00 88.81 382 PRO A O 1
ATOM 2918 N N . HIS A 1 383 ? -33.930 -2.223 49.433 1.00 89.69 383 HIS A N 1
ATOM 2919 C CA . HIS A 1 383 ? -33.803 -3.387 48.544 1.00 89.69 383 HIS A CA 1
ATOM 2920 C C . HIS A 1 383 ? -34.352 -3.130 47.131 1.00 89.69 383 HIS A C 1
ATOM 2922 O O . HIS A 1 383 ? -33.771 -3.595 46.151 1.00 89.69 383 HIS A O 1
ATOM 2928 N N . ALA A 1 384 ? -35.452 -2.377 47.015 1.00 91.06 384 ALA A N 1
ATOM 2929 C CA . ALA A 1 384 ? -36.077 -2.062 45.735 1.00 91.06 384 ALA A CA 1
ATOM 2930 C C . ALA A 1 384 ? -35.202 -1.096 44.929 1.00 91.06 384 ALA A C 1
ATOM 2932 O O . ALA A 1 384 ? -34.947 -1.337 43.750 1.00 91.06 384 ALA A O 1
ATOM 2933 N N . LYS A 1 385 ? -34.662 -0.056 45.584 1.00 91.69 385 LYS A N 1
ATOM 2934 C CA . LYS A 1 385 ? -33.712 0.858 44.945 1.00 91.69 385 LYS A CA 1
ATOM 2935 C C . LYS A 1 385 ? -32.419 0.147 44.548 1.00 91.69 385 LYS A C 1
ATOM 2937 O O . LYS A 1 385 ? -32.001 0.282 43.408 1.00 91.69 385 LYS A O 1
ATOM 2942 N N . ALA A 1 386 ? -31.810 -0.629 45.447 1.00 91.88 386 ALA A N 1
ATOM 2943 C CA . ALA A 1 386 ? -30.578 -1.357 45.143 1.00 91.88 386 ALA A CA 1
ATOM 2944 C C . ALA A 1 386 ? -30.758 -2.320 43.955 1.00 91.88 386 ALA A C 1
ATOM 2946 O O . ALA A 1 386 ? -29.882 -2.407 43.099 1.00 91.88 386 ALA A O 1
ATOM 2947 N N . SER A 1 387 ? -31.916 -2.986 43.864 1.00 92.50 387 SER A N 1
ATOM 2948 C CA . SER A 1 387 ? -32.258 -3.849 42.725 1.00 92.50 387 SER A CA 1
ATOM 2949 C C . SER A 1 387 ? -32.425 -3.064 41.421 1.00 92.50 387 SER A C 1
ATOM 2951 O O . SER A 1 387 ? -31.958 -3.523 40.381 1.00 92.50 387 SER A O 1
ATOM 2953 N N . ARG A 1 388 ? -33.054 -1.879 41.463 1.00 93.75 388 ARG A N 1
ATOM 2954 C CA . ARG A 1 388 ? -33.169 -0.990 40.296 1.00 93.75 388 ARG A CA 1
ATOM 2955 C C . ARG A 1 388 ? -31.798 -0.488 39.844 1.00 93.75 388 ARG A C 1
ATOM 2957 O O . ARG A 1 388 ? -31.456 -0.677 38.688 1.00 93.75 388 ARG A O 1
ATOM 2964 N N . ASP A 1 389 ? -30.989 0.045 40.759 1.00 92.75 389 ASP A N 1
ATOM 2965 C CA . ASP A 1 389 ? -29.639 0.537 40.455 1.00 92.75 389 ASP A CA 1
ATOM 2966 C C . ASP A 1 389 ? -28.762 -0.580 39.844 1.00 92.75 389 ASP A C 1
ATOM 2968 O O . ASP A 1 389 ? -27.999 -0.341 38.910 1.00 92.75 389 ASP A O 1
ATOM 2972 N N . ALA A 1 390 ? -28.874 -1.821 40.339 1.00 93.88 390 ALA A N 1
ATOM 2973 C CA . ALA A 1 390 ? -28.177 -2.971 39.760 1.00 93.88 390 ALA A CA 1
ATOM 2974 C C . ALA A 1 390 ? -28.695 -3.336 38.355 1.00 93.88 390 ALA A C 1
ATOM 2976 O O . ALA A 1 390 ? -27.898 -3.710 37.492 1.00 93.88 390 ALA A O 1
ATOM 2977 N N . ALA A 1 391 ? -30.004 -3.217 38.109 1.00 94.31 391 ALA A N 1
ATOM 2978 C CA . ALA A 1 391 ? -30.601 -3.432 36.792 1.00 94.31 391 ALA A CA 1
ATOM 2979 C C . ALA A 1 391 ? -30.183 -2.350 35.781 1.00 94.31 391 ALA A C 1
ATOM 2981 O O . ALA A 1 391 ? -29.856 -2.685 34.642 1.00 94.31 391 ALA A O 1
ATOM 2982 N N . ASP A 1 392 ? -30.113 -1.087 36.205 1.00 95.38 392 ASP A N 1
ATOM 2983 C CA . ASP A 1 392 ? -29.681 0.037 35.369 1.00 95.38 392 ASP A CA 1
ATOM 2984 C C . ASP A 1 392 ? -28.211 -0.137 34.947 1.00 95.38 392 ASP A C 1
ATOM 2986 O O . ASP A 1 392 ? -27.891 -0.143 33.757 1.00 95.38 392 ASP A O 1
ATOM 2990 N N . VAL A 1 393 ? -27.316 -0.417 35.904 1.00 95.50 393 VAL A N 1
ATOM 2991 C CA . VAL A 1 393 ? -25.890 -0.658 35.612 1.00 95.50 393 VAL A CA 1
ATOM 2992 C C . VAL A 1 393 ? -25.685 -1.925 34.771 1.00 95.50 393 VAL A C 1
ATOM 2994 O O . VAL A 1 393 ? -24.787 -1.976 33.927 1.00 95.50 393 VAL A O 1
ATOM 2997 N N . ARG A 1 394 ? -26.531 -2.950 34.939 1.00 95.81 394 ARG A N 1
ATOM 2998 C CA . ARG A 1 394 ? -26.530 -4.126 34.059 1.00 95.81 394 ARG A CA 1
ATOM 2999 C C . ARG A 1 394 ? -26.875 -3.749 32.619 1.00 95.81 394 ARG A C 1
ATOM 3001 O O . ARG A 1 394 ? -26.183 -4.198 31.707 1.00 95.81 394 ARG A O 1
ATOM 3008 N N . ALA A 1 395 ? -27.916 -2.945 32.405 1.00 95.25 395 ALA A N 1
ATOM 3009 C CA . ALA A 1 395 ? -28.314 -2.501 31.070 1.00 95.25 395 ALA A CA 1
ATOM 3010 C C . ALA A 1 395 ? -27.201 -1.685 30.387 1.00 95.25 395 ALA A C 1
ATOM 3012 O O . ALA A 1 395 ? -26.917 -1.891 29.201 1.00 95.25 395 ALA A O 1
ATOM 3013 N N . GLU A 1 396 ? -26.510 -0.821 31.135 1.00 96.00 396 GLU A N 1
ATOM 3014 C CA . GLU A 1 396 ? -25.329 -0.096 30.648 1.00 96.00 396 GLU A CA 1
ATOM 3015 C C . GLU A 1 396 ? -24.182 -1.046 30.275 1.00 96.00 396 GLU A C 1
ATOM 3017 O O . GLU A 1 396 ? -23.569 -0.901 29.214 1.00 96.00 396 GLU A O 1
ATOM 3022 N N . TYR A 1 397 ? -23.904 -2.047 31.117 1.00 97.62 397 TYR A N 1
ATOM 3023 C CA . TYR A 1 397 ? -22.865 -3.043 30.861 1.00 97.62 397 TYR A CA 1
ATOM 3024 C C . TYR A 1 397 ? -23.167 -3.897 29.620 1.00 97.62 397 TYR A C 1
ATOM 3026 O O . TYR A 1 397 ? -22.302 -4.057 28.757 1.00 97.62 397 TYR A O 1
ATOM 3034 N N . GLU A 1 398 ? -24.401 -4.385 29.473 1.00 94.25 398 GLU A N 1
ATOM 3035 C CA . GLU A 1 398 ? -24.839 -5.132 28.288 1.00 94.25 398 GLU A CA 1
ATOM 3036 C C . GLU A 1 398 ? -24.736 -4.283 27.011 1.00 94.25 398 GLU A C 1
ATOM 3038 O O . GLU A 1 398 ? -24.293 -4.772 25.969 1.00 94.25 398 GLU A O 1
ATOM 3043 N N . THR A 1 399 ? -25.094 -2.999 27.083 1.00 95.38 399 THR A N 1
ATOM 3044 C CA . THR A 1 399 ? -24.980 -2.064 25.952 1.00 95.38 399 THR A CA 1
ATOM 3045 C C . THR A 1 399 ? -23.519 -1.835 25.554 1.00 95.38 399 THR A C 1
ATOM 3047 O O . THR A 1 399 ? -23.192 -1.831 24.361 1.00 95.38 399 THR A O 1
ATOM 3050 N N . ALA A 1 400 ? -22.620 -1.713 26.534 1.00 95.38 400 ALA A N 1
ATOM 3051 C CA . ALA A 1 400 ? -21.185 -1.597 26.289 1.00 95.38 400 ALA A CA 1
ATOM 3052 C C . ALA A 1 400 ? -20.616 -2.851 25.603 1.00 95.38 400 ALA A C 1
ATOM 3054 O O . ALA A 1 400 ? -19.886 -2.726 24.619 1.00 95.38 400 ALA A O 1
ATOM 3055 N N . ILE A 1 401 ? -21.012 -4.052 26.050 1.00 95.62 401 ILE A N 1
ATOM 3056 C CA . ILE A 1 401 ? -20.619 -5.321 25.412 1.00 95.62 401 ILE A CA 1
ATOM 3057 C C . ILE A 1 401 ? -21.092 -5.369 23.957 1.00 95.62 401 ILE A C 1
ATOM 3059 O O . ILE A 1 401 ? -20.290 -5.641 23.068 1.00 95.62 401 ILE A O 1
ATOM 3063 N N . ARG A 1 402 ? -22.368 -5.060 23.683 1.00 94.50 402 ARG A N 1
ATOM 3064 C CA . ARG A 1 402 ? -22.904 -5.068 22.306 1.00 94.50 402 ARG A CA 1
ATOM 3065 C C . ARG A 1 402 ? -22.136 -4.114 21.388 1.00 94.50 402 ARG A C 1
ATOM 3067 O O . ARG A 1 402 ? -21.847 -4.455 20.243 1.00 94.50 402 ARG A O 1
ATOM 3074 N N . THR A 1 403 ? -21.768 -2.940 21.899 1.00 95.00 403 THR A N 1
ATOM 3075 C CA . THR A 1 403 ? -20.984 -1.943 21.155 1.00 95.00 403 THR A CA 1
ATOM 3076 C C . THR A 1 403 ? -19.564 -2.441 20.859 1.00 95.00 403 THR A C 1
ATOM 3078 O O . THR A 1 403 ? -19.060 -2.271 19.743 1.00 95.00 403 THR A O 1
ATOM 3081 N N . ALA A 1 404 ? -18.921 -3.098 21.828 1.00 93.94 404 ALA A N 1
ATOM 3082 C CA . ALA A 1 404 ? -17.610 -3.709 21.631 1.00 93.94 404 ALA A CA 1
ATOM 3083 C C . ALA A 1 404 ? -17.655 -4.881 20.646 1.00 93.94 404 ALA A C 1
ATOM 3085 O O . ALA A 1 404 ? -16.806 -4.939 19.763 1.00 93.94 404 ALA A O 1
ATOM 3086 N N . GLU A 1 405 ? -18.664 -5.752 20.713 1.00 93.81 405 GLU A N 1
ATOM 3087 C CA . GLU A 1 405 ? -18.835 -6.864 19.768 1.00 93.81 405 GLU A CA 1
ATOM 3088 C C . GLU A 1 405 ? -19.071 -6.389 18.332 1.00 93.81 405 GLU A C 1
ATOM 3090 O O . GLU A 1 405 ? -18.512 -6.947 17.382 1.00 93.81 405 GLU A O 1
ATOM 3095 N N . HIS A 1 406 ? -19.840 -5.311 18.155 1.00 93.25 406 HIS A N 1
ATOM 3096 C CA . HIS A 1 406 ? -19.990 -4.677 16.849 1.00 93.25 406 HIS A CA 1
ATOM 3097 C C . HIS A 1 406 ? -18.642 -4.154 16.324 1.00 93.25 406 HIS A C 1
ATOM 3099 O O . HIS A 1 406 ? -18.278 -4.399 15.174 1.00 93.25 406 HIS A O 1
ATOM 3105 N N . THR A 1 407 ? -17.859 -3.499 17.187 1.00 93.94 407 THR A N 1
ATOM 3106 C CA . THR A 1 407 ? -16.528 -2.977 16.832 1.00 93.94 407 THR A CA 1
ATOM 3107 C C . THR A 1 407 ? -15.524 -4.096 16.540 1.00 93.94 407 THR A C 1
ATOM 3109 O O . THR A 1 407 ? -14.743 -3.974 15.598 1.00 93.94 407 THR A O 1
ATOM 3112 N N . ARG A 1 408 ? -15.566 -5.198 17.298 1.00 94.75 408 ARG A N 1
ATOM 3113 C CA . ARG A 1 408 ? -14.762 -6.410 17.087 1.00 94.75 408 ARG A CA 1
ATOM 3114 C C . ARG A 1 408 ? -15.080 -7.049 15.736 1.00 94.75 408 ARG A C 1
ATOM 3116 O O . ARG A 1 408 ? -14.175 -7.312 14.958 1.00 94.75 408 ARG A O 1
ATOM 3123 N N . SER A 1 409 ? -16.363 -7.208 15.417 1.00 92.62 409 SER A N 1
ATOM 3124 C CA . SER A 1 409 ? -16.804 -7.760 14.129 1.00 92.62 409 SER A CA 1
ATOM 3125 C C . SER A 1 409 ? -16.392 -6.866 12.951 1.00 92.62 409 SER A C 1
ATOM 3127 O O . SER A 1 409 ? -15.970 -7.363 11.908 1.00 92.62 409 SER A O 1
ATOM 3129 N N . ALA A 1 410 ? -16.455 -5.540 13.119 1.00 93.12 410 ALA A N 1
ATOM 3130 C CA . ALA A 1 410 ? -15.938 -4.597 12.128 1.00 93.12 410 ALA A CA 1
ATOM 3131 C C . ALA A 1 410 ? -14.411 -4.713 11.967 1.00 93.12 410 ALA A C 1
ATOM 3133 O O . ALA A 1 410 ? -13.911 -4.688 10.844 1.00 93.12 410 ALA A O 1
ATOM 3134 N N . LEU A 1 411 ? -13.664 -4.881 13.065 1.00 94.81 411 LEU A N 1
ATOM 3135 C CA . LEU A 1 411 ? -12.219 -5.113 13.018 1.00 94.81 411 LEU A CA 1
ATOM 3136 C C . LEU A 1 411 ? -11.882 -6.387 12.231 1.00 94.81 411 LEU A C 1
ATOM 3138 O O . LEU A 1 411 ? -11.040 -6.322 11.339 1.00 94.81 411 LEU A O 1
ATOM 3142 N N . ASP A 1 412 ? -12.568 -7.502 12.491 1.00 92.81 412 ASP A N 1
ATOM 3143 C CA . ASP A 1 412 ? -12.373 -8.760 11.752 1.00 92.81 412 ASP A CA 1
ATOM 3144 C C . ASP A 1 412 ? -12.626 -8.582 10.250 1.00 92.81 412 ASP A C 1
ATOM 3146 O O . ASP A 1 412 ? -11.856 -9.067 9.413 1.00 92.81 412 ASP A O 1
ATOM 3150 N N . PHE A 1 413 ? -13.679 -7.838 9.897 1.00 95.12 413 PHE A N 1
ATOM 3151 C CA . PHE A 1 413 ? -13.974 -7.490 8.511 1.00 95.12 413 PHE A CA 1
ATOM 3152 C C . PHE A 1 413 ? -12.832 -6.686 7.876 1.00 95.12 413 PHE A C 1
ATOM 3154 O O . PHE A 1 413 ? -12.380 -7.024 6.781 1.00 95.12 413 PHE A O 1
ATOM 3161 N N . HIS A 1 414 ? -12.321 -5.655 8.557 1.00 97.31 414 HIS A N 1
ATOM 3162 C CA . HIS A 1 414 ? -11.216 -4.843 8.042 1.00 97.31 414 HIS A CA 1
ATOM 3163 C C . HIS A 1 414 ? -9.902 -5.629 7.945 1.00 97.31 414 HIS A C 1
ATOM 3165 O O . HIS A 1 414 ? -9.175 -5.453 6.966 1.00 97.31 414 HIS A O 1
ATOM 3171 N N . ILE A 1 415 ? -9.613 -6.526 8.895 1.00 96.50 415 ILE A N 1
ATOM 3172 C CA . ILE A 1 415 ? -8.459 -7.434 8.828 1.00 96.50 415 ILE A CA 1
ATOM 3173 C C . ILE A 1 415 ? -8.586 -8.330 7.595 1.00 96.50 415 ILE A C 1
ATOM 3175 O O . ILE A 1 415 ? -7.697 -8.332 6.748 1.00 96.50 415 ILE A O 1
ATOM 3179 N N . THR A 1 416 ? -9.720 -9.007 7.422 1.00 95.88 416 THR A N 1
ATOM 3180 C CA . THR A 1 416 ? -9.965 -9.876 6.259 1.00 95.88 416 THR A CA 1
ATOM 3181 C C . THR A 1 416 ? -9.840 -9.092 4.948 1.00 95.88 416 THR A C 1
ATOM 3183 O O . THR A 1 416 ? -9.124 -9.488 4.027 1.00 95.88 416 THR A O 1
ATOM 3186 N N . ALA A 1 417 ? -10.453 -7.907 4.880 1.00 96.75 417 ALA A N 1
ATOM 3187 C CA . ALA A 1 417 ? -10.385 -7.029 3.717 1.00 96.75 417 ALA A CA 1
ATOM 3188 C C . ALA A 1 417 ? -8.970 -6.494 3.436 1.00 96.75 417 ALA A C 1
ATOM 3190 O O . ALA A 1 417 ? -8.678 -6.130 2.289 1.00 96.75 417 ALA A O 1
ATOM 3191 N N . TYR A 1 418 ? -8.109 -6.393 4.452 1.00 98.06 418 TYR A N 1
ATOM 3192 C CA . TYR A 1 418 ? -6.688 -6.096 4.297 1.00 98.06 418 TYR A CA 1
ATOM 3193 C C . TYR A 1 418 ? -5.934 -7.311 3.748 1.00 98.06 418 TYR A C 1
ATOM 3195 O O . TYR A 1 418 ? -5.206 -7.167 2.770 1.00 98.06 418 TYR A O 1
ATOM 3203 N N . LEU A 1 419 ? -6.135 -8.501 4.319 1.00 96.38 419 LEU A N 1
ATOM 3204 C CA . LEU A 1 419 ? -5.436 -9.733 3.931 1.00 96.38 419 LEU A CA 1
ATOM 3205 C C . LEU A 1 419 ? -5.712 -10.117 2.472 1.00 96.38 419 LEU A C 1
ATOM 3207 O O . LEU A 1 419 ? -4.777 -10.367 1.710 1.00 96.38 419 LEU A O 1
ATOM 3211 N N . VAL A 1 420 ? -6.975 -10.047 2.043 1.00 96.31 420 VAL A N 1
ATOM 3212 C CA . VAL A 1 420 ? -7.364 -10.262 0.639 1.00 96.31 420 VAL A CA 1
ATOM 3213 C C . VAL A 1 420 ? -6.711 -9.233 -0.283 1.00 96.31 420 VAL A C 1
ATOM 3215 O O . VAL A 1 420 ? -6.246 -9.571 -1.373 1.00 96.31 420 VAL A O 1
ATOM 3218 N N . ALA A 1 421 ? -6.677 -7.965 0.131 1.00 96.44 421 ALA A N 1
ATOM 3219 C CA . ALA A 1 421 ? -6.053 -6.910 -0.658 1.00 96.44 421 ALA A CA 1
ATOM 3220 C C . ALA A 1 421 ? -4.533 -7.097 -0.752 1.00 96.44 421 ALA A C 1
ATOM 3222 O O . ALA A 1 421 ? -3.986 -6.932 -1.836 1.00 96.44 421 ALA A O 1
ATOM 3223 N N . ALA A 1 422 ? -3.875 -7.503 0.335 1.00 96.31 422 ALA A N 1
ATOM 3224 C CA . ALA A 1 422 ? -2.447 -7.794 0.369 1.00 96.31 422 ALA A CA 1
ATOM 3225 C C . ALA A 1 422 ? -2.087 -8.958 -0.563 1.00 96.31 422 ALA A C 1
ATOM 3227 O O . ALA A 1 422 ? -1.160 -8.837 -1.359 1.00 96.31 422 ALA A O 1
ATOM 3228 N N . GLN A 1 423 ? -2.857 -10.050 -0.536 1.00 95.88 423 GLN A N 1
ATOM 3229 C CA . GLN A 1 423 ? -2.633 -11.190 -1.429 1.00 95.88 423 GLN A CA 1
ATOM 3230 C C . GLN A 1 423 ? -2.816 -10.805 -2.905 1.00 95.88 423 GLN A C 1
ATOM 3232 O O . GLN A 1 423 ? -2.008 -11.180 -3.759 1.00 95.88 423 GLN A O 1
ATOM 3237 N N . LYS A 1 424 ? -3.858 -10.021 -3.217 1.00 95.38 424 LYS A N 1
ATOM 3238 C CA . LYS A 1 424 ? -4.078 -9.490 -4.571 1.00 95.38 424 LYS A CA 1
ATOM 3239 C C . LYS A 1 424 ? -2.951 -8.553 -5.002 1.00 95.38 424 LYS A C 1
ATOM 3241 O O . LYS A 1 424 ? -2.484 -8.669 -6.131 1.00 95.38 424 LYS A O 1
ATOM 3246 N N . ALA A 1 425 ? -2.507 -7.663 -4.117 1.00 94.88 425 ALA A N 1
ATOM 3247 C CA . ALA A 1 425 ? -1.415 -6.734 -4.381 1.00 94.88 425 ALA A CA 1
ATOM 3248 C C . ALA A 1 425 ? -0.104 -7.477 -4.661 1.00 94.88 425 ALA A C 1
ATOM 3250 O O . ALA A 1 425 ? 0.585 -7.133 -5.614 1.00 94.88 425 ALA A O 1
ATOM 3251 N N . GLU A 1 426 ? 0.204 -8.530 -3.900 1.00 95.00 426 GLU A N 1
ATOM 3252 C CA . GLU A 1 426 ? 1.411 -9.334 -4.110 1.00 95.00 426 GLU A CA 1
ATOM 3253 C C . GLU A 1 426 ? 1.350 -10.140 -5.411 1.00 95.00 426 GLU A C 1
ATOM 3255 O O . GLU A 1 426 ? 2.300 -10.145 -6.191 1.00 95.00 426 GLU A O 1
ATOM 3260 N N . THR A 1 427 ? 0.200 -10.748 -5.709 1.00 95.44 427 THR A N 1
ATOM 3261 C CA . THR A 1 427 ? -0.008 -11.447 -6.988 1.00 95.44 427 THR A CA 1
ATOM 3262 C C . THR A 1 427 ? 0.156 -10.483 -8.166 1.00 95.44 427 THR A C 1
ATOM 3264 O O . THR A 1 427 ? 0.815 -10.799 -9.157 1.00 95.44 427 THR A O 1
ATOM 3267 N N . TYR A 1 428 ? -0.412 -9.279 -8.048 1.00 95.56 428 TYR A N 1
ATOM 3268 C CA . TYR A 1 428 ? -0.298 -8.251 -9.074 1.00 95.56 428 TYR A CA 1
ATOM 3269 C C . TYR A 1 428 ? 1.131 -7.712 -9.197 1.00 95.56 428 TYR A C 1
ATOM 3271 O O . TYR A 1 428 ? 1.595 -7.525 -10.318 1.00 95.56 428 TYR A O 1
ATOM 3279 N N . ARG A 1 429 ? 1.856 -7.547 -8.081 1.00 96.38 429 ARG A N 1
ATOM 3280 C CA . ARG A 1 429 ? 3.276 -7.162 -8.063 1.00 96.38 429 ARG A CA 1
ATOM 3281 C C . ARG A 1 429 ? 4.120 -8.132 -8.878 1.00 96.38 429 ARG A C 1
ATOM 3283 O O . ARG A 1 429 ? 4.867 -7.711 -9.753 1.00 96.38 429 ARG A O 1
ATOM 3290 N N . LEU A 1 430 ? 3.992 -9.427 -8.606 1.00 96.88 430 LEU A N 1
ATOM 3291 C CA . LEU A 1 430 ? 4.771 -10.447 -9.304 1.00 96.88 430 LEU A CA 1
ATOM 3292 C C . LEU A 1 430 ? 4.427 -10.486 -10.797 1.00 96.88 430 LEU A C 1
ATOM 3294 O O . LEU A 1 430 ? 5.328 -10.586 -11.626 1.00 96.88 430 LEU A O 1
ATOM 3298 N N . SER A 1 431 ? 3.145 -10.335 -11.146 1.00 96.88 431 SER A N 1
ATOM 3299 C CA . SER A 1 431 ? 2.721 -10.247 -12.547 1.00 96.88 431 SER A CA 1
ATOM 3300 C C . SER A 1 431 ? 3.319 -9.029 -13.249 1.00 96.88 431 SER A C 1
ATOM 3302 O O . SER A 1 431 ? 3.932 -9.187 -14.299 1.00 96.88 431 SER A O 1
ATOM 3304 N N . ILE A 1 432 ? 3.178 -7.827 -12.676 1.00 96.19 432 ILE A N 1
ATOM 3305 C CA . ILE A 1 432 ? 3.640 -6.597 -13.330 1.00 96.19 432 ILE A CA 1
ATOM 3306 C C . ILE A 1 432 ? 5.165 -6.558 -13.427 1.00 96.19 432 ILE A C 1
ATOM 3308 O O . ILE A 1 432 ? 5.693 -6.174 -14.461 1.00 96.19 432 ILE A O 1
ATOM 3312 N N . VAL A 1 433 ? 5.884 -7.016 -12.395 1.00 96.88 433 VAL A N 1
ATOM 3313 C CA . VAL A 1 433 ? 7.351 -7.090 -12.422 1.00 96.88 433 VAL A CA 1
ATOM 3314 C C . VAL A 1 433 ? 7.815 -8.062 -13.502 1.00 96.88 433 VAL A C 1
ATOM 3316 O O . VAL A 1 433 ? 8.699 -7.711 -14.278 1.00 96.88 433 VAL A O 1
ATOM 3319 N N . ARG A 1 434 ? 7.197 -9.246 -13.612 1.00 97.56 434 ARG A N 1
ATOM 3320 C CA . ARG A 1 434 ? 7.494 -10.192 -14.696 1.00 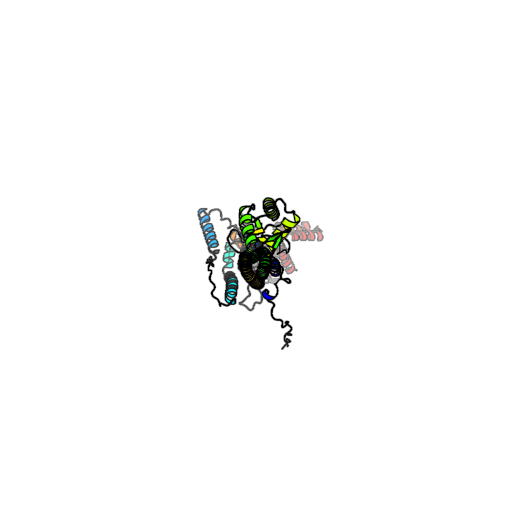97.56 434 ARG A CA 1
ATOM 3321 C C . ARG A 1 434 ? 7.276 -9.548 -16.064 1.00 97.56 434 ARG A C 1
ATOM 3323 O O . ARG A 1 434 ? 8.162 -9.614 -16.910 1.00 97.56 434 ARG A O 1
ATOM 3330 N N . ASP A 1 435 ? 6.121 -8.925 -16.274 1.00 95.75 435 ASP A N 1
ATOM 3331 C CA . ASP A 1 435 ? 5.767 -8.329 -17.564 1.00 95.75 435 ASP A CA 1
ATOM 3332 C C . ASP A 1 435 ? 6.721 -7.176 -17.924 1.00 95.75 435 ASP A C 1
ATOM 3334 O O . ASP A 1 435 ? 7.170 -7.073 -19.064 1.00 95.75 435 ASP A O 1
ATOM 3338 N N . CYS A 1 436 ? 7.117 -6.365 -16.939 1.00 96.81 436 CYS A N 1
ATOM 3339 C CA . CYS A 1 436 ? 8.104 -5.301 -17.103 1.00 96.81 436 CYS A CA 1
ATOM 3340 C C . CYS A 1 436 ? 9.517 -5.823 -17.402 1.00 96.81 436 CYS A C 1
ATOM 3342 O O . CYS A 1 436 ? 10.224 -5.200 -18.189 1.00 96.81 436 CYS A O 1
ATOM 3344 N N . LEU A 1 437 ? 9.939 -6.946 -16.812 1.00 97.25 437 LEU A N 1
ATOM 3345 C CA . LEU A 1 437 ? 11.239 -7.558 -17.109 1.00 97.25 437 LEU A CA 1
ATOM 3346 C C . LEU A 1 437 ? 11.282 -8.148 -18.522 1.00 97.25 437 LEU A C 1
ATOM 3348 O O . LEU A 1 437 ? 12.253 -7.924 -19.239 1.00 97.25 437 LEU A O 1
ATOM 3352 N N . VAL A 1 438 ? 10.214 -8.827 -18.948 1.00 96.44 438 VAL A N 1
ATOM 3353 C CA . VAL A 1 438 ? 10.083 -9.324 -20.328 1.00 96.44 438 VAL A CA 1
ATOM 3354 C C . VAL A 1 438 ? 10.074 -8.159 -21.318 1.00 96.44 438 VAL A C 1
ATOM 3356 O O . VAL A 1 438 ? 10.752 -8.208 -22.344 1.00 96.44 438 VAL A O 1
ATOM 3359 N N . ALA A 1 439 ? 9.348 -7.080 -21.005 1.00 95.38 439 ALA A N 1
ATOM 3360 C CA . ALA A 1 439 ? 9.356 -5.873 -21.821 1.00 95.38 439 ALA A CA 1
ATOM 3361 C C . ALA A 1 439 ? 10.773 -5.283 -21.917 1.00 95.38 439 ALA A C 1
ATOM 3363 O O . ALA A 1 439 ? 11.251 -5.073 -23.027 1.00 95.38 439 ALA A O 1
ATOM 3364 N N . LEU A 1 440 ? 11.467 -5.112 -20.786 1.00 96.88 440 LEU A N 1
ATOM 3365 C CA . LEU A 1 440 ? 12.843 -4.611 -20.725 1.00 96.88 440 LEU A CA 1
ATOM 3366 C C . LEU A 1 440 ? 13.804 -5.435 -21.597 1.00 96.88 440 LEU A C 1
ATOM 3368 O O . LEU A 1 440 ? 14.551 -4.860 -22.388 1.00 96.88 440 LEU A O 1
ATOM 3372 N N . GLU A 1 441 ? 13.768 -6.763 -21.478 1.00 96.81 441 GLU A N 1
ATOM 3373 C CA . GLU A 1 441 ? 14.583 -7.676 -22.287 1.00 96.81 441 GLU A CA 1
ATOM 3374 C C . GLU A 1 441 ? 14.265 -7.526 -23.780 1.00 96.81 441 GLU A C 1
ATOM 3376 O O . GLU A 1 441 ? 15.159 -7.287 -24.593 1.00 96.81 441 GLU A O 1
ATOM 3381 N N . SER A 1 442 ? 12.982 -7.593 -24.145 1.00 95.12 442 SER A N 1
ATOM 3382 C CA . SER A 1 442 ? 12.556 -7.509 -25.544 1.00 95.12 442 SER A CA 1
ATOM 3383 C C . SER A 1 442 ? 12.950 -6.184 -26.204 1.00 95.12 442 SER A C 1
ATOM 3385 O O . SER A 1 442 ? 13.420 -6.179 -27.342 1.00 95.12 442 SER A O 1
ATOM 3387 N N . THR A 1 443 ? 12.830 -5.060 -25.488 1.00 94.38 443 THR A N 1
ATOM 3388 C CA . THR A 1 443 ? 13.194 -3.739 -26.013 1.00 94.38 443 THR A CA 1
ATOM 3389 C C . THR A 1 443 ? 14.698 -3.593 -26.193 1.00 94.38 443 THR A C 1
ATOM 3391 O O . THR A 1 443 ? 15.133 -2.994 -27.175 1.00 94.38 443 THR A O 1
ATOM 3394 N N . GLN A 1 444 ? 15.492 -4.188 -25.296 1.00 95.06 444 GLN A N 1
ATOM 3395 C CA . GLN A 1 444 ? 16.950 -4.198 -25.414 1.00 95.06 444 GLN A CA 1
ATOM 3396 C C . GLN A 1 444 ? 17.409 -5.033 -26.609 1.00 95.06 444 GLN A C 1
ATOM 3398 O O . GLN A 1 444 ? 18.221 -4.560 -27.404 1.00 95.06 444 GLN A O 1
ATOM 3403 N N . LEU A 1 445 ? 16.869 -6.246 -26.765 1.00 94.94 445 LEU A N 1
ATOM 3404 C CA . LEU A 1 445 ? 17.183 -7.115 -27.901 1.00 94.94 445 LEU A CA 1
ATOM 3405 C C . LEU A 1 445 ? 16.810 -6.450 -29.228 1.00 94.94 445 LEU A C 1
ATOM 3407 O O . LEU A 1 445 ? 17.602 -6.465 -30.169 1.00 94.94 445 LEU A O 1
ATOM 3411 N N . PHE A 1 446 ? 15.639 -5.813 -29.293 1.00 93.88 446 PHE A N 1
ATOM 3412 C CA . PHE A 1 446 ? 15.201 -5.101 -30.489 1.00 93.88 446 PHE A CA 1
ATOM 3413 C C . PHE A 1 446 ? 16.126 -3.927 -30.838 1.00 93.88 446 PHE A C 1
ATOM 3415 O O . PHE A 1 446 ? 16.557 -3.813 -31.984 1.00 93.88 446 PHE A O 1
ATOM 3422 N N . ALA A 1 447 ? 16.479 -3.082 -29.864 1.00 93.94 447 ALA A N 1
ATOM 3423 C CA . ALA A 1 447 ? 17.382 -1.954 -30.095 1.00 93.94 447 ALA A CA 1
ATOM 3424 C C . ALA A 1 447 ? 18.785 -2.414 -30.538 1.00 93.94 447 ALA A C 1
ATOM 3426 O O . ALA A 1 447 ? 19.381 -1.821 -31.443 1.00 93.94 447 ALA A O 1
ATOM 3427 N N . ALA A 1 448 ? 19.299 -3.499 -29.947 1.00 93.94 448 ALA A N 1
ATOM 3428 C CA . ALA A 1 448 ? 20.570 -4.099 -30.344 1.00 93.94 448 ALA A CA 1
ATOM 3429 C C . ALA A 1 448 ? 20.520 -4.639 -31.782 1.00 93.94 448 ALA A C 1
ATOM 3431 O O . ALA A 1 448 ? 21.428 -4.372 -32.571 1.00 93.94 448 ALA A O 1
ATOM 3432 N N . GLN A 1 449 ? 19.439 -5.334 -32.149 1.00 94.06 449 GLN A N 1
ATOM 3433 C CA . GLN A 1 449 ? 19.254 -5.865 -33.498 1.00 94.06 449 GLN A CA 1
ATOM 3434 C C . GLN A 1 449 ? 19.104 -4.752 -34.541 1.00 94.06 449 GLN A C 1
ATOM 3436 O O . GLN A 1 449 ? 19.714 -4.834 -35.603 1.00 94.06 449 GLN A O 1
ATOM 3441 N N . GLU A 1 450 ? 18.331 -3.697 -34.265 1.00 92.12 450 GLU A N 1
ATOM 3442 C CA . GLU A 1 450 ? 18.226 -2.558 -35.185 1.00 92.12 450 GLU A CA 1
ATOM 3443 C C . GLU A 1 450 ? 19.581 -1.872 -35.387 1.00 92.12 450 GLU A C 1
ATOM 3445 O O . GLU A 1 450 ? 19.933 -1.538 -36.518 1.00 92.12 450 GLU A O 1
ATOM 3450 N N . THR A 1 451 ? 20.364 -1.714 -34.317 1.00 92.06 451 THR A N 1
ATOM 3451 C CA . THR A 1 451 ? 21.716 -1.148 -34.403 1.00 92.06 451 THR A CA 1
ATOM 3452 C C . THR A 1 451 ? 22.630 -2.034 -35.250 1.00 92.06 451 THR A C 1
ATOM 3454 O O . THR A 1 451 ? 23.346 -1.525 -36.109 1.00 92.06 451 THR A O 1
ATOM 3457 N N . LEU A 1 452 ? 22.570 -3.359 -35.086 1.00 91.69 452 LEU A N 1
ATOM 3458 C CA . LEU A 1 452 ? 23.321 -4.300 -35.922 1.00 91.69 452 LEU A CA 1
ATOM 3459 C C . LEU A 1 452 ? 22.889 -4.222 -37.397 1.00 91.69 452 LEU A C 1
ATOM 3461 O O . LEU A 1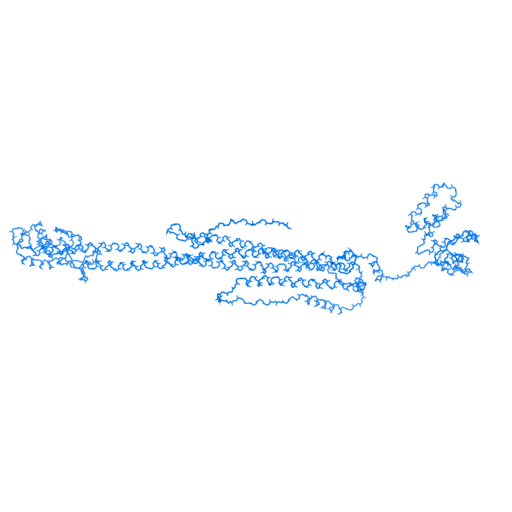 452 ? 23.730 -4.176 -38.295 1.00 91.69 452 LEU A O 1
ATOM 3465 N N . ASN A 1 453 ? 21.583 -4.135 -37.651 1.00 89.44 453 ASN A N 1
ATOM 3466 C CA . ASN A 1 453 ? 21.012 -4.053 -38.995 1.00 89.44 453 ASN A CA 1
ATOM 3467 C C . ASN A 1 453 ? 21.405 -2.766 -39.741 1.00 89.44 453 ASN A C 1
ATOM 3469 O O . ASN A 1 453 ? 21.423 -2.776 -40.976 1.00 89.44 453 ASN A O 1
ATOM 3473 N N . LEU A 1 454 ? 21.707 -1.667 -39.036 1.00 88.81 454 LEU A N 1
ATOM 3474 C CA . LEU A 1 454 ? 22.259 -0.450 -39.653 1.00 88.81 454 LEU A CA 1
ATOM 3475 C C . LEU A 1 454 ? 23.635 -0.707 -40.278 1.00 88.81 454 LEU A C 1
ATOM 3477 O O . LEU A 1 454 ? 23.919 -0.205 -41.362 1.00 88.81 454 LEU A O 1
ATOM 3481 N N . TRP A 1 455 ? 24.457 -1.528 -39.624 1.00 86.81 455 TRP A N 1
ATOM 3482 C CA . TRP A 1 455 ? 25.820 -1.849 -40.057 1.00 86.81 455 TRP A CA 1
ATOM 3483 C C . TRP A 1 455 ? 25.922 -3.134 -40.884 1.00 86.81 455 TRP A C 1
ATOM 3485 O O . TRP A 1 455 ? 27.017 -3.543 -41.267 1.00 86.81 455 TRP A O 1
ATOM 3495 N N . THR A 1 456 ? 24.789 -3.771 -41.173 1.00 85.75 456 THR A N 1
ATOM 3496 C CA . THR A 1 456 ? 24.741 -4.972 -42.008 1.00 85.75 456 THR A CA 1
ATOM 3497 C C . THR A 1 456 ? 24.624 -4.560 -43.479 1.00 85.75 456 THR A C 1
ATOM 3499 O O . THR A 1 456 ? 23.693 -3.813 -43.811 1.00 85.75 456 THR A O 1
ATOM 3502 N N . PRO A 1 457 ? 25.536 -5.016 -44.360 1.00 80.69 457 PRO A N 1
ATOM 3503 C CA . PRO A 1 457 ? 25.449 -4.727 -45.785 1.00 80.69 457 PRO A CA 1
ATOM 3504 C C . PRO A 1 457 ? 24.142 -5.267 -46.387 1.00 80.69 457 PRO A C 1
ATOM 3506 O O . PRO A 1 457 ? 23.613 -6.264 -45.890 1.00 80.69 457 PRO A O 1
ATOM 3509 N N . PRO A 1 458 ? 23.588 -4.618 -47.423 1.00 73.62 458 PRO A N 1
ATOM 3510 C CA . PRO A 1 458 ? 22.406 -5.131 -48.103 1.00 73.62 458 PRO A CA 1
ATOM 3511 C C . PRO A 1 458 ? 22.700 -6.500 -48.733 1.00 73.62 458 PRO A C 1
ATOM 3513 O O . PRO A 1 458 ? 23.755 -6.708 -49.330 1.00 73.62 458 PRO A O 1
ATOM 3516 N N . GLU A 1 459 ? 21.763 -7.437 -48.591 1.00 68.44 459 GLU A N 1
ATOM 3517 C CA . GLU A 1 459 ? 21.837 -8.730 -49.271 1.00 68.44 459 GLU A CA 1
ATOM 3518 C C . GLU A 1 459 ? 21.583 -8.524 -50.770 1.00 68.44 459 GLU A C 1
ATOM 3520 O O . GLU A 1 459 ? 20.588 -7.903 -51.158 1.00 68.44 459 GLU A O 1
ATOM 3525 N N . ASN A 1 460 ? 22.485 -9.042 -51.610 1.00 62.34 460 ASN A N 1
ATOM 3526 C CA . ASN A 1 460 ? 22.300 -9.055 -53.058 1.00 62.34 460 ASN A CA 1
ATOM 3527 C C . ASN A 1 460 ? 21.125 -9.981 -53.384 1.00 62.34 460 ASN A C 1
ATOM 3529 O O . ASN A 1 460 ? 21.230 -11.199 -53.260 1.00 62.34 460 ASN A O 1
ATOM 3533 N N . THR A 1 461 ? 19.987 -9.395 -53.747 1.00 60.62 461 THR A N 1
ATOM 3534 C CA . THR A 1 461 ? 18.780 -10.143 -54.132 1.00 60.62 461 THR A CA 1
ATOM 3535 C C . THR A 1 461 ? 18.757 -10.470 -55.624 1.00 60.62 461 THR A C 1
ATOM 3537 O O . THR A 1 461 ? 18.080 -11.415 -56.017 1.00 60.62 461 THR A O 1
ATOM 3540 N N . ASP A 1 462 ? 19.572 -9.773 -56.420 1.00 62.53 462 ASP A N 1
ATOM 3541 C CA . ASP A 1 462 ? 19.670 -9.925 -57.866 1.00 62.53 462 ASP A CA 1
ATOM 3542 C C . ASP A 1 462 ? 21.140 -10.128 -58.275 1.00 62.53 462 ASP A C 1
ATOM 3544 O O . ASP A 1 462 ? 21.865 -9.151 -58.415 1.00 62.53 462 ASP A O 1
ATOM 3548 N N . GLN A 1 463 ? 21.566 -11.390 -58.444 1.00 54.00 463 GLN A N 1
ATOM 3549 C CA . GLN A 1 463 ? 22.693 -11.912 -59.259 1.00 54.00 463 GLN A CA 1
ATOM 3550 C C . GLN A 1 463 ? 23.445 -13.050 -58.550 1.00 54.00 463 GLN A C 1
ATOM 3552 O O . GLN A 1 463 ? 23.739 -12.977 -57.362 1.00 54.00 463 GLN A O 1
ATOM 3557 N N . ASP A 1 464 ? 23.821 -14.074 -59.328 1.00 56.41 464 ASP A N 1
ATOM 3558 C CA . ASP A 1 464 ? 24.679 -15.226 -58.975 1.00 56.41 464 ASP A CA 1
ATOM 3559 C C . ASP A 1 464 ? 26.089 -14.846 -58.450 1.00 56.41 464 ASP A C 1
ATOM 3561 O O . ASP A 1 464 ? 26.923 -15.718 -58.193 1.00 56.41 464 ASP A O 1
ATOM 3565 N N . ASP A 1 465 ? 26.379 -13.554 -58.276 1.00 57.50 465 ASP A N 1
ATOM 3566 C CA . ASP A 1 465 ? 27.636 -13.056 -57.734 1.00 57.50 465 ASP A CA 1
ATOM 3567 C C . ASP A 1 465 ? 27.594 -13.064 -56.201 1.00 57.50 465 ASP A C 1
ATOM 3569 O O . ASP A 1 465 ? 27.062 -12.175 -55.538 1.00 57.50 465 ASP A O 1
ATOM 3573 N N . THR A 1 466 ? 28.222 -14.088 -55.622 1.00 57.94 466 THR A N 1
ATOM 3574 C CA . THR A 1 466 ? 28.384 -14.312 -54.170 1.00 57.94 466 THR A CA 1
ATOM 3575 C C . THR A 1 466 ? 29.175 -13.232 -53.407 1.00 57.94 466 THR A C 1
ATOM 3577 O O . THR A 1 466 ? 29.510 -13.425 -52.236 1.00 57.94 466 THR A O 1
ATOM 3580 N N . SER A 1 467 ? 29.504 -12.099 -54.028 1.00 60.69 467 SER A N 1
ATOM 3581 C CA . SER A 1 467 ? 30.238 -11.007 -53.383 1.00 60.69 467 SER A CA 1
ATOM 3582 C C . SER A 1 467 ? 29.272 -10.074 -52.642 1.00 60.69 467 SER A C 1
ATOM 3584 O O . SER A 1 467 ? 28.438 -9.443 -53.290 1.00 60.69 467 SER A O 1
ATOM 3586 N N . PRO A 1 468 ? 29.370 -9.930 -51.307 1.00 60.56 468 PRO A N 1
ATOM 3587 C CA . PRO A 1 468 ? 28.555 -8.963 -50.580 1.00 60.56 468 PRO A CA 1
ATOM 3588 C C . PRO A 1 468 ? 28.901 -7.535 -51.026 1.00 60.56 468 PRO A C 1
ATOM 3590 O O . PRO A 1 468 ? 30.074 -7.151 -51.025 1.00 60.56 468 PRO A O 1
ATOM 3593 N N . LEU A 1 469 ? 27.884 -6.741 -51.380 1.00 68.81 469 LEU A N 1
ATOM 3594 C CA . LEU A 1 469 ? 28.053 -5.310 -51.638 1.00 68.81 469 LEU A CA 1
ATOM 3595 C C . LEU A 1 469 ? 28.586 -4.625 -50.369 1.00 68.81 469 LEU A C 1
ATOM 3597 O O . LEU A 1 469 ? 28.073 -4.878 -49.277 1.00 68.81 469 LEU A O 1
ATOM 3601 N N . PRO A 1 470 ? 29.610 -3.762 -50.459 1.00 75.81 470 PRO A N 1
ATOM 3602 C CA . PRO A 1 470 ? 30.127 -3.065 -49.291 1.00 75.81 470 PRO A CA 1
ATOM 3603 C C . PRO A 1 470 ? 29.112 -2.026 -48.787 1.00 75.81 470 PRO A C 1
ATOM 3605 O O . PRO A 1 470 ? 28.559 -1.257 -49.566 1.00 75.81 470 PRO A O 1
ATOM 3608 N N . LEU A 1 471 ? 28.902 -1.958 -47.466 1.00 80.62 471 LEU A N 1
ATOM 3609 C CA . LEU A 1 471 ? 28.012 -0.962 -46.841 1.00 80.62 471 LEU A CA 1
ATOM 3610 C C . LEU A 1 471 ? 28.457 0.483 -47.122 1.00 80.62 471 LEU A C 1
ATOM 3612 O O . LEU A 1 471 ? 27.627 1.379 -47.249 1.00 80.62 471 LEU A O 1
ATOM 3616 N N . LEU A 1 472 ? 29.771 0.709 -47.165 1.00 82.56 472 LEU A N 1
ATOM 3617 C CA . LEU A 1 472 ? 30.375 1.999 -47.471 1.00 82.56 472 LEU A CA 1
ATOM 3618 C C . LEU A 1 472 ? 31.167 1.864 -48.774 1.00 82.56 472 LEU A C 1
ATOM 3620 O O . LEU A 1 472 ? 32.040 0.992 -48.843 1.00 82.56 472 LEU A O 1
ATOM 3624 N N . PRO A 1 473 ? 30.911 2.712 -49.784 1.00 80.12 473 PRO A N 1
ATOM 3625 C CA . PRO A 1 473 ? 31.665 2.656 -51.024 1.00 80.12 473 PRO A CA 1
ATOM 3626 C C . PRO A 1 473 ? 33.137 2.994 -50.763 1.00 80.12 473 PRO A C 1
ATOM 3628 O O . PRO A 1 473 ? 33.467 3.850 -49.938 1.00 80.12 473 PRO A O 1
ATOM 3631 N N . SER A 1 474 ? 34.042 2.302 -51.458 1.00 81.19 474 SER A N 1
ATOM 3632 C CA . SER A 1 474 ? 35.471 2.602 -51.369 1.00 81.19 474 SER A CA 1
ATOM 3633 C C . SER A 1 474 ? 35.778 3.857 -52.190 1.00 81.19 474 SER A C 1
ATOM 3635 O O . SER A 1 474 ? 35.414 3.905 -53.366 1.00 81.19 474 SER A O 1
ATOM 3637 N N . PRO A 1 475 ? 36.430 4.884 -51.618 1.00 81.75 475 PRO A N 1
ATOM 3638 C CA . PRO A 1 475 ? 36.766 6.081 -52.375 1.00 81.75 475 PRO A CA 1
ATOM 3639 C C . PRO A 1 475 ? 37.818 5.757 -53.445 1.00 81.75 475 PRO A C 1
ATOM 3641 O O . PRO A 1 475 ? 38.929 5.340 -53.117 1.00 81.75 475 PRO A O 1
ATOM 3644 N N . ASP A 1 476 ? 37.503 6.005 -54.720 1.00 81.31 476 ASP A N 1
ATOM 3645 C CA . ASP A 1 476 ? 38.468 5.831 -55.811 1.00 81.31 476 ASP A CA 1
ATOM 3646 C C . ASP A 1 476 ? 39.465 7.013 -55.848 1.00 81.31 476 ASP A C 1
ATOM 3648 O O . ASP A 1 476 ? 39.060 8.172 -56.061 1.00 81.31 476 ASP A O 1
ATOM 3652 N N . PRO A 1 477 ? 40.777 6.763 -55.650 1.00 82.12 477 PRO A N 1
ATOM 3653 C CA . PRO A 1 477 ? 41.795 7.803 -55.736 1.00 82.12 477 PRO A CA 1
ATOM 3654 C C . PRO A 1 477 ? 41.918 8.395 -57.146 1.00 82.12 477 PRO A C 1
ATOM 3656 O O . PRO A 1 477 ? 42.170 9.594 -57.276 1.00 82.12 477 PRO A O 1
ATOM 3659 N N . ILE A 1 478 ? 41.719 7.602 -58.206 1.00 82.69 478 ILE A N 1
ATOM 3660 C CA . ILE A 1 478 ? 41.833 8.070 -59.592 1.00 82.69 478 ILE A CA 1
ATOM 3661 C C . ILE A 1 478 ? 40.677 9.019 -59.900 1.00 82.69 478 ILE A C 1
ATOM 3663 O O . ILE A 1 478 ? 40.913 10.141 -60.357 1.00 82.69 478 ILE A O 1
ATOM 3667 N N . GLN A 1 479 ? 39.441 8.617 -59.595 1.00 78.56 479 GLN A N 1
ATOM 3668 C CA . GLN A 1 479 ? 38.266 9.478 -59.739 1.00 78.56 479 GLN A CA 1
ATOM 3669 C C . GLN A 1 479 ? 38.400 10.770 -58.919 1.00 78.56 479 GLN A C 1
ATOM 3671 O O . GLN A 1 479 ? 38.107 11.854 -59.430 1.00 78.56 479 GLN A O 1
ATOM 3676 N N . GLY A 1 480 ? 38.910 10.687 -57.684 1.00 79.38 480 GLY A N 1
ATOM 3677 C CA . GLY A 1 480 ? 39.169 11.854 -56.837 1.00 79.38 480 GLY A CA 1
ATOM 3678 C C . GLY A 1 480 ? 40.151 12.847 -57.471 1.00 79.38 480 GLY A C 1
ATOM 3679 O O . GLY A 1 480 ? 39.852 14.040 -57.576 1.00 79.38 480 GLY A O 1
ATOM 3680 N N . VAL A 1 481 ? 41.293 12.360 -57.970 1.00 82.88 481 VAL A N 1
ATOM 3681 C CA . VAL A 1 481 ? 42.294 13.186 -58.670 1.00 82.88 481 VAL A CA 1
ATOM 3682 C C . VAL A 1 481 ? 41.723 13.785 -59.953 1.00 82.88 481 VAL A C 1
ATOM 3684 O O . VAL A 1 481 ? 41.934 14.968 -60.224 1.00 82.88 481 VAL A O 1
ATOM 3687 N N . GLN A 1 482 ? 40.961 13.014 -60.731 1.00 81.31 482 GLN A N 1
ATOM 3688 C CA . GLN A 1 482 ? 40.308 13.520 -61.939 1.00 81.31 482 GLN A CA 1
ATOM 3689 C C . GLN A 1 482 ? 39.295 14.623 -61.621 1.00 81.31 482 GLN A C 1
ATOM 3691 O O . GLN A 1 482 ? 39.239 15.624 -62.336 1.00 81.31 482 GLN A O 1
ATOM 3696 N N . CYS A 1 483 ? 38.516 14.473 -60.548 1.00 77.75 483 CYS A N 1
ATOM 3697 C CA . CYS A 1 483 ? 37.569 15.490 -60.108 1.00 77.75 483 CYS A CA 1
ATOM 3698 C C . CYS A 1 483 ? 38.287 16.792 -59.721 1.00 77.75 483 CYS A C 1
ATOM 3700 O O . CYS A 1 483 ? 37.893 17.871 -60.171 1.00 77.75 483 CYS A O 1
ATOM 3702 N N . LEU A 1 484 ? 39.384 16.697 -58.959 1.00 81.69 484 LEU A N 1
ATOM 3703 C CA . LEU A 1 484 ? 40.224 17.848 -58.614 1.00 81.69 484 LEU A CA 1
ATOM 3704 C C . LEU A 1 484 ? 40.826 18.506 -59.859 1.00 81.69 484 LEU A C 1
ATOM 3706 O O . LEU A 1 484 ? 40.717 19.721 -60.013 1.00 81.69 484 LEU A O 1
ATOM 3710 N N . ALA A 1 485 ? 41.401 17.720 -60.773 1.00 82.12 485 ALA A N 1
ATOM 3711 C CA . ALA A 1 485 ? 41.979 18.222 -62.015 1.00 82.12 485 ALA A CA 1
ATOM 3712 C C . ALA A 1 485 ? 40.930 18.936 -62.882 1.00 82.12 485 ALA A C 1
ATOM 3714 O O . ALA A 1 485 ? 41.194 20.017 -63.399 1.00 82.12 485 ALA A O 1
ATOM 3715 N N . ARG A 1 486 ? 39.713 18.389 -63.009 1.00 80.69 486 ARG A N 1
ATOM 3716 C CA . ARG A 1 486 ? 38.618 19.029 -63.760 1.00 80.69 486 ARG A CA 1
ATOM 3717 C C . ARG A 1 486 ? 38.164 20.338 -63.114 1.00 80.69 486 ARG A C 1
ATOM 3719 O O . ARG A 1 486 ? 37.940 21.308 -63.835 1.00 80.69 486 ARG A O 1
ATOM 3726 N N . LYS A 1 487 ? 38.047 20.373 -61.782 1.00 78.56 487 LYS A N 1
ATOM 3727 C CA . LYS A 1 487 ? 37.542 21.528 -61.023 1.00 78.56 487 LYS A CA 1
ATOM 3728 C C . LYS A 1 487 ? 38.563 22.660 -60.885 1.00 78.56 487 LYS A C 1
ATOM 3730 O O . LYS A 1 487 ? 38.186 23.824 -60.947 1.00 78.56 487 LYS A O 1
ATOM 3735 N N . HIS A 1 488 ? 39.838 22.321 -60.708 1.00 79.50 488 HIS A N 1
ATOM 3736 C CA . HIS A 1 488 ? 40.914 23.265 -60.393 1.00 79.50 488 HIS A CA 1
ATOM 3737 C C . HIS A 1 488 ? 41.956 23.418 -61.510 1.00 79.50 488 HIS A C 1
ATOM 3739 O O . HIS A 1 488 ? 43.009 24.010 -61.276 1.00 79.50 488 HIS A O 1
ATOM 3745 N N . ARG A 1 489 ? 41.705 22.908 -62.726 1.00 81.69 489 ARG A N 1
ATOM 3746 C CA . ARG A 1 489 ? 42.605 23.145 -63.868 1.00 81.69 489 ARG A CA 1
ATOM 3747 C C . ARG A 1 489 ? 42.812 24.645 -64.092 1.00 81.69 489 ARG A C 1
ATOM 3749 O O . ARG A 1 489 ? 41.858 25.390 -64.286 1.00 81.69 489 ARG A O 1
ATOM 3756 N N . THR A 1 490 ? 44.070 25.066 -64.128 1.00 84.38 490 THR A N 1
ATOM 3757 C CA . THR A 1 490 ? 44.481 26.451 -64.416 1.00 84.38 490 THR A CA 1
ATOM 3758 C C . THR A 1 490 ? 44.838 26.667 -65.889 1.00 84.38 490 THR A C 1
ATOM 3760 O O . THR A 1 490 ? 44.980 27.797 -66.340 1.00 84.38 490 THR A O 1
ATOM 3763 N N . GLY A 1 491 ? 44.961 25.582 -66.655 1.00 77.19 491 GLY A N 1
ATOM 3764 C CA . GLY A 1 491 ? 45.352 25.574 -68.060 1.00 77.19 491 GLY A CA 1
ATOM 3765 C C . GLY A 1 491 ? 46.033 24.252 -68.411 1.00 77.19 491 GLY A C 1
ATOM 3766 O O . GLY A 1 491 ? 46.389 23.475 -67.530 1.00 77.19 491 GLY A O 1
ATOM 3767 N N . HIS A 1 492 ? 46.190 23.975 -69.703 1.00 77.69 492 HIS A N 1
ATOM 3768 C CA . HIS A 1 492 ? 46.943 22.816 -70.210 1.00 77.69 492 HIS A CA 1
ATOM 3769 C C . HIS A 1 492 ? 48.133 23.242 -71.085 1.00 77.69 492 HIS A C 1
ATOM 3771 O O . HIS A 1 492 ? 48.825 22.396 -71.651 1.00 77.69 492 HIS A O 1
ATOM 3777 N N . VAL A 1 493 ? 48.362 24.555 -71.200 1.00 70.88 493 VAL A N 1
ATOM 3778 C CA . VAL A 1 493 ? 49.450 25.136 -71.987 1.00 70.88 493 VAL A CA 1
ATOM 3779 C C . VAL A 1 493 ? 50.764 24.872 -71.261 1.00 70.88 493 VAL A C 1
ATOM 3781 O O . VAL A 1 493 ? 50.934 25.259 -70.106 1.00 70.88 493 VAL A O 1
ATOM 3784 N N . ARG A 1 494 ? 51.687 24.193 -71.941 1.00 64.25 494 ARG A N 1
ATOM 3785 C CA . ARG A 1 494 ? 53.063 23.998 -71.472 1.00 64.25 494 ARG A CA 1
ATOM 3786 C C . ARG A 1 494 ? 53.942 25.119 -72.023 1.00 64.25 494 ARG A C 1
ATOM 3788 O O . ARG A 1 494 ? 53.648 25.665 -73.082 1.00 64.25 494 ARG A O 1
ATOM 3795 N N . HIS A 1 495 ? 55.029 25.444 -71.328 1.00 63.56 495 HIS A N 1
ATOM 3796 C CA . HIS A 1 495 ? 56.025 26.366 -71.870 1.00 63.56 495 HIS A CA 1
ATOM 3797 C C . HIS A 1 495 ? 56.629 25.777 -73.145 1.00 63.56 495 HIS A C 1
ATOM 3799 O O . HIS A 1 495 ? 57.125 24.648 -73.135 1.00 63.56 495 HIS A O 1
ATOM 3805 N N . HIS A 1 496 ? 56.573 26.536 -74.238 1.00 58.78 496 HIS A N 1
ATOM 3806 C CA . HIS A 1 496 ? 57.254 26.154 -75.463 1.00 58.78 496 HIS A CA 1
ATOM 3807 C C . HIS A 1 496 ? 58.763 26.389 -75.306 1.00 58.78 496 HIS A C 1
ATOM 3809 O O . HIS A 1 496 ? 59.164 27.410 -74.743 1.00 58.78 496 HIS A O 1
ATOM 3815 N N . PRO A 1 497 ? 59.603 25.459 -75.780 1.00 61.25 497 PRO A N 1
ATOM 3816 C CA . PRO A 1 497 ? 61.041 25.684 -75.861 1.00 61.25 497 PRO A CA 1
ATOM 3817 C C . PRO A 1 497 ? 61.350 26.878 -76.772 1.00 61.25 497 PRO A C 1
ATOM 3819 O O . PRO A 1 497 ? 60.660 27.117 -77.763 1.00 61.25 497 PRO A O 1
ATOM 3822 N N . PHE A 1 498 ? 62.402 27.624 -76.439 1.00 62.7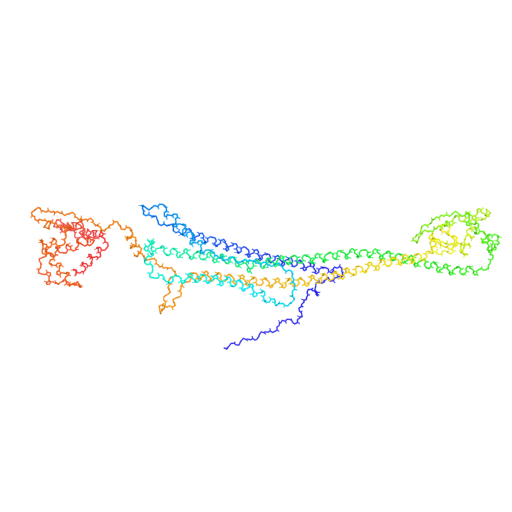8 498 PHE A N 1
ATOM 3823 C CA . PHE A 1 498 ? 62.887 28.716 -77.279 1.00 62.78 498 PHE A CA 1
ATOM 3824 C C . PHE A 1 498 ? 63.601 28.146 -78.510 1.00 62.78 498 PHE A C 1
ATOM 3826 O O . PHE A 1 498 ? 64.514 27.328 -78.380 1.00 62.78 498 PHE A O 1
ATOM 3833 N N . VAL A 1 499 ? 63.183 28.577 -79.702 1.00 64.19 499 VAL A N 1
ATOM 3834 C CA . VAL A 1 499 ? 63.731 28.108 -80.982 1.00 64.19 499 VAL A CA 1
ATOM 3835 C C . VAL A 1 499 ? 64.667 29.165 -81.572 1.00 64.19 499 VAL A C 1
ATOM 3837 O O . VAL A 1 499 ? 64.305 30.337 -81.640 1.00 64.19 499 VAL A O 1
ATOM 3840 N N . PHE A 1 500 ? 65.877 28.761 -81.964 1.00 63.16 500 PHE A N 1
ATOM 3841 C CA . PHE A 1 500 ? 66.840 29.582 -82.691 1.00 63.16 500 PHE A CA 1
ATOM 3842 C C . PHE A 1 500 ? 66.529 29.515 -84.190 1.00 63.16 500 PHE A C 1
ATOM 3844 O O . PHE A 1 500 ? 66.577 28.460 -84.814 1.00 63.16 500 PHE A O 1
ATOM 3851 N N . GLU A 1 501 ? 66.211 30.660 -84.782 1.00 66.75 501 GLU A N 1
ATOM 3852 C CA . GLU A 1 501 ? 65.898 30.768 -86.205 1.00 66.75 501 GLU A CA 1
ATOM 3853 C C . GLU A 1 501 ? 67.073 31.421 -86.939 1.00 66.75 501 GLU A C 1
ATOM 3855 O O . GLU A 1 501 ? 67.361 32.603 -86.739 1.00 66.75 501 GLU A O 1
ATOM 3860 N N . SER A 1 502 ? 67.779 30.652 -87.777 1.00 62.69 502 SER A N 1
ATOM 3861 C CA . SER A 1 502 ? 68.819 31.212 -88.646 1.00 62.69 502 SER A CA 1
ATOM 3862 C C . SER A 1 502 ? 68.167 31.985 -89.787 1.00 62.69 502 SER A C 1
ATOM 3864 O O . SER A 1 502 ? 67.311 31.460 -90.496 1.00 62.69 502 SER A O 1
ATOM 3866 N N . TYR A 1 503 ? 68.619 33.219 -90.015 1.00 55.84 503 TYR A N 1
ATOM 3867 C CA . TYR A 1 503 ? 68.118 34.072 -91.098 1.00 55.84 503 TYR A CA 1
ATOM 3868 C C . TYR A 1 503 ? 68.343 33.476 -92.502 1.00 55.84 503 TYR A C 1
ATOM 3870 O O . TYR A 1 503 ? 67.608 33.802 -93.430 1.00 55.84 503 TYR A O 1
ATOM 3878 N N . ARG A 1 504 ? 69.364 32.623 -92.682 1.00 55.19 504 ARG A N 1
ATOM 3879 C CA . ARG A 1 504 ? 69.696 32.001 -93.980 1.00 55.19 504 ARG A CA 1
ATOM 3880 C C . ARG A 1 504 ? 69.129 30.598 -94.156 1.00 55.19 504 ARG A C 1
ATOM 3882 O O . ARG A 1 504 ? 68.686 30.271 -95.250 1.00 55.19 504 ARG A O 1
ATOM 3889 N N . ASP A 1 505 ? 69.146 29.803 -93.092 1.00 60.88 505 ASP A N 1
ATOM 3890 C CA . ASP A 1 505 ? 68.937 28.353 -93.178 1.00 60.88 505 ASP A CA 1
ATOM 3891 C C . ASP A 1 505 ? 67.658 27.894 -92.446 1.00 60.88 505 ASP A C 1
ATOM 3893 O O . ASP A 1 505 ? 67.361 26.704 -92.370 1.00 60.88 505 ASP A O 1
ATOM 3897 N N . GLY A 1 506 ? 66.866 28.838 -91.923 1.00 66.44 506 GLY A N 1
ATOM 3898 C CA . GLY A 1 506 ? 65.634 28.562 -91.186 1.00 66.44 506 GLY A CA 1
ATOM 3899 C C . GLY A 1 506 ? 65.887 27.995 -89.785 1.00 66.44 506 GLY A C 1
ATOM 3900 O O . GLY A 1 506 ? 66.985 28.090 -89.231 1.00 66.44 506 GLY A O 1
ATOM 3901 N N . ARG A 1 507 ? 64.844 27.424 -89.173 1.00 62.50 507 ARG A N 1
ATOM 3902 C CA . ARG A 1 507 ? 64.890 26.904 -87.792 1.00 62.50 507 ARG A CA 1
ATOM 3903 C C . ARG A 1 507 ? 65.591 25.549 -87.687 1.00 62.50 507 ARG A C 1
ATOM 3905 O O . ARG A 1 507 ? 66.310 25.285 -86.736 1.00 62.50 507 ARG A O 1
ATOM 3912 N N . ALA A 1 508 ? 65.395 24.678 -88.670 1.00 58.78 508 ALA A N 1
ATOM 3913 C CA . ALA A 1 508 ? 65.693 23.254 -88.542 1.00 58.78 508 ALA A CA 1
ATOM 3914 C C . ALA A 1 508 ? 67.184 22.829 -88.510 1.00 58.78 508 ALA A C 1
ATOM 3916 O O . ALA A 1 508 ? 67.495 21.914 -87.748 1.00 58.78 508 ALA A O 1
ATOM 3917 N N . PRO A 1 509 ? 68.129 23.420 -89.272 1.00 57.56 509 PRO A N 1
ATOM 3918 C CA . PRO A 1 509 ? 69.466 22.829 -89.413 1.00 57.56 509 PRO A CA 1
ATOM 3919 C C . PRO A 1 509 ? 70.393 23.039 -88.207 1.00 57.56 509 PRO A C 1
ATOM 3921 O O . PRO A 1 509 ? 71.412 22.359 -88.097 1.00 57.56 509 PRO A O 1
ATOM 3924 N N . HIS A 1 510 ? 70.056 23.952 -87.292 1.00 54.62 510 HIS A N 1
ATOM 3925 C CA . HIS A 1 510 ? 70.900 24.300 -86.139 1.00 54.62 510 HIS A CA 1
ATOM 3926 C C . HIS A 1 510 ? 70.272 23.956 -84.783 1.00 54.62 510 HIS A C 1
ATOM 3928 O O . HIS A 1 510 ? 70.865 24.227 -83.739 1.00 54.62 510 HIS A O 1
ATOM 3934 N N . GLN A 1 511 ? 69.078 23.366 -84.780 1.00 53.91 511 GLN A N 1
ATOM 3935 C CA . GLN A 1 511 ? 68.282 23.188 -83.574 1.00 53.91 511 GLN A CA 1
ATOM 3936 C C . GLN A 1 511 ? 68.325 21.744 -83.066 1.00 53.91 511 GLN A C 1
ATOM 3938 O O . GLN A 1 511 ? 68.147 20.798 -83.826 1.00 53.91 511 GLN A O 1
ATOM 3943 N N . VAL A 1 512 ? 68.492 21.573 -81.751 1.00 51.94 512 VAL A N 1
ATOM 3944 C CA . VAL A 1 512 ? 68.452 20.254 -81.086 1.00 51.94 512 VAL A CA 1
ATOM 3945 C C . VAL A 1 512 ? 67.102 19.994 -80.392 1.00 51.94 512 VAL A C 1
ATOM 3947 O O . VAL A 1 512 ? 66.761 18.842 -80.142 1.00 51.94 512 VAL A O 1
ATOM 3950 N N . PHE A 1 513 ? 66.314 21.043 -80.104 1.00 54.28 513 PHE A N 1
ATOM 3951 C CA . PHE A 1 513 ? 65.056 20.964 -79.347 1.00 54.28 513 PHE A CA 1
ATOM 3952 C C . PHE A 1 513 ? 64.015 21.987 -79.834 1.00 54.28 513 PHE A C 1
ATOM 3954 O O . PHE A 1 513 ? 64.368 23.125 -80.141 1.00 54.28 513 PHE A O 1
ATOM 3961 N N . GLY A 1 514 ? 62.728 21.624 -79.797 1.00 54.31 514 GLY A N 1
ATOM 3962 C CA . GLY A 1 514 ? 61.621 22.587 -79.795 1.00 54.31 514 GLY A CA 1
ATOM 3963 C C . GLY A 1 514 ? 60.963 22.956 -81.119 1.00 54.31 514 GLY A C 1
ATOM 3964 O O . GLY A 1 514 ? 60.103 23.832 -81.134 1.00 54.31 514 GLY A O 1
ATOM 3965 N N . ILE A 1 515 ? 61.322 22.273 -82.199 1.00 60.41 515 ILE A N 1
ATOM 3966 C CA . ILE A 1 515 ? 60.680 22.412 -83.509 1.00 60.41 515 ILE A CA 1
ATOM 3967 C C . ILE A 1 515 ? 59.632 21.307 -83.662 1.00 60.41 515 ILE A C 1
ATOM 3969 O O . ILE A 1 515 ? 59.829 20.194 -83.177 1.00 60.41 515 ILE A O 1
ATOM 3973 N N . GLY A 1 516 ? 58.500 21.613 -84.299 1.00 55.38 516 GLY A N 1
ATOM 3974 C CA . GLY A 1 516 ? 57.481 20.608 -84.594 1.00 55.38 516 GLY A CA 1
ATOM 3975 C C . GLY A 1 516 ? 58.024 19.528 -85.533 1.00 55.38 516 GLY A C 1
ATOM 3976 O O . GLY A 1 516 ? 58.815 19.817 -86.430 1.00 55.38 516 GLY A O 1
ATOM 3977 N N . LEU A 1 517 ? 57.581 18.285 -85.352 1.00 52.72 517 LEU A N 1
ATOM 3978 C CA . LEU A 1 517 ? 58.044 17.143 -86.150 1.00 52.72 517 LEU A CA 1
ATOM 3979 C C . LEU A 1 517 ? 57.916 17.363 -87.662 1.00 52.72 517 LEU A C 1
ATOM 3981 O O . LEU A 1 517 ? 58.813 16.985 -88.413 1.00 52.72 517 LEU A O 1
ATOM 3985 N N . ASP A 1 518 ? 56.846 18.030 -88.090 1.00 53.59 518 ASP A N 1
ATOM 3986 C CA . ASP A 1 518 ? 56.579 18.339 -89.497 1.00 53.59 518 ASP A CA 1
ATOM 3987 C C . ASP A 1 518 ? 57.581 19.355 -90.077 1.00 53.59 518 ASP A C 1
ATOM 3989 O O . ASP A 1 518 ? 57.933 19.303 -91.254 1.00 53.59 518 ASP A O 1
ATOM 3993 N N . GLU A 1 519 ? 58.092 20.263 -89.245 1.00 56.41 519 GLU A N 1
ATOM 3994 C CA . GLU A 1 519 ? 59.031 21.314 -89.647 1.00 56.41 519 GLU A CA 1
ATOM 3995 C C . GLU A 1 519 ? 60.475 20.788 -89.696 1.00 56.41 519 GLU A C 1
ATOM 3997 O O . GLU A 1 519 ? 61.229 21.111 -90.615 1.00 56.41 519 GLU A O 1
ATOM 4002 N N . LEU A 1 520 ? 60.843 19.879 -88.786 1.00 54.97 520 LEU A N 1
ATOM 4003 C CA . LEU A 1 520 ? 62.102 19.134 -88.883 1.00 54.97 520 LEU A CA 1
ATOM 4004 C C . LEU A 1 520 ? 62.111 18.181 -90.097 1.00 54.97 520 LEU A C 1
ATOM 4006 O O . LEU A 1 520 ? 63.168 17.918 -90.684 1.00 54.97 520 LEU A O 1
ATOM 4010 N N . ALA A 1 521 ? 60.929 17.694 -90.497 1.00 52.59 521 ALA A N 1
ATOM 4011 C CA . ALA A 1 521 ? 60.743 16.801 -91.636 1.00 52.59 521 ALA A CA 1
ATOM 4012 C C . ALA A 1 521 ? 61.005 17.424 -92.998 1.00 52.59 521 ALA A C 1
ATOM 4014 O O . ALA A 1 521 ? 61.435 16.724 -93.912 1.00 52.59 521 ALA A O 1
ATOM 4015 N N . ALA A 1 522 ? 60.816 18.732 -93.126 1.00 56.78 522 ALA A N 1
ATOM 4016 C CA . ALA A 1 522 ? 61.150 19.445 -94.350 1.00 56.78 522 ALA A CA 1
ATOM 4017 C C . ALA A 1 522 ? 62.671 19.597 -94.558 1.00 56.78 522 ALA A C 1
ATOM 4019 O O . ALA A 1 522 ? 63.116 19.787 -95.687 1.00 56.78 522 ALA A O 1
ATOM 4020 N N . ALA A 1 523 ? 63.473 19.507 -93.490 1.00 56.06 523 ALA A N 1
ATOM 4021 C CA . ALA A 1 523 ? 64.902 19.825 -93.516 1.00 56.06 523 ALA A CA 1
ATOM 4022 C C . ALA A 1 523 ? 65.840 18.607 -93.409 1.00 56.06 523 ALA A C 1
ATOM 4024 O O . ALA A 1 523 ? 67.032 18.733 -93.685 1.00 56.06 523 ALA A O 1
ATOM 4025 N N . THR A 1 524 ? 65.341 17.432 -93.000 1.00 59.28 524 THR A N 1
ATOM 4026 C CA . THR A 1 524 ? 66.153 16.217 -92.789 1.00 59.28 524 THR A CA 1
ATOM 4027 C C . THR A 1 524 ? 65.412 14.942 -93.222 1.00 59.28 524 THR A C 1
ATOM 4029 O O . THR A 1 524 ? 64.189 14.901 -93.233 1.00 59.28 524 THR A O 1
ATOM 4032 N N . THR A 1 525 ? 66.132 13.858 -93.545 1.00 57.97 525 THR A N 1
ATOM 4033 C CA . THR A 1 525 ? 65.552 12.538 -93.905 1.00 57.97 525 THR A CA 1
ATOM 4034 C C . THR A 1 525 ? 65.146 11.671 -92.698 1.00 57.97 525 THR A C 1
ATOM 4036 O O . THR A 1 525 ? 64.626 10.567 -92.865 1.00 57.97 525 THR A O 1
ATOM 4039 N N . VAL A 1 526 ? 65.349 12.172 -91.476 1.00 57.28 526 VAL A N 1
ATOM 4040 C CA . VAL A 1 526 ? 65.084 11.511 -90.182 1.00 57.28 526 VAL A CA 1
ATOM 4041 C C . VAL A 1 526 ? 63.609 11.085 -89.977 1.00 57.28 526 VAL A C 1
ATOM 4043 O O . VAL A 1 526 ? 63.377 9.978 -89.486 1.00 57.28 526 VAL A O 1
ATOM 4046 N N . PRO A 1 527 ? 62.583 11.861 -90.369 1.00 50.22 527 PRO A N 1
ATOM 4047 C CA . PRO A 1 527 ? 61.187 11.471 -90.160 1.00 50.22 527 PRO A CA 1
ATOM 4048 C C . PRO A 1 527 ? 60.613 10.507 -91.204 1.00 50.22 527 PRO A C 1
ATOM 4050 O O . PRO A 1 527 ? 59.627 9.848 -90.889 1.00 50.22 527 PRO A O 1
ATOM 4053 N N . ILE A 1 528 ? 61.235 10.333 -92.380 1.00 56.16 528 ILE A N 1
ATOM 4054 C CA . ILE A 1 528 ? 60.850 9.267 -93.332 1.00 56.16 528 ILE A CA 1
ATOM 4055 C C . ILE A 1 528 ? 61.049 7.898 -92.664 1.00 56.16 528 ILE A C 1
ATOM 4057 O O . ILE A 1 528 ? 60.139 7.077 -92.629 1.00 56.16 528 ILE A O 1
ATOM 4061 N N . LEU A 1 529 ? 62.197 7.712 -92.010 1.00 57.69 529 LEU A N 1
ATOM 4062 C CA . LEU A 1 529 ? 62.511 6.542 -91.182 1.00 57.69 529 LEU A CA 1
ATOM 4063 C C . LEU A 1 529 ? 61.546 6.360 -90.005 1.00 57.69 529 LEU A C 1
ATOM 4065 O O . LEU A 1 529 ? 61.132 5.245 -89.703 1.00 57.69 529 LEU A O 1
ATOM 4069 N N . ARG A 1 530 ? 61.177 7.454 -89.324 1.00 55.47 530 ARG A N 1
ATOM 4070 C CA . ARG A 1 530 ? 60.239 7.405 -88.190 1.00 55.47 530 ARG A CA 1
ATOM 4071 C C . ARG A 1 530 ? 58.819 7.050 -88.642 1.00 55.47 530 ARG A C 1
ATOM 4073 O O . ARG A 1 530 ? 58.135 6.318 -87.934 1.00 55.47 530 ARG A O 1
ATOM 4080 N N . ALA A 1 531 ? 58.375 7.544 -89.796 1.00 56.47 531 ALA A N 1
ATOM 4081 C CA . ALA A 1 531 ? 57.094 7.174 -90.390 1.00 56.47 531 ALA A CA 1
ATOM 4082 C C . ALA A 1 531 ? 57.082 5.702 -90.825 1.00 56.47 531 ALA A C 1
ATOM 4084 O O . ALA A 1 531 ? 56.094 5.019 -90.581 1.00 56.47 531 ALA A O 1
ATOM 4085 N N . GLU A 1 532 ? 58.186 5.178 -91.367 1.00 58.12 532 GLU A N 1
ATOM 4086 C CA . GLU A 1 532 ? 58.304 3.741 -91.636 1.00 58.12 532 GLU A CA 1
ATOM 4087 C C . GLU A 1 532 ? 58.324 2.897 -90.343 1.00 58.12 532 GLU A C 1
ATOM 4089 O O . GLU A 1 532 ? 57.746 1.813 -90.323 1.00 58.12 532 GLU A O 1
ATOM 4094 N N . PHE A 1 533 ? 58.923 3.379 -89.244 1.00 60.28 533 PHE A N 1
ATOM 4095 C CA . PHE A 1 533 ? 58.864 2.697 -87.937 1.00 60.28 533 PHE A CA 1
ATOM 4096 C C . PHE A 1 533 ? 57.464 2.707 -87.310 1.00 60.28 533 PHE A C 1
ATOM 4098 O O . PHE A 1 533 ? 57.064 1.731 -86.677 1.00 60.28 533 PHE A O 1
ATOM 4105 N N . ASN A 1 534 ? 56.711 3.793 -87.489 1.00 54.47 534 ASN A N 1
ATOM 4106 C CA . ASN A 1 534 ? 55.380 3.968 -86.901 1.00 54.47 534 ASN A CA 1
ATOM 4107 C C . ASN A 1 534 ? 54.229 3.541 -87.833 1.00 54.47 534 ASN A C 1
ATOM 4109 O O . ASN A 1 534 ? 53.072 3.597 -87.423 1.00 54.47 534 ASN A O 1
ATOM 4113 N N . GLY A 1 535 ? 54.524 3.152 -89.078 1.00 52.47 535 GLY A N 1
ATOM 4114 C CA . GLY A 1 535 ? 53.545 2.966 -90.155 1.00 52.47 535 GLY A CA 1
ATOM 4115 C C . GLY A 1 535 ? 52.629 1.747 -90.026 1.00 52.47 535 GLY A C 1
ATOM 4116 O O . GLY A 1 535 ? 51.617 1.688 -90.718 1.00 52.47 535 GLY A O 1
ATOM 4117 N N . ASP A 1 536 ? 52.923 0.809 -89.122 1.00 48.38 536 ASP A N 1
ATOM 4118 C CA . ASP A 1 536 ? 52.016 -0.291 -88.793 1.00 48.38 536 ASP A CA 1
ATOM 4119 C C . ASP A 1 536 ? 51.288 -0.001 -87.477 1.00 48.38 536 ASP A C 1
ATOM 4121 O O . ASP A 1 536 ? 51.910 0.114 -86.419 1.00 48.38 536 ASP A O 1
ATOM 4125 N N . LEU A 1 537 ? 49.950 0.005 -87.514 1.00 43.16 537 LEU A N 1
ATOM 4126 C CA . LEU A 1 537 ? 49.029 0.178 -86.370 1.00 43.16 537 LEU A CA 1
ATOM 4127 C C . LEU A 1 537 ? 49.181 -0.889 -85.253 1.00 43.16 537 LEU A C 1
ATOM 4129 O O . LEU A 1 537 ? 48.375 -0.945 -84.326 1.00 43.16 537 LEU A O 1
ATOM 4133 N N . ARG A 1 538 ? 50.208 -1.746 -85.328 1.00 43.22 538 ARG A N 1
ATOM 4134 C CA . ARG A 1 538 ? 50.610 -2.742 -84.321 1.00 43.22 538 ARG A CA 1
ATOM 4135 C C . ARG A 1 538 ? 52.088 -2.654 -83.905 1.00 43.22 538 ARG A C 1
ATOM 4137 O O . ARG A 1 538 ? 52.564 -3.580 -83.260 1.00 43.22 538 ARG A O 1
ATOM 4144 N N . GLY A 1 539 ? 52.807 -1.581 -84.250 1.00 50.28 539 GLY A N 1
ATOM 4145 C CA . GLY A 1 539 ? 54.241 -1.451 -83.969 1.00 50.28 539 GLY A CA 1
ATOM 4146 C C . GLY A 1 539 ? 55.060 -2.461 -84.777 1.00 50.28 539 GLY A C 1
ATOM 4147 O O . GLY A 1 539 ? 55.359 -3.560 -84.310 1.00 50.28 539 GLY A O 1
ATOM 4148 N N . GLY A 1 540 ? 55.396 -2.107 -86.018 1.00 51.19 540 GLY A N 1
ATOM 4149 C CA . GLY A 1 540 ? 56.178 -2.963 -86.913 1.00 51.19 540 GLY A CA 1
ATOM 4150 C C . GLY A 1 540 ? 57.578 -3.255 -86.359 1.00 51.19 540 GLY A C 1
ATOM 4151 O O . GLY A 1 540 ? 58.247 -2.376 -85.817 1.00 51.19 540 GLY A O 1
ATOM 4152 N N . ARG A 1 541 ? 58.045 -4.505 -86.487 1.00 55.34 541 ARG A N 1
ATOM 4153 C CA . ARG A 1 541 ? 59.406 -4.891 -86.083 1.00 55.34 541 ARG A CA 1
ATOM 4154 C C . ARG A 1 541 ? 60.430 -4.195 -86.978 1.00 55.34 541 ARG A C 1
ATOM 4156 O O . ARG A 1 541 ? 60.502 -4.472 -88.174 1.00 55.34 541 ARG A O 1
ATOM 4163 N N . VAL A 1 542 ? 61.271 -3.360 -86.376 1.00 59.47 542 VAL A N 1
ATOM 4164 C CA . VAL A 1 542 ? 62.461 -2.797 -87.023 1.00 59.47 542 VAL A CA 1
ATOM 4165 C C . VAL A 1 542 ? 63.381 -3.949 -87.446 1.00 59.47 542 VAL A C 1
ATOM 4167 O O . VAL A 1 542 ? 63.891 -4.680 -86.600 1.00 59.47 542 VAL A O 1
ATOM 4170 N N . SER A 1 543 ? 63.567 -4.159 -88.753 1.00 60.31 543 SER A N 1
ATOM 4171 C CA . SER A 1 543 ? 64.414 -5.243 -89.275 1.00 60.31 543 SER A CA 1
ATOM 4172 C C . SER A 1 543 ? 65.848 -4.774 -89.539 1.00 60.31 543 SER A C 1
ATOM 4174 O O . SER A 1 543 ? 66.085 -3.617 -89.887 1.00 60.31 543 SER A O 1
ATOM 4176 N N . GLY A 1 544 ? 66.825 -5.683 -89.449 1.00 58.16 544 GLY A N 1
ATOM 4177 C CA . GLY A 1 544 ? 68.224 -5.368 -89.779 1.00 58.16 544 GLY A CA 1
ATOM 4178 C C . GLY A 1 544 ? 68.412 -4.882 -91.224 1.00 58.16 544 GLY A C 1
ATOM 4179 O O . GLY A 1 544 ? 69.221 -3.995 -91.478 1.00 58.16 544 GLY A O 1
ATOM 4180 N N . ALA A 1 545 ? 67.599 -5.383 -92.162 1.00 62.22 545 ALA A N 1
ATOM 4181 C CA . ALA A 1 545 ? 67.588 -4.924 -93.553 1.00 62.22 545 ALA A CA 1
ATOM 4182 C C . ALA A 1 545 ? 67.075 -3.480 -93.697 1.00 62.22 545 ALA A C 1
ATOM 4184 O O . ALA A 1 545 ? 67.531 -2.745 -94.567 1.00 62.22 545 ALA A O 1
ATOM 4185 N N . MET A 1 546 ? 66.146 -3.060 -92.834 1.00 64.19 546 MET A N 1
ATOM 4186 C CA . MET A 1 546 ? 65.639 -1.690 -92.787 1.00 64.19 546 MET A CA 1
ATOM 4187 C C . MET A 1 546 ? 66.694 -0.726 -92.246 1.00 64.19 546 MET A C 1
ATOM 4189 O O . MET A 1 546 ? 66.956 0.295 -92.873 1.00 64.19 546 MET A O 1
ATOM 4193 N N . LEU A 1 547 ? 67.352 -1.086 -91.141 1.00 63.94 547 LEU A N 1
ATOM 4194 C CA . LEU A 1 547 ? 68.427 -0.286 -90.549 1.00 63.94 547 LEU A CA 1
ATOM 4195 C C . LEU A 1 547 ? 69.634 -0.158 -91.491 1.00 63.94 547 LEU A C 1
ATOM 4197 O O . LEU A 1 547 ? 70.186 0.929 -91.628 1.00 63.94 547 LEU A O 1
ATOM 4201 N N . GLY A 1 548 ? 69.995 -1.229 -92.207 1.00 65.44 548 GLY A N 1
ATOM 4202 C CA . GLY A 1 548 ? 71.122 -1.238 -93.148 1.00 65.44 548 GLY A CA 1
ATOM 4203 C C . GLY A 1 548 ? 70.974 -0.313 -94.364 1.00 65.44 548 GLY A C 1
ATOM 4204 O O . GLY A 1 548 ? 71.961 -0.059 -95.049 1.00 65.44 548 GLY A O 1
ATOM 4205 N N . ARG A 1 549 ? 69.771 0.221 -94.634 1.00 70.50 549 ARG A N 1
ATOM 4206 C CA . ARG A 1 549 ? 69.522 1.196 -95.715 1.00 70.50 549 ARG A CA 1
ATOM 4207 C C . ARG A 1 549 ? 69.933 2.624 -95.356 1.00 70.50 549 ARG A C 1
ATOM 4209 O O . ARG A 1 549 ? 69.955 3.485 -96.234 1.00 70.50 549 ARG A O 1
ATOM 4216 N N . HIS A 1 550 ? 70.264 2.886 -94.093 1.00 66.88 550 HIS A N 1
ATOM 4217 C CA . HIS A 1 550 ? 70.546 4.227 -93.599 1.00 66.88 550 HIS A CA 1
ATOM 4218 C C . HIS A 1 550 ? 71.920 4.301 -92.937 1.00 66.88 550 HIS A C 1
ATOM 4220 O O . HIS A 1 550 ? 72.356 3.381 -92.251 1.00 66.88 550 HIS A O 1
ATOM 4226 N N . GLY A 1 551 ? 72.615 5.425 -93.133 1.00 64.12 551 GLY A N 1
ATOM 4227 C CA . GLY A 1 551 ? 73.893 5.666 -92.468 1.00 64.12 551 GLY A CA 1
ATOM 4228 C C . GLY A 1 551 ? 73.727 5.726 -90.947 1.00 64.12 551 GLY A C 1
ATOM 4229 O O . GLY A 1 551 ? 72.736 6.263 -90.449 1.00 64.12 551 GLY A O 1
ATOM 4230 N N . ALA A 1 552 ? 74.720 5.229 -90.205 1.00 59.75 552 ALA A N 1
ATOM 4231 C CA . ALA A 1 552 ? 74.694 5.174 -88.740 1.00 59.75 552 ALA A CA 1
ATOM 4232 C C . ALA A 1 552 ? 74.357 6.531 -88.085 1.00 59.75 552 ALA A C 1
ATOM 4234 O O . ALA A 1 552 ? 73.600 6.577 -87.120 1.00 59.75 552 ALA A O 1
ATOM 4235 N N . GLY A 1 553 ? 74.835 7.645 -88.654 1.00 56.56 553 GLY A N 1
ATOM 4236 C CA . GLY A 1 553 ? 74.518 8.993 -88.165 1.00 56.56 553 GLY A CA 1
ATOM 4237 C C . GLY A 1 553 ? 73.025 9.349 -88.216 1.00 56.56 553 GLY A C 1
ATOM 4238 O O . GLY A 1 553 ? 72.532 10.028 -87.320 1.00 56.56 553 GLY A O 1
ATOM 4239 N N . VAL A 1 554 ? 72.282 8.845 -89.209 1.00 60.34 554 VAL A N 1
ATOM 4240 C CA . VAL A 1 554 ? 70.832 9.077 -89.341 1.00 60.34 554 VAL A CA 1
ATOM 4241 C C . VAL A 1 554 ? 70.062 8.255 -88.308 1.00 60.34 554 VAL A C 1
ATOM 4243 O O . VAL A 1 554 ? 69.159 8.774 -87.659 1.00 60.34 554 VAL A O 1
ATOM 4246 N N . LEU A 1 555 ? 70.451 6.995 -88.095 1.00 60.62 555 LEU A N 1
ATOM 4247 C CA . LEU A 1 555 ? 69.837 6.127 -87.084 1.00 60.62 555 LEU A CA 1
ATOM 4248 C C . LEU A 1 555 ? 70.042 6.675 -85.666 1.00 60.62 555 LEU A C 1
ATOM 4250 O O . LEU A 1 555 ? 69.098 6.726 -84.878 1.00 60.62 555 LEU A O 1
ATOM 4254 N N . VAL A 1 556 ? 71.251 7.161 -85.367 1.00 61.66 556 VAL A N 1
ATOM 4255 C CA . VAL A 1 556 ? 71.565 7.832 -84.097 1.00 61.66 556 VAL A CA 1
ATOM 4256 C C . VAL A 1 556 ? 70.729 9.103 -83.923 1.00 61.66 556 VAL A C 1
ATOM 4258 O O . VAL A 1 556 ? 70.236 9.355 -82.825 1.00 61.66 556 VAL A O 1
ATOM 4261 N N . ALA A 1 557 ? 70.506 9.879 -84.988 1.00 59.84 557 ALA A N 1
ATOM 4262 C CA . ALA A 1 557 ? 69.653 11.066 -84.941 1.00 59.84 557 ALA A CA 1
ATOM 4263 C C . ALA A 1 557 ? 68.173 10.728 -84.671 1.00 59.84 557 ALA A C 1
ATOM 4265 O O . ALA A 1 557 ? 67.543 11.412 -83.867 1.00 59.84 557 ALA A O 1
ATOM 4266 N N . VAL A 1 558 ? 67.630 9.653 -85.262 1.00 63.41 558 VAL A N 1
ATOM 4267 C CA . VAL A 1 558 ? 66.251 9.177 -85.006 1.00 63.41 558 VAL A CA 1
ATOM 4268 C C . VAL A 1 558 ? 66.080 8.712 -83.554 1.00 63.41 558 VAL A C 1
ATOM 4270 O O . VAL A 1 558 ? 65.113 9.093 -82.895 1.00 63.41 558 VAL A O 1
ATOM 4273 N N . LEU A 1 559 ? 67.031 7.927 -83.033 1.00 63.31 559 LEU A N 1
ATOM 4274 C CA . LEU A 1 559 ? 67.043 7.492 -81.630 1.00 63.31 559 LEU A CA 1
ATOM 4275 C C . LEU A 1 559 ? 67.161 8.679 -80.670 1.00 63.31 559 LEU A C 1
ATOM 4277 O O . LEU A 1 559 ? 66.435 8.743 -79.680 1.00 63.31 559 LEU A O 1
ATOM 4281 N N . LYS A 1 560 ? 68.026 9.649 -80.987 1.00 59.97 560 LYS A N 1
ATOM 4282 C CA . LYS A 1 560 ? 68.143 10.899 -80.231 1.00 59.97 560 LYS A CA 1
ATOM 4283 C C . LYS A 1 560 ? 66.807 11.642 -80.197 1.00 59.97 560 LYS A C 1
ATOM 4285 O O . LYS A 1 560 ? 66.395 12.069 -79.126 1.00 59.97 560 LYS A O 1
ATOM 4290 N N . LEU A 1 561 ? 66.107 11.733 -81.328 1.00 62.16 561 LEU A N 1
ATOM 4291 C CA . LEU A 1 561 ? 64.793 12.373 -81.414 1.00 62.16 561 LEU A CA 1
ATOM 4292 C C . LEU A 1 561 ? 63.749 11.679 -80.527 1.00 62.16 561 LEU A C 1
ATOM 4294 O O . LEU A 1 561 ? 63.048 12.330 -79.760 1.00 62.16 561 LEU A O 1
ATOM 4298 N N . PHE A 1 562 ? 63.681 10.347 -80.586 1.00 61.06 562 PHE A N 1
ATOM 4299 C CA . PHE A 1 562 ? 62.741 9.549 -79.797 1.00 61.06 562 PHE A CA 1
ATOM 4300 C C . PHE A 1 562 ? 62.982 9.679 -78.284 1.00 61.06 562 PHE A C 1
ATOM 4302 O O . PHE A 1 562 ? 62.035 9.795 -77.508 1.00 61.06 562 PHE A O 1
ATOM 4309 N N . LEU A 1 563 ? 64.250 9.694 -77.861 1.00 61.66 563 LEU A N 1
ATOM 4310 C CA . LEU A 1 563 ? 64.625 9.831 -76.451 1.00 61.66 563 LEU A CA 1
ATOM 4311 C C . LEU A 1 563 ? 64.403 11.251 -75.911 1.00 61.66 563 LEU A C 1
ATOM 4313 O O . LEU A 1 563 ? 64.195 11.417 -74.711 1.00 61.66 563 LEU A O 1
ATOM 4317 N N . VAL A 1 564 ? 64.437 12.264 -76.776 1.00 56.12 564 VAL A N 1
ATOM 4318 C CA . VAL A 1 564 ? 64.360 13.677 -76.387 1.00 56.12 564 VAL A CA 1
ATOM 4319 C C . VAL A 1 564 ? 62.937 14.245 -76.464 1.00 56.12 564 VAL A C 1
ATOM 4321 O O . VAL A 1 564 ? 62.560 15.062 -75.628 1.00 56.12 564 VAL A O 1
ATOM 4324 N N . GLU A 1 565 ? 62.126 13.812 -77.430 1.00 56.84 565 GLU A N 1
ATOM 4325 C CA . GLU A 1 565 ? 60.791 14.376 -77.700 1.00 56.84 565 GLU A CA 1
ATOM 4326 C C . GLU A 1 565 ? 59.631 13.628 -77.022 1.00 56.84 565 GLU A C 1
ATOM 4328 O O . GLU A 1 565 ? 58.459 13.913 -77.284 1.00 56.84 565 GLU A O 1
ATOM 4333 N N . GLY A 1 566 ? 59.924 12.655 -76.157 1.00 57.47 566 GLY A N 1
ATOM 4334 C CA . GLY A 1 566 ? 58.901 11.989 -75.354 1.00 57.47 566 GLY A CA 1
ATOM 4335 C C . GLY A 1 566 ? 58.111 12.972 -74.464 1.00 57.47 566 GLY A C 1
ATOM 4336 O O . GLY A 1 566 ? 58.602 14.054 -74.134 1.00 57.47 566 GLY A O 1
ATOM 4337 N N . PRO A 1 567 ? 56.891 12.609 -74.010 1.00 48.97 567 PRO A N 1
ATOM 4338 C CA . PRO A 1 567 ? 56.055 13.451 -73.138 1.00 48.97 567 PRO A CA 1
ATOM 4339 C C . PRO A 1 567 ? 56.732 13.860 -71.812 1.00 48.97 567 PRO A C 1
ATOM 4341 O O . PRO A 1 567 ? 56.279 14.817 -71.173 1.00 48.97 567 PRO A O 1
ATOM 4344 N N . GLY A 1 568 ? 57.826 13.179 -71.451 1.00 56.25 568 GLY A N 1
ATOM 4345 C CA . GLY A 1 568 ? 58.987 13.721 -70.747 1.00 56.25 568 GLY A CA 1
ATOM 4346 C C . GLY A 1 568 ? 60.258 13.263 -71.477 1.00 56.25 568 GLY A C 1
ATOM 4347 O O . GLY A 1 568 ? 60.312 12.122 -71.938 1.00 56.25 568 GLY A O 1
ATOM 4348 N N . SER A 1 569 ? 61.263 14.133 -71.617 1.00 59.56 569 SER A N 1
ATOM 4349 C CA . SER A 1 569 ? 62.537 13.734 -72.226 1.00 59.56 569 SER A CA 1
ATOM 4350 C C . SER A 1 569 ? 63.185 12.630 -71.382 1.00 59.56 569 SER A C 1
ATOM 4352 O O . SER A 1 569 ? 63.436 12.826 -70.188 1.00 59.56 569 SER A O 1
ATOM 4354 N N . LEU A 1 570 ? 63.452 11.469 -71.988 1.00 60.06 570 LEU A N 1
ATOM 4355 C CA . LEU A 1 570 ? 64.111 10.331 -71.336 1.00 60.06 570 LEU A CA 1
ATOM 4356 C C . LEU A 1 570 ? 65.575 10.652 -70.996 1.00 60.06 570 LEU A C 1
ATOM 4358 O O . LEU A 1 570 ? 66.145 10.035 -70.099 1.00 60.06 570 LEU A O 1
ATOM 4362 N N . CYS A 1 571 ? 66.157 11.643 -71.676 1.00 63.56 571 CYS A N 1
ATOM 4363 C CA . CYS A 1 571 ? 67.499 12.157 -71.438 1.00 63.56 571 CYS A CA 1
ATOM 4364 C C . CYS A 1 571 ? 67.474 13.691 -71.546 1.00 63.56 571 CYS A C 1
ATOM 4366 O O . CYS A 1 571 ? 67.355 14.240 -72.644 1.00 63.56 571 CYS A O 1
ATOM 4368 N N . SER A 1 572 ? 67.532 14.407 -70.414 1.00 65.69 572 SER A N 1
ATOM 4369 C CA . SER A 1 572 ? 67.584 15.876 -70.446 1.00 65.69 572 SER A CA 1
ATOM 4370 C C . SER A 1 572 ? 68.838 16.352 -71.190 1.00 65.69 572 SER A C 1
ATOM 4372 O O . SER A 1 572 ? 69.797 15.595 -71.343 1.00 65.69 572 SER A O 1
ATOM 4374 N N . CYS A 1 573 ? 68.850 17.608 -71.649 1.00 63.81 573 CYS A N 1
ATOM 4375 C CA . CYS A 1 573 ? 70.036 18.180 -72.295 1.00 63.81 573 CYS A CA 1
ATOM 4376 C C . CYS A 1 573 ? 71.279 18.029 -71.405 1.00 63.81 573 CYS A C 1
ATOM 4378 O O . CYS A 1 573 ? 72.331 17.625 -71.891 1.00 63.81 573 CYS A O 1
ATOM 4380 N N . ASP A 1 574 ? 71.128 18.250 -70.098 1.00 68.94 574 ASP A N 1
ATOM 4381 C CA . ASP A 1 574 ? 72.213 18.102 -69.128 1.00 68.94 574 ASP A CA 1
ATOM 4382 C C . ASP A 1 574 ? 72.678 16.645 -69.021 1.00 68.94 574 ASP A C 1
ATOM 4384 O O . ASP A 1 574 ? 73.878 16.375 -69.023 1.00 68.94 574 ASP A O 1
ATOM 4388 N N . THR A 1 575 ? 71.746 15.683 -68.985 1.00 71.38 575 THR A N 1
ATOM 4389 C CA . THR A 1 575 ? 72.080 14.251 -68.958 1.00 71.38 575 THR A CA 1
ATOM 4390 C C . THR A 1 575 ? 72.798 13.828 -70.239 1.00 71.38 575 THR A C 1
ATOM 4392 O O . THR A 1 575 ? 73.797 13.115 -70.173 1.00 71.38 575 THR A O 1
ATOM 4395 N N . TYR A 1 576 ? 72.334 14.299 -71.397 1.00 71.75 576 TYR A N 1
ATOM 4396 C CA . TYR A 1 576 ? 72.915 13.971 -72.694 1.00 71.75 576 TYR A CA 1
ATOM 4397 C C . TYR A 1 576 ? 74.311 14.569 -72.871 1.00 71.75 576 TYR A C 1
ATOM 4399 O O . TYR A 1 576 ? 75.229 13.844 -73.246 1.00 71.75 576 TYR A O 1
ATOM 4407 N N . GLU A 1 577 ? 74.502 15.859 -72.578 1.00 70.38 577 GLU A N 1
ATOM 4408 C CA . GLU A 1 577 ? 75.822 16.492 -72.673 1.00 70.38 577 GLU A CA 1
ATOM 4409 C C . GLU A 1 577 ? 76.797 15.880 -71.659 1.00 70.38 577 GLU A C 1
ATOM 4411 O O . GLU A 1 577 ? 77.945 15.616 -72.007 1.00 70.38 577 GLU A O 1
ATOM 4416 N N . THR A 1 578 ? 76.337 15.526 -70.454 1.00 76.19 578 THR A N 1
ATOM 4417 C CA . THR A 1 578 ? 77.171 14.802 -69.479 1.00 76.19 578 THR A CA 1
ATOM 4418 C C . THR A 1 578 ? 77.581 13.423 -70.001 1.00 76.19 578 THR A C 1
ATOM 4420 O O . THR A 1 578 ? 78.755 13.068 -69.928 1.00 76.19 578 THR A O 1
ATOM 4423 N N . MET A 1 579 ? 76.654 12.647 -70.582 1.00 72.38 579 MET A N 1
ATOM 4424 C CA . MET A 1 579 ? 76.995 11.370 -71.225 1.00 72.38 579 MET A CA 1
ATOM 4425 C C . MET A 1 579 ? 77.974 11.568 -72.384 1.00 72.38 579 MET A C 1
ATOM 4427 O O . MET A 1 579 ? 78.957 10.844 -72.492 1.00 72.38 579 MET A O 1
ATOM 4431 N N . LYS A 1 580 ? 77.745 12.565 -73.235 1.00 73.62 580 LYS A N 1
ATOM 4432 C CA . LYS A 1 580 ? 78.615 12.873 -74.370 1.00 73.62 580 LYS A CA 1
ATOM 4433 C C . LYS A 1 580 ? 80.031 13.231 -73.921 1.00 73.62 580 LYS A C 1
ATOM 4435 O O . LYS A 1 580 ? 80.975 12.762 -74.543 1.00 73.62 580 LYS A O 1
ATOM 4440 N N . ILE A 1 581 ? 80.184 13.997 -72.841 1.00 80.00 581 ILE A N 1
ATOM 4441 C CA . ILE A 1 581 ? 81.490 14.304 -72.242 1.00 80.00 581 ILE A CA 1
ATOM 4442 C C . ILE A 1 581 ? 82.163 13.015 -71.748 1.00 80.00 581 ILE A C 1
ATOM 4444 O O . ILE A 1 581 ? 83.307 12.759 -72.114 1.00 80.00 581 ILE A O 1
ATOM 4448 N N . LEU A 1 582 ? 81.444 12.160 -71.008 1.00 77.25 582 LEU A N 1
ATOM 4449 C CA . LEU A 1 582 ? 81.971 10.890 -70.473 1.00 77.25 582 LEU A CA 1
ATOM 4450 C C . LEU A 1 582 ? 82.448 9.895 -71.549 1.00 77.25 582 LEU A C 1
ATOM 4452 O O . LEU A 1 582 ? 83.221 8.991 -71.234 1.00 77.25 582 LEU A O 1
ATOM 4456 N N . TYR A 1 583 ? 81.972 10.041 -72.787 1.00 74.75 583 TYR A N 1
ATOM 4457 C CA . TYR A 1 583 ? 82.328 9.204 -73.940 1.00 74.75 583 TYR A CA 1
ATOM 4458 C C . TYR A 1 583 ? 83.028 9.990 -75.062 1.00 74.75 583 TYR A C 1
ATOM 4460 O O . TYR A 1 583 ? 83.154 9.490 -76.179 1.00 74.75 583 TYR A O 1
ATOM 4468 N N . SER A 1 584 ? 83.461 11.221 -74.790 1.00 78.69 584 SER A N 1
ATOM 4469 C CA . SER A 1 584 ? 84.299 11.990 -75.712 1.00 78.69 584 SER A CA 1
ATOM 4470 C C . SER A 1 584 ? 85.748 11.497 -75.646 1.00 78.69 584 SER A C 1
ATOM 4472 O O . SER A 1 584 ? 86.164 10.954 -74.624 1.00 78.69 584 SER A O 1
ATOM 4474 N N . GLY A 1 585 ? 86.522 11.690 -76.722 1.00 66.50 585 GLY A N 1
ATOM 4475 C CA . GLY A 1 585 ? 87.910 11.206 -76.806 1.00 66.50 585 GLY A CA 1
ATOM 4476 C C . GLY A 1 585 ? 88.828 11.739 -75.697 1.00 66.50 585 GLY A C 1
ATOM 4477 O O . GLY A 1 585 ? 89.789 11.075 -75.329 1.00 66.50 585 GLY A O 1
ATOM 4478 N N . ASP A 1 586 ? 88.478 12.876 -75.090 1.00 65.69 586 ASP A N 1
ATOM 4479 C CA . ASP A 1 586 ? 89.202 13.468 -73.958 1.00 65.69 586 ASP A CA 1
ATOM 4480 C C . ASP A 1 586 ? 89.037 12.666 -72.646 1.00 65.69 586 ASP A C 1
ATOM 4482 O O . ASP A 1 586 ? 89.773 12.876 -71.683 1.00 65.69 586 ASP A O 1
ATOM 4486 N N . PHE A 1 587 ? 88.072 11.738 -72.590 1.00 66.00 587 PHE A N 1
ATOM 4487 C CA . PHE A 1 587 ? 87.798 10.857 -71.448 1.00 66.00 587 PHE A CA 1
ATOM 4488 C C . PHE A 1 587 ? 88.293 9.411 -71.649 1.00 66.00 587 PHE A C 1
ATOM 4490 O O . PHE A 1 587 ? 88.070 8.563 -70.775 1.00 66.00 587 PHE A O 1
ATOM 4497 N N . ASP A 1 588 ? 88.962 9.108 -72.768 1.00 63.88 588 ASP A N 1
ATOM 4498 C CA . ASP A 1 588 ? 89.493 7.768 -73.069 1.00 63.88 588 ASP A CA 1
ATOM 4499 C C . ASP A 1 588 ? 90.723 7.370 -72.243 1.00 63.88 588 ASP A C 1
ATOM 4501 O O . ASP A 1 588 ? 90.960 6.178 -72.057 1.00 63.88 588 ASP A O 1
ATOM 4505 N N . ASP A 1 589 ? 91.403 8.337 -71.624 1.00 66.06 589 ASP A N 1
ATOM 4506 C CA . ASP A 1 589 ? 92.537 8.092 -70.720 1.00 66.06 589 ASP A CA 1
ATOM 4507 C C . ASP A 1 589 ? 92.122 7.688 -69.286 1.00 66.06 589 ASP A C 1
ATOM 4509 O O . ASP A 1 589 ? 92.966 7.314 -68.467 1.00 66.06 589 ASP A O 1
ATOM 4513 N N . PHE A 1 590 ? 90.828 7.755 -68.945 1.00 69.44 590 PHE A N 1
ATOM 4514 C CA . PHE A 1 590 ? 90.326 7.382 -67.617 1.00 69.44 590 PHE A CA 1
ATOM 4515 C C . PHE A 1 590 ? 89.980 5.891 -67.515 1.00 69.44 590 PHE A C 1
ATOM 4517 O O . PHE A 1 590 ? 89.401 5.302 -68.426 1.00 69.44 590 PHE A O 1
ATOM 4524 N N . ASP A 1 591 ? 90.246 5.298 -66.344 1.00 76.00 591 ASP A N 1
ATOM 4525 C CA . ASP A 1 591 ? 89.901 3.903 -66.047 1.00 76.00 591 ASP A CA 1
ATOM 4526 C C . ASP A 1 591 ? 88.395 3.634 -66.258 1.00 76.00 591 ASP A C 1
ATOM 4528 O O . ASP A 1 591 ? 87.523 4.386 -65.799 1.00 76.00 591 ASP A O 1
ATOM 4532 N N . ALA A 1 592 ? 88.081 2.520 -66.923 1.00 77.56 592 ALA A N 1
ATOM 4533 C CA . ALA A 1 592 ? 86.724 2.077 -67.231 1.00 77.56 592 ALA A CA 1
ATOM 4534 C C . ALA A 1 592 ? 85.844 1.982 -65.973 1.00 77.56 592 ALA A C 1
ATOM 4536 O O . ALA A 1 592 ? 84.636 2.227 -66.033 1.00 77.56 592 ALA A O 1
ATOM 4537 N N . THR A 1 593 ? 86.443 1.692 -64.812 1.00 78.94 593 THR A N 1
ATOM 4538 C CA . THR A 1 593 ? 85.730 1.646 -63.528 1.00 78.94 593 THR A CA 1
ATOM 4539 C C . THR A 1 593 ? 85.209 3.019 -63.082 1.00 78.94 593 THR A C 1
ATOM 4541 O O . THR A 1 593 ? 84.123 3.108 -62.500 1.00 78.94 593 THR A O 1
ATOM 4544 N N . VAL A 1 594 ? 85.931 4.101 -63.391 1.00 79.62 594 VAL A N 1
ATOM 4545 C CA . VAL A 1 594 ? 85.536 5.485 -63.081 1.00 79.62 594 VAL A CA 1
ATOM 4546 C C . VAL A 1 594 ? 84.403 5.918 -64.003 1.00 79.62 594 VAL A C 1
ATOM 4548 O O . VAL A 1 594 ? 83.393 6.440 -63.530 1.00 79.62 594 VAL A O 1
ATOM 4551 N N . ARG A 1 595 ? 84.514 5.614 -65.301 1.00 83.06 595 ARG A N 1
ATOM 4552 C CA . ARG A 1 595 ? 83.451 5.878 -66.281 1.00 83.06 595 ARG A CA 1
ATOM 4553 C C . ARG A 1 595 ? 82.153 5.167 -65.896 1.00 83.06 595 ARG A C 1
ATOM 4555 O O . ARG A 1 595 ? 81.096 5.793 -65.868 1.00 83.06 595 ARG A O 1
ATOM 4562 N N . LEU A 1 596 ? 82.235 3.891 -65.509 1.00 81.19 596 LEU A N 1
ATOM 4563 C CA . LEU A 1 596 ? 81.078 3.101 -65.084 1.00 81.19 596 LEU A CA 1
ATOM 4564 C C . LEU A 1 596 ? 80.405 3.681 -63.829 1.00 81.19 596 LEU A C 1
ATOM 4566 O O . LEU A 1 596 ? 79.177 3.755 -63.773 1.00 81.19 596 LEU A O 1
ATOM 4570 N N . LYS A 1 597 ? 81.181 4.145 -62.839 1.00 83.19 597 LYS A N 1
ATOM 4571 C CA . LYS A 1 597 ? 80.642 4.822 -61.644 1.00 83.19 597 LYS A CA 1
ATOM 4572 C C . LYS A 1 597 ? 79.947 6.140 -61.990 1.00 83.19 597 LYS A C 1
ATOM 4574 O O . LYS A 1 597 ? 78.860 6.390 -61.475 1.00 83.19 597 LYS A O 1
ATOM 4579 N N . SER A 1 598 ? 80.524 6.947 -62.880 1.00 82.69 598 SER A N 1
ATOM 4580 C CA . SER A 1 598 ? 79.932 8.216 -63.324 1.00 82.69 598 SER A CA 1
ATOM 4581 C C . SER A 1 598 ? 78.633 8.007 -64.103 1.00 82.69 598 SER A C 1
ATOM 4583 O O . SER A 1 598 ? 77.646 8.685 -63.830 1.00 82.69 598 SER A O 1
ATOM 4585 N N . VAL A 1 599 ? 78.588 7.014 -64.999 1.00 81.62 599 VAL A N 1
ATOM 4586 C CA . VAL A 1 599 ? 77.356 6.629 -65.708 1.00 81.62 599 VAL A CA 1
ATOM 4587 C C . VAL A 1 599 ? 76.313 6.082 -64.732 1.00 81.62 599 VAL A C 1
ATOM 4589 O O . VAL A 1 599 ? 75.154 6.468 -64.809 1.00 81.62 599 VAL A O 1
ATOM 4592 N N . THR A 1 600 ? 76.705 5.248 -63.765 1.00 81.94 600 THR A N 1
ATOM 4593 C CA . THR A 1 600 ? 75.787 4.714 -62.740 1.00 81.94 600 THR A CA 1
ATOM 4594 C C . THR A 1 600 ? 75.193 5.834 -61.882 1.00 81.94 600 THR A C 1
ATOM 4596 O O . THR A 1 600 ? 73.986 5.860 -61.646 1.00 81.94 600 THR A O 1
ATOM 4599 N N . SER A 1 601 ? 76.021 6.794 -61.462 1.00 82.81 601 SER A N 1
ATOM 4600 C CA . SER A 1 601 ? 75.586 7.979 -60.719 1.00 82.81 601 SER A CA 1
ATOM 4601 C C . SER A 1 601 ? 74.613 8.824 -61.544 1.00 82.81 601 SER A C 1
ATOM 4603 O O . SER A 1 601 ? 73.534 9.166 -61.067 1.00 82.81 601 SER A O 1
ATOM 4605 N N . LEU A 1 602 ? 74.927 9.070 -62.819 1.00 81.44 602 LEU A N 1
ATOM 4606 C CA . LEU A 1 602 ? 74.060 9.821 -63.724 1.00 81.44 602 LEU A CA 1
ATOM 4607 C C . LEU A 1 602 ? 72.729 9.103 -63.993 1.00 81.44 602 LEU A C 1
ATOM 4609 O O . LEU A 1 602 ? 71.685 9.738 -64.016 1.00 81.44 602 LEU A O 1
ATOM 4613 N N . LEU A 1 603 ? 72.732 7.778 -64.149 1.00 76.69 603 LEU A N 1
ATOM 4614 C CA . LEU A 1 603 ? 71.500 7.002 -64.312 1.00 76.69 603 LEU A CA 1
ATOM 4615 C C . LEU A 1 603 ? 70.644 6.995 -63.037 1.00 76.69 603 LEU A C 1
ATOM 4617 O O . LEU A 1 603 ? 69.424 6.890 -63.134 1.00 76.69 603 LEU A O 1
ATOM 4621 N N . SER A 1 604 ? 71.254 7.144 -61.855 1.00 78.62 604 SER A N 1
ATOM 4622 C CA . SER A 1 604 ? 70.531 7.223 -60.578 1.00 78.62 604 SER A CA 1
ATOM 4623 C C . SER A 1 604 ? 69.774 8.539 -60.369 1.00 78.62 604 SER A C 1
ATOM 4625 O O . SER A 1 604 ? 68.838 8.578 -59.573 1.00 78.62 604 SER A O 1
ATOM 4627 N N . THR A 1 605 ? 70.139 9.605 -61.092 1.00 76.69 605 THR A N 1
ATOM 4628 C CA . THR A 1 605 ? 69.442 10.902 -61.029 1.00 76.69 605 THR A CA 1
ATOM 4629 C C . THR A 1 605 ? 68.270 11.002 -62.007 1.00 76.69 605 THR A C 1
ATOM 4631 O O . THR A 1 605 ? 67.481 11.946 -61.932 1.00 76.69 605 THR A O 1
ATOM 4634 N N . ILE A 1 606 ? 68.116 10.026 -62.907 1.00 73.12 606 ILE A N 1
ATOM 4635 C CA . ILE A 1 606 ? 67.007 9.961 -63.861 1.00 73.12 606 ILE A CA 1
ATOM 4636 C C . ILE A 1 606 ? 65.739 9.455 -63.154 1.00 73.12 606 ILE A C 1
ATOM 4638 O O . ILE A 1 606 ? 65.786 8.607 -62.263 1.00 73.12 606 ILE A O 1
ATOM 4642 N N . SER A 1 607 ? 64.568 9.960 -63.562 1.00 65.56 607 SER A N 1
ATOM 4643 C CA . SER A 1 607 ? 63.289 9.509 -63.004 1.00 65.56 607 SER A CA 1
ATOM 4644 C C . SER A 1 607 ? 63.067 8.007 -63.245 1.00 65.56 607 SER A C 1
ATOM 4646 O O . SER A 1 607 ? 63.398 7.476 -64.307 1.00 65.56 607 SER A O 1
ATOM 4648 N N . LYS A 1 608 ? 62.460 7.309 -62.277 1.00 66.56 608 LYS A N 1
ATOM 4649 C CA . LYS A 1 608 ? 62.219 5.858 -62.364 1.00 66.56 608 LYS A CA 1
ATOM 4650 C C . LYS A 1 608 ? 61.516 5.415 -63.665 1.00 66.56 608 LYS A C 1
ATOM 4652 O O . LYS A 1 608 ? 61.984 4.448 -64.261 1.00 66.56 608 LYS A O 1
ATOM 4657 N N . PRO A 1 609 ? 60.464 6.099 -64.165 1.00 59.59 609 PRO A N 1
ATOM 4658 C CA . PRO A 1 609 ? 59.846 5.742 -65.445 1.00 59.59 609 PRO A CA 1
ATOM 4659 C C . PRO A 1 609 ? 60.819 5.829 -66.628 1.00 59.59 609 PRO A C 1
ATOM 4661 O O . PRO A 1 609 ? 60.800 4.976 -67.514 1.00 59.59 609 PRO A O 1
ATOM 4664 N N . HIS A 1 610 ? 61.694 6.837 -66.637 1.00 65.69 610 HIS A N 1
ATOM 4665 C CA . HIS A 1 610 ? 62.676 7.025 -67.702 1.00 65.69 610 HIS A CA 1
ATOM 4666 C C . HIS A 1 610 ? 63.800 5.981 -67.620 1.00 65.69 610 HIS A C 1
ATOM 4668 O O . HIS A 1 610 ? 64.189 5.426 -68.644 1.00 65.69 610 HIS A O 1
ATOM 4674 N N . TYR A 1 611 ? 64.261 5.645 -66.410 1.00 70.12 611 TYR A N 1
ATOM 4675 C CA . TYR A 1 611 ? 65.247 4.585 -66.187 1.00 70.12 611 TYR A CA 1
ATOM 4676 C C . TYR A 1 611 ? 64.738 3.209 -66.643 1.00 70.12 611 TYR A C 1
ATOM 4678 O O . TYR A 1 611 ? 65.436 2.520 -67.383 1.00 70.12 611 TYR A O 1
ATOM 4686 N N . GLU A 1 612 ? 63.513 2.817 -66.267 1.00 65.38 612 GLU A N 1
ATOM 4687 C CA . GLU A 1 612 ? 62.928 1.537 -66.706 1.00 65.38 612 GLU A CA 1
ATOM 4688 C C . GLU A 1 612 ? 62.742 1.490 -68.230 1.00 65.38 612 GLU A C 1
ATOM 4690 O O . GLU A 1 612 ? 62.963 0.453 -68.853 1.00 65.38 612 GLU A O 1
ATOM 4695 N N . THR A 1 613 ? 62.418 2.629 -68.851 1.00 60.62 613 THR A N 1
ATOM 4696 C CA . THR A 1 613 ? 62.325 2.741 -70.313 1.00 60.62 613 THR A CA 1
ATOM 4697 C C . THR A 1 613 ? 63.694 2.558 -70.981 1.00 60.62 613 THR A C 1
ATOM 4699 O O . THR A 1 613 ? 63.817 1.782 -71.926 1.00 60.62 613 THR A O 1
ATOM 4702 N N . LEU A 1 614 ? 64.748 3.209 -70.472 1.00 68.19 614 LEU A N 1
ATOM 4703 C CA . LEU A 1 614 ? 66.121 3.038 -70.970 1.00 68.19 614 LEU A CA 1
ATOM 4704 C C . LEU A 1 614 ? 66.635 1.606 -70.771 1.00 68.19 614 LEU A C 1
ATOM 4706 O O . LEU A 1 614 ? 67.278 1.054 -71.660 1.00 68.19 614 LEU A O 1
ATOM 4710 N N . LYS A 1 615 ? 66.317 0.985 -69.631 1.00 66.56 615 LYS A N 1
ATOM 4711 C CA . LYS A 1 615 ? 66.644 -0.413 -69.331 1.00 66.56 615 LYS A CA 1
ATOM 4712 C C . LYS A 1 615 ? 65.967 -1.376 -70.306 1.00 66.56 615 LYS A C 1
ATOM 4714 O O . LYS A 1 615 ? 66.617 -2.307 -70.775 1.00 66.56 615 LYS A O 1
ATOM 4719 N N . LEU A 1 616 ? 64.698 -1.136 -70.642 1.00 63.47 616 LEU A N 1
ATOM 4720 C CA . LEU A 1 616 ? 63.976 -1.905 -71.658 1.00 63.47 616 LEU A CA 1
ATOM 4721 C C . LEU A 1 616 ? 64.657 -1.788 -73.032 1.00 63.47 616 LEU A C 1
ATOM 4723 O O . LEU A 1 616 ? 64.851 -2.799 -73.700 1.00 63.47 616 LEU A O 1
ATOM 4727 N N . PHE A 1 617 ? 65.061 -0.578 -73.436 1.00 60.28 617 PHE A N 1
ATOM 4728 C CA . PHE A 1 617 ? 65.782 -0.367 -74.696 1.00 60.28 617 PHE A CA 1
ATOM 4729 C C . PHE A 1 617 ? 67.152 -1.043 -74.715 1.00 60.28 617 PHE A C 1
ATOM 4731 O O . PHE A 1 617 ? 67.490 -1.690 -75.702 1.00 60.28 617 PHE A O 1
ATOM 4738 N N . ALA A 1 618 ? 67.925 -0.931 -73.632 1.00 62.97 618 ALA A N 1
ATOM 4739 C CA . ALA A 1 618 ? 69.222 -1.590 -73.515 1.00 62.97 618 ALA A CA 1
ATOM 4740 C C . ALA A 1 618 ? 69.091 -3.116 -73.627 1.00 62.97 618 ALA A C 1
ATOM 4742 O O . ALA A 1 618 ? 69.858 -3.729 -74.360 1.00 62.97 618 ALA A O 1
ATOM 4743 N N . ALA A 1 619 ? 68.076 -3.707 -72.985 1.00 61.47 619 ALA A N 1
ATOM 4744 C CA . ALA A 1 619 ? 67.787 -5.139 -73.077 1.00 61.47 619 ALA A CA 1
ATOM 4745 C C . ALA A 1 619 ? 67.342 -5.598 -74.480 1.00 61.47 619 ALA A C 1
ATOM 4747 O O . ALA A 1 619 ? 67.447 -6.776 -74.794 1.00 61.47 619 ALA A O 1
ATOM 4748 N N . TYR A 1 620 ? 66.826 -4.689 -75.313 1.00 53.25 620 TYR A N 1
ATOM 4749 C CA . TYR A 1 620 ? 66.457 -4.965 -76.706 1.00 53.25 620 TYR A CA 1
ATOM 4750 C C . TYR A 1 620 ? 67.632 -4.834 -77.687 1.00 53.25 620 TYR A C 1
ATOM 4752 O O . TYR A 1 620 ? 67.534 -5.319 -78.814 1.00 53.25 620 TYR A O 1
ATOM 4760 N N . LEU A 1 621 ? 68.695 -4.124 -77.293 1.00 51.56 621 LEU A N 1
ATOM 4761 C CA . LEU A 1 621 ? 69.892 -3.878 -78.108 1.00 51.56 621 LEU A CA 1
ATOM 4762 C C . LEU A 1 621 ? 71.048 -4.842 -77.796 1.00 51.56 621 LEU A C 1
ATOM 4764 O O . LEU A 1 621 ? 71.954 -4.967 -78.620 1.00 51.56 621 LEU A O 1
ATOM 4768 N N . SER A 1 622 ? 71.027 -5.483 -76.623 1.00 47.50 622 SER A N 1
ATOM 4769 C CA . SER A 1 622 ? 71.867 -6.631 -76.248 1.00 47.50 622 SER A CA 1
ATOM 4770 C C . SER A 1 622 ? 71.283 -7.930 -76.779 1.00 47.50 622 SER A C 1
ATOM 4772 O O . SER A 1 622 ? 72.060 -8.756 -77.304 1.00 47.50 622 SER A O 1
#